Protein AF-0000000086879684 (afdb_homodimer)

Nearest PDB structures (foldseek):
  3ccg-assembly1_A-2  TM=9.270E-01  e=9.904E-10  Clostridium acetobutylicum ATCC 824
  2o08-assembly1_B  TM=8.991E-01  e=8.965E-09  Halalkalibacterium halodurans
  8jk9-assembly1_A  TM=8.075E-01  e=3.690E-07  Streptococcus pneumoniae TIGR4
  2ogi-assembly1_A  TM=8.462E-01  e=1.110E-06  Streptococcus agalactiae serogroup V
  4s1b-assembly3_A  TM=4.596E-01  e=1.626E-02  Listeria monocytogenes EGD-e

Sequence (410 aa):
MNPILKPYVMNVKLSNDLRNDIHSFFEAHHDQETLQHTLTVATEAKRVAGLFGAHPQKAEQAGLLHDISNVVPVNEMLNLANGLSIEILDEENKYDRIIHQKLSRAMAKEIFNINDQEILNAIECHTTLKPQSSLLDKVLFISDKISWDLPGEHNYLEEIRDKVNEYQLNEGILIYLNQVWEQRNKLKLVHPWLIEARDELLKVKMNPILKPYVMNVKLSNDLRNDIHSFFEAHHDQETLQHTLTVATEAKRVAGLFGAHPQKAEQAGLLHDISNVVPVNEMLNLANGLSIEILDEENKYDRIIHQKLSRAMAKEIFNINDQEILNAIECHTTLKPQSSLLDKVLFISDKISWDLPGEHNYLEEIRDKVNEYQLNEGILIYLNQVWEQRNKLKLVHPWLIEARDELLKVK

InterPro domains:
  IPR003607 HD/PDEase domain [cd00077] (34-166)
  IPR005249 Ap4A hydrolase [TIGR00488] (31-195)
  IPR006674 HD domain [PF01966] (34-148)
  IPR006674 HD domain [PS51831] (34-149)
  IPR006675 HDIG domain [TIGR00277] (31-71)
  IPR051094 Diverse Catalytic Activities Enzymes [PTHR35795] (17-203)

Radius of gyration: 21.85 Å; Cα contacts (8 Å, |Δi|>4): 588; chains: 2; bounding box: 45×57×54 Å

Structure (mmCIF, N/CA/C/O backbone):
data_AF-0000000086879684-model_v1
#
loop_
_entity.id
_entity.type
_entity.pdbx_description
1 polymer "bis(5'-nucleosyl)-tetraphosphatase (symmetrical)"
#
loop_
_atom_site.group_PDB
_atom_site.id
_atom_site.type_symbol
_atom_site.label_atom_id
_atom_site.label_alt_id
_atom_site.label_comp_id
_atom_site.label_asym_id
_atom_site.label_entity_id
_atom_site.label_seq_id
_atom_site.pdbx_PDB_ins_code
_atom_site.Cartn_x
_atom_site.Cartn_y
_atom_site.Cartn_z
_atom_site.occupancy
_atom_site.B_iso_or_equiv
_atom_site.auth_seq_id
_atom_site.auth_comp_id
_atom_site.auth_asym_id
_atom_site.auth_atom_id
_atom_site.pdbx_PDB_model_num
ATOM 1 N N . MET A 1 1 ? -14.516 -23.234 6.781 1 89.56 1 MET A N 1
ATOM 2 C CA . MET A 1 1 ? -13.375 -22.344 6.973 1 89.56 1 MET A CA 1
ATOM 3 C C . MET A 1 1 ? -12.641 -22.672 8.273 1 89.56 1 MET A C 1
ATOM 5 O O . MET A 1 1 ? -13.273 -22.875 9.312 1 89.56 1 MET A O 1
ATOM 9 N N . ASN A 1 2 ? -11.328 -22.859 8.203 1 93.44 2 ASN A N 1
ATOM 10 C CA . ASN A 1 2 ? -10.508 -23.062 9.391 1 93.44 2 ASN A CA 1
ATOM 11 C C . ASN A 1 2 ? -10.703 -21.938 10.406 1 93.44 2 ASN A C 1
ATOM 13 O O . ASN A 1 2 ? -10.609 -20.75 10.062 1 93.44 2 ASN A O 1
ATOM 17 N N . PRO A 1 3 ? -10.961 -22.203 11.633 1 95 3 PRO A N 1
ATOM 18 C CA . PRO A 1 3 ? -11.25 -21.203 12.664 1 95 3 PRO A CA 1
ATOM 19 C C . PRO A 1 3 ? -10.117 -20.203 12.859 1 95 3 PRO A C 1
ATOM 21 O O . PRO A 1 3 ? -10.352 -19.078 13.305 1 95 3 PRO A O 1
ATOM 24 N N . ILE A 1 4 ? -8.922 -20.609 12.523 1 96.56 4 ILE A N 1
ATOM 25 C CA . ILE A 1 4 ? -7.762 -19.766 12.742 1 96.56 4 ILE A CA 1
ATOM 26 C C . ILE A 1 4 ? -7.879 -18.5 11.883 1 96.56 4 ILE A C 1
ATOM 28 O O . ILE A 1 4 ? -7.203 -17.5 12.141 1 96.56 4 ILE A O 1
ATOM 32 N N . LEU A 1 5 ? -8.758 -18.531 10.828 1 96.44 5 LEU A N 1
ATOM 33 C CA . LEU A 1 5 ? -8.922 -17.422 9.898 1 96.44 5 LEU A CA 1
ATOM 34 C C . LEU A 1 5 ? -10.055 -16.5 10.352 1 96.44 5 LEU A C 1
ATOM 36 O O . LEU A 1 5 ? -10.242 -15.422 9.789 1 96.44 5 LEU A O 1
ATOM 40 N N . LYS A 1 6 ? -10.828 -16.812 11.383 1 94.56 6 LYS A N 1
ATOM 41 C CA . LYS A 1 6 ? -12.023 -16.094 11.82 1 94.56 6 LYS A CA 1
ATOM 42 C C . LYS A 1 6 ? -11.695 -14.633 12.141 1 94.56 6 LYS A C 1
ATOM 44 O O . LYS A 1 6 ? -12.461 -13.734 11.781 1 94.56 6 LYS A O 1
ATOM 49 N N . PRO A 1 7 ? -10.539 -14.375 12.766 1 92.44 7 PRO A N 1
ATOM 50 C CA . PRO A 1 7 ? -10.234 -12.984 13.117 1 92.44 7 PRO A CA 1
ATOM 51 C C . PRO A 1 7 ? -10.094 -12.094 11.883 1 92.44 7 PRO A C 1
ATOM 53 O O . PRO A 1 7 ? -10.258 -10.875 11.984 1 92.44 7 PRO A O 1
ATOM 56 N N . TYR A 1 8 ? -9.844 -12.617 10.727 1 92.81 8 TYR A N 1
ATOM 57 C CA . TYR A 1 8 ? -9.57 -11.82 9.539 1 92.81 8 TYR A CA 1
ATOM 58 C C . TYR A 1 8 ? -10.844 -11.594 8.727 1 92.81 8 TYR A C 1
ATOM 60 O O . TYR A 1 8 ? -10.852 -10.805 7.785 1 92.81 8 TYR A O 1
ATOM 68 N N . VAL A 1 9 ? -11.953 -12.25 9.148 1 91.44 9 VAL A N 1
ATOM 69 C CA . VAL A 1 9 ? -13.156 -12.125 8.344 1 91.44 9 VAL A CA 1
ATOM 70 C C . VAL A 1 9 ? -14.32 -11.656 9.211 1 91.44 9 VAL A C 1
ATOM 72 O O . VAL A 1 9 ? -15.422 -11.406 8.711 1 91.44 9 VAL A O 1
ATOM 75 N N . MET A 1 10 ? -14.18 -11.492 10.422 1 83.06 10 MET A N 1
ATOM 76 C CA . MET A 1 10 ? -15.25 -11.227 11.375 1 83.06 10 MET A CA 1
ATOM 77 C C . MET A 1 10 ? -16.016 -9.969 10.992 1 83.06 10 MET A C 1
ATOM 79 O O . MET A 1 10 ? -17.25 -9.906 11.133 1 83.06 10 MET A O 1
ATOM 83 N N . ASN A 1 11 ? -15.469 -9.031 10.414 1 82.25 11 ASN A N 1
ATOM 84 C CA . ASN A 1 11 ? -16.125 -7.77 10.102 1 82.25 11 ASN A CA 1
ATOM 85 C C . ASN A 1 11 ? -16.375 -7.629 8.602 1 82.25 11 ASN A C 1
ATOM 87 O O . ASN A 1 11 ? -16.484 -6.512 8.086 1 82.25 11 ASN A O 1
ATOM 91 N N . VAL A 1 12 ? -16.359 -8.766 7.922 1 85.5 12 VAL A N 1
ATOM 92 C CA . VAL A 1 12 ? -16.5 -8.711 6.469 1 85.5 12 VAL A CA 1
ATOM 93 C C . VAL A 1 12 ? -17.781 -9.398 6.039 1 85.5 12 VAL A C 1
ATOM 95 O O . VAL A 1 12 ? -18.062 -10.531 6.445 1 85.5 12 VAL A O 1
ATOM 98 N N . LYS A 1 13 ? -18.672 -8.617 5.453 1 82.5 13 LYS A N 1
ATOM 99 C CA . LYS A 1 13 ? -19.859 -9.211 4.844 1 82.5 13 LYS A CA 1
ATOM 100 C C . LYS A 1 13 ? -19.609 -9.547 3.377 1 82.5 13 LYS A C 1
ATOM 102 O O . LYS A 1 13 ? -19.438 -8.656 2.547 1 82.5 13 LYS A O 1
ATOM 107 N N . LEU A 1 14 ? -19.578 -10.859 3.104 1 85.81 14 LEU A N 1
ATOM 108 C CA . LEU A 1 14 ? -19.312 -11.297 1.74 1 85.81 14 LEU A CA 1
ATOM 109 C C . LEU A 1 14 ? -20.594 -11.406 0.934 1 85.81 14 LEU A C 1
ATOM 111 O O . LEU A 1 14 ? -21.641 -11.758 1.478 1 85.81 14 LEU A O 1
ATOM 115 N N . SER A 1 15 ? -20.484 -10.961 -0.244 1 87 15 SER A N 1
ATOM 116 C CA . SER A 1 15 ? -21.578 -11.062 -1.196 1 87 15 SER A CA 1
ATOM 117 C C . SER A 1 15 ? -21.281 -12.094 -2.281 1 87 15 SER A C 1
ATOM 119 O O . SER A 1 15 ? -20.422 -12.969 -2.098 1 87 15 SER A O 1
ATOM 121 N N . ASN A 1 16 ? -22.016 -12.031 -3.365 1 86.88 16 ASN A N 1
ATOM 122 C CA . ASN A 1 16 ? -21.781 -12.93 -4.488 1 86.88 16 ASN A CA 1
ATOM 123 C C . ASN A 1 16 ? -20.969 -12.258 -5.59 1 86.88 16 ASN A C 1
ATOM 125 O O . ASN A 1 16 ? -20.875 -12.766 -6.707 1 86.88 16 ASN A O 1
ATOM 129 N N . ASP A 1 17 ? -20.375 -11.188 -5.297 1 93 17 ASP A N 1
ATOM 130 C CA . ASP A 1 17 ? -19.516 -10.445 -6.219 1 93 17 ASP A CA 1
ATOM 131 C C . ASP A 1 17 ? -18.094 -10.312 -5.664 1 93 17 ASP A C 1
ATOM 133 O O . ASP A 1 17 ? -17.875 -9.578 -4.699 1 93 17 ASP A O 1
ATOM 137 N N . LEU A 1 18 ? -17.188 -10.992 -6.32 1 95.62 18 LEU A N 1
ATOM 138 C CA . LEU A 1 18 ? -15.82 -11.094 -5.801 1 95.62 18 LEU A CA 1
ATOM 139 C C . LEU A 1 18 ? -15.18 -9.711 -5.688 1 95.62 18 LEU A C 1
ATOM 141 O O . LEU A 1 18 ? -14.508 -9.422 -4.695 1 95.62 18 LEU A O 1
ATOM 145 N N . ARG A 1 19 ? -15.344 -8.875 -6.711 1 92.56 19 ARG A N 1
ATOM 146 C CA . ARG A 1 19 ? -14.766 -7.539 -6.684 1 92.56 19 ARG A CA 1
ATOM 147 C C . ARG A 1 19 ? -15.266 -6.75 -5.48 1 92.56 19 ARG A C 1
ATOM 149 O O . ARG A 1 19 ? -14.484 -6.102 -4.785 1 92.56 19 ARG A O 1
ATOM 156 N N . ASN A 1 20 ? -16.547 -6.809 -5.219 1 91.56 20 ASN A N 1
ATOM 157 C CA . ASN A 1 20 ? -17.125 -6.145 -4.059 1 91.56 20 ASN A CA 1
ATOM 158 C C . ASN A 1 20 ? -16.609 -6.734 -2.752 1 91.56 20 ASN A C 1
ATOM 160 O O . ASN A 1 20 ? -16.359 -6.004 -1.788 1 91.56 20 ASN A O 1
ATOM 164 N N . ASP A 1 21 ? -16.516 -8.023 -2.746 1 94.94 21 ASP A N 1
ATOM 165 C CA . ASP A 1 21 ? -16.031 -8.711 -1.548 1 94.94 21 ASP A CA 1
ATOM 166 C C . ASP A 1 21 ? -14.594 -8.312 -1.221 1 94.94 21 ASP A C 1
ATOM 168 O O . ASP A 1 21 ? -14.25 -8.109 -0.055 1 94.94 21 ASP A O 1
ATOM 172 N N . ILE A 1 22 ? -13.781 -8.195 -2.246 1 95 22 ILE A N 1
ATOM 173 C CA . ILE A 1 22 ? -12.383 -7.812 -2.064 1 95 22 ILE A CA 1
ATOM 174 C C . ILE A 1 22 ? -12.305 -6.379 -1.552 1 95 22 ILE A C 1
ATOM 176 O O . ILE A 1 22 ? -11.516 -6.074 -0.653 1 95 22 ILE A O 1
ATOM 180 N N . HIS A 1 23 ? -13.125 -5.555 -2.105 1 91.31 23 HIS A N 1
ATOM 181 C CA . HIS A 1 23 ? -13.203 -4.172 -1.644 1 91.31 23 HIS A CA 1
ATOM 182 C C . HIS A 1 23 ? -13.562 -4.105 -0.164 1 91.31 23 HIS A C 1
ATOM 184 O O . HIS A 1 23 ? -12.859 -3.469 0.623 1 91.31 23 HIS A O 1
ATOM 190 N N . SER A 1 24 ? -14.609 -4.812 0.185 1 90.75 24 SER A N 1
ATOM 191 C CA . SER A 1 24 ? -15.086 -4.824 1.563 1 90.75 24 SER A CA 1
ATOM 192 C C . SER A 1 24 ? -14.047 -5.414 2.506 1 90.75 24 SER A C 1
ATOM 194 O O 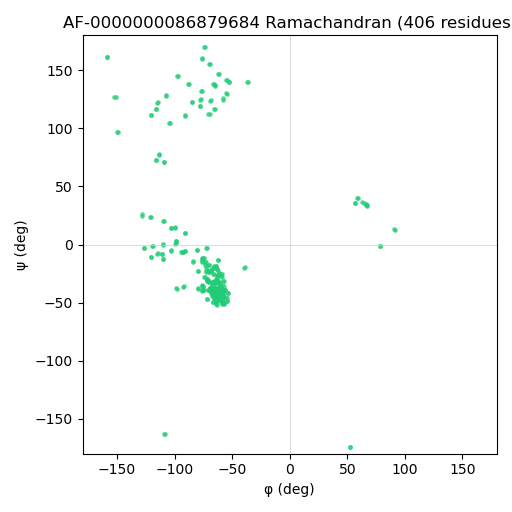. SER A 1 24 ? -13.875 -4.938 3.629 1 90.75 24 SER A O 1
ATOM 196 N N . PHE A 1 25 ? -13.375 -6.406 2.061 1 94.5 25 PHE A N 1
ATOM 197 C CA . PHE A 1 25 ? -12.367 -7.098 2.863 1 94.5 25 PHE A CA 1
ATOM 198 C C . PHE A 1 25 ? -11.219 -6.164 3.219 1 94.5 25 PHE A C 1
ATOM 200 O O . PHE A 1 25 ? -10.898 -5.988 4.395 1 94.5 25 PHE A O 1
ATOM 207 N N . PHE A 1 26 ? -10.625 -5.48 2.209 1 93.5 26 PHE A N 1
ATOM 208 C CA . PHE A 1 26 ? -9.484 -4.605 2.465 1 93.5 26 PHE A CA 1
ATOM 209 C C . PHE A 1 26 ? -9.922 -3.344 3.193 1 93.5 26 PHE A C 1
ATOM 211 O O . PHE A 1 26 ? -9.18 -2.801 4.012 1 93.5 26 PHE A O 1
ATOM 218 N N . GLU A 1 27 ? -11.172 -2.896 2.918 1 87.12 27 GLU A N 1
ATOM 219 C CA . GLU A 1 27 ? -11.695 -1.744 3.645 1 87.12 27 GLU A CA 1
ATOM 220 C C . GLU A 1 27 ? -11.836 -2.047 5.133 1 87.12 27 GLU A C 1
ATOM 222 O O . GLU A 1 27 ? -11.492 -1.217 5.977 1 87.12 27 GLU A O 1
ATOM 227 N N . ALA A 1 28 ? -12.344 -3.258 5.418 1 88.69 28 ALA A N 1
ATOM 228 C CA . ALA A 1 28 ? -12.523 -3.668 6.809 1 88.69 28 ALA A CA 1
ATOM 229 C C . ALA A 1 28 ? -11.188 -3.738 7.539 1 88.69 28 ALA A C 1
ATOM 231 O O . ALA A 1 28 ? -11.117 -3.504 8.75 1 88.69 28 ALA A O 1
ATOM 232 N N . HIS A 1 29 ? -10.141 -3.969 6.797 1 91.25 29 HIS A N 1
ATOM 233 C CA . HIS A 1 29 ? -8.812 -4.07 7.391 1 91.25 29 HIS A CA 1
ATOM 234 C C . HIS A 1 29 ? -8.047 -2.76 7.254 1 91.25 29 HIS A C 1
ATOM 236 O O . HIS A 1 29 ? -6.855 -2.695 7.566 1 91.25 29 HIS A O 1
ATOM 242 N N . HIS A 1 30 ? -8.703 -1.717 6.684 1 84.69 30 HIS A N 1
ATOM 243 C CA . HIS A 1 30 ? -8.102 -0.402 6.48 1 84.69 30 HIS A CA 1
ATOM 244 C C . HIS A 1 30 ? -6.828 -0.498 5.652 1 84.69 30 HIS A C 1
ATOM 246 O O . HIS A 1 30 ? -5.82 0.137 5.98 1 84.69 30 HIS A O 1
ATOM 252 N N . ASP A 1 31 ? -6.836 -1.417 4.688 1 89.94 31 ASP A N 1
ATOM 253 C CA . ASP A 1 31 ? -5.688 -1.615 3.811 1 89.94 31 ASP A CA 1
ATOM 254 C C . ASP A 1 31 ? -5.984 -1.124 2.395 1 89.94 31 ASP A C 1
ATOM 256 O O . ASP A 1 31 ? -6.016 -1.917 1.451 1 89.94 31 ASP A O 1
ATOM 260 N N . GLN A 1 32 ? -6.078 0.177 2.229 1 88.38 32 GLN A N 1
ATOM 261 C CA . GLN A 1 32 ? -6.414 0.803 0.955 1 88.38 32 GLN A CA 1
ATOM 262 C C . GLN A 1 32 ? -5.273 0.651 -0.049 1 88.38 32 GLN A C 1
ATOM 264 O O . GLN A 1 32 ? -5.512 0.526 -1.252 1 88.38 32 GLN A O 1
ATOM 269 N N . GLU A 1 33 ? -4.047 0.632 0.445 1 89.75 33 GLU A N 1
ATOM 270 C CA . GLU A 1 33 ? -2.889 0.512 -0.439 1 89.75 33 GLU A CA 1
ATOM 271 C C . GLU A 1 33 ? -2.893 -0.826 -1.172 1 89.75 33 GLU A C 1
ATOM 273 O O . GLU A 1 33 ? -2.715 -0.873 -2.391 1 89.75 33 GLU A O 1
ATOM 278 N N . THR A 1 34 ? -3.121 -1.912 -0.431 1 93.94 34 THR A N 1
ATOM 279 C CA . THR A 1 34 ? -3.186 -3.223 -1.068 1 93.94 34 THR A CA 1
ATOM 280 C C . THR A 1 34 ? -4.395 -3.314 -1.997 1 93.94 34 THR A C 1
ATOM 282 O O . THR A 1 34 ? -4.324 -3.941 -3.055 1 93.94 34 THR A O 1
ATOM 285 N N . LEU A 1 35 ? -5.52 -2.705 -1.563 1 93.25 35 LEU A N 1
ATOM 286 C CA . LEU A 1 35 ? -6.703 -2.701 -2.414 1 93.25 35 LEU A CA 1
ATOM 287 C C . LEU A 1 35 ? -6.402 -2.055 -3.762 1 93.25 35 LEU A C 1
ATOM 289 O O . LEU A 1 35 ? -6.715 -2.623 -4.812 1 93.25 35 LEU A O 1
ATOM 293 N N . GLN A 1 36 ? -5.82 -0.915 -3.734 1 90.56 36 GLN A N 1
ATOM 294 C CA . GLN A 1 36 ? -5.484 -0.224 -4.977 1 90.56 36 GLN A CA 1
ATOM 295 C C . GLN A 1 36 ? -4.543 -1.063 -5.836 1 90.56 36 GLN A C 1
ATOM 297 O O . GLN A 1 36 ? -4.734 -1.176 -7.047 1 90.56 36 GLN A O 1
ATOM 302 N N . HIS A 1 37 ? -3.543 -1.595 -5.215 1 93.69 37 HIS A N 1
ATOM 303 C CA . HIS A 1 37 ? -2.594 -2.434 -5.938 1 93.69 37 HIS A CA 1
ATOM 304 C C . HIS A 1 37 ? -3.289 -3.637 -6.566 1 93.69 37 HIS A C 1
ATOM 306 O O . HIS A 1 37 ? -3.066 -3.943 -7.738 1 93.69 37 HIS A O 1
ATOM 312 N N . THR A 1 38 ? -4.113 -4.289 -5.77 1 95.94 38 THR A N 1
ATOM 313 C CA . THR A 1 38 ? -4.809 -5.492 -6.211 1 95.94 38 THR A CA 1
ATOM 314 C C . THR A 1 38 ? -5.715 -5.188 -7.398 1 95.94 38 THR A C 1
ATOM 316 O O . THR A 1 38 ? -5.793 -5.973 -8.352 1 95.94 38 THR A O 1
ATOM 319 N N . LEU A 1 39 ? -6.391 -4.082 -7.383 1 94 39 LEU A N 1
ATOM 320 C CA . LEU A 1 39 ? -7.266 -3.697 -8.484 1 94 39 LEU A CA 1
ATOM 321 C C . LEU A 1 39 ? -6.465 -3.412 -9.742 1 94 39 LEU A C 1
ATOM 323 O O . LEU A 1 39 ? -6.879 -3.787 -10.844 1 94 39 LEU A O 1
ATOM 327 N N . THR A 1 40 ? -5.367 -2.758 -9.602 1 93.44 40 THR A N 1
ATOM 328 C CA . THR A 1 40 ? -4.492 -2.492 -10.742 1 93.44 40 THR A CA 1
ATOM 329 C C . THR A 1 40 ? -3.965 -3.795 -11.336 1 93.44 40 THR A C 1
ATOM 331 O O . THR A 1 40 ? -3.973 -3.975 -12.555 1 93.44 40 THR A O 1
ATOM 334 N N . VAL A 1 41 ? -3.555 -4.68 -10.5 1 97.69 41 VAL A N 1
ATOM 335 C CA . VAL A 1 41 ? -3.021 -5.953 -10.969 1 97.69 41 VAL A CA 1
ATOM 336 C C . VAL A 1 41 ? -4.121 -6.754 -11.664 1 97.69 41 VAL A C 1
ATOM 338 O O . VAL A 1 41 ? -3.877 -7.402 -12.68 1 97.69 41 VAL A O 1
ATOM 341 N N . ALA A 1 42 ? -5.324 -6.738 -11.078 1 98 42 ALA A N 1
ATOM 342 C CA . ALA A 1 42 ? -6.445 -7.449 -11.688 1 98 42 ALA A CA 1
ATOM 343 C C . ALA A 1 42 ? -6.703 -6.941 -13.109 1 98 42 ALA A C 1
ATOM 345 O O . ALA A 1 42 ? -6.887 -7.734 -14.031 1 98 42 ALA A O 1
ATOM 346 N N . THR A 1 43 ? -6.672 -5.637 -13.25 1 96.62 43 THR A N 1
ATOM 347 C CA . THR A 1 43 ? -6.875 -5.023 -14.555 1 96.62 43 THR A CA 1
ATOM 348 C C . THR A 1 43 ? -5.762 -5.422 -15.516 1 96.62 43 THR A C 1
ATOM 350 O O . THR A 1 43 ? -6.027 -5.816 -16.656 1 96.62 43 THR A O 1
ATOM 353 N N . GLU A 1 44 ? -4.543 -5.359 -15.062 1 97.69 44 GLU A N 1
ATOM 354 C CA . GLU A 1 44 ? -3.395 -5.711 -15.891 1 97.69 44 GLU A CA 1
ATOM 355 C C . GLU A 1 44 ? -3.402 -7.195 -16.25 1 97.69 44 GLU A C 1
ATOM 357 O O . GLU A 1 44 ? -3.084 -7.57 -17.375 1 97.69 44 GLU A O 1
ATOM 362 N N . ALA A 1 45 ? -3.746 -8.023 -15.281 1 98.81 45 ALA A N 1
ATOM 363 C CA . ALA A 1 45 ? -3.793 -9.461 -15.523 1 98.81 45 ALA A CA 1
ATOM 364 C C . ALA A 1 45 ? -4.832 -9.805 -16.578 1 98.81 45 ALA A C 1
ATOM 366 O O . ALA A 1 45 ? -4.59 -10.648 -17.438 1 98.81 45 ALA A O 1
ATOM 367 N N . LYS A 1 46 ? -5.98 -9.172 -16.484 1 98.69 46 LYS A N 1
ATOM 368 C CA . LYS A 1 46 ? -7.016 -9.367 -17.5 1 98.69 46 LYS A CA 1
ATOM 369 C C . LYS A 1 46 ? -6.523 -8.953 -18.875 1 98.69 46 LYS A C 1
ATOM 371 O O . LYS A 1 46 ? -6.723 -9.68 -19.859 1 98.69 46 LYS A O 1
ATOM 376 N N . ARG A 1 47 ? -5.891 -7.801 -18.938 1 98.44 47 ARG A N 1
ATOM 377 C CA . ARG A 1 47 ? -5.355 -7.305 -20.203 1 98.44 47 ARG A CA 1
ATOM 378 C C . ARG A 1 47 ? -4.32 -8.266 -20.766 1 98.44 47 ARG A C 1
ATOM 380 O O . ARG A 1 47 ? -4.398 -8.656 -21.938 1 98.44 47 ARG A O 1
ATOM 387 N N . VAL A 1 48 ? -3.369 -8.703 -19.984 1 98.75 48 VAL A N 1
ATOM 388 C CA . VAL A 1 48 ? -2.287 -9.578 -20.422 1 98.75 48 VAL A CA 1
ATOM 389 C C . VAL A 1 48 ? -2.852 -10.938 -20.812 1 98.75 48 VAL A C 1
ATOM 391 O O . VAL A 1 48 ? -2.406 -11.539 -21.797 1 98.75 48 VAL A O 1
ATOM 394 N N . ALA A 1 49 ? -3.812 -11.438 -20 1 98.75 49 ALA A N 1
ATOM 395 C CA . ALA A 1 49 ? -4.469 -12.688 -20.375 1 98.75 49 ALA A CA 1
ATOM 396 C C . ALA A 1 49 ? -5.043 -12.617 -21.781 1 98.75 49 ALA A C 1
ATOM 398 O O . ALA A 1 49 ? -4.926 -13.57 -22.562 1 98.75 49 ALA A O 1
ATOM 399 N N . GLY A 1 50 ? -5.633 -11.523 -22.125 1 98.06 50 GLY A N 1
ATOM 400 C CA . GLY A 1 50 ? -6.188 -11.328 -23.453 1 98.06 50 GLY A CA 1
ATOM 401 C C . GLY A 1 50 ? -5.141 -11.375 -24.562 1 98.06 50 GLY A C 1
ATOM 402 O O . GLY A 1 50 ? -5.414 -11.852 -25.656 1 98.06 50 GLY A O 1
ATOM 403 N N . LEU A 1 51 ? -4.004 -10.977 -24.312 1 98.06 51 LEU A N 1
ATOM 404 C CA . LEU A 1 51 ? -2.928 -10.945 -25.297 1 98.06 51 LEU A CA 1
ATOM 405 C C . LEU A 1 51 ? -2.408 -12.352 -25.562 1 98.06 51 LEU A C 1
ATOM 407 O O . LEU A 1 51 ? -1.944 -12.641 -26.672 1 98.06 51 LEU A O 1
ATOM 411 N N . PHE A 1 52 ? -2.518 -13.273 -24.562 1 98.31 52 PHE A N 1
ATOM 412 C CA . PHE A 1 52 ? -1.788 -14.531 -24.688 1 98.31 52 PHE A CA 1
ATOM 413 C C . PHE A 1 52 ? -2.746 -15.719 -24.703 1 98.31 52 PHE A C 1
ATOM 415 O O . PHE A 1 52 ? -2.316 -16.875 -24.766 1 98.31 52 PHE A O 1
ATOM 422 N N . GLY A 1 53 ? -3.998 -15.453 -24.578 1 97.62 53 GLY A N 1
ATOM 423 C CA . GLY A 1 53 ? -4.984 -16.516 -24.734 1 97.62 53 GLY A CA 1
ATOM 424 C C . GLY A 1 53 ? -5.324 -17.188 -23.422 1 97.62 53 GLY A C 1
ATOM 425 O O . GLY A 1 53 ? -5.867 -18.297 -23.406 1 97.62 53 GLY A O 1
ATOM 426 N N . ALA A 1 54 ? -4.926 -16.625 -22.297 1 98 54 ALA A N 1
ATOM 427 C CA . ALA A 1 54 ? -5.398 -17.109 -21 1 98 54 ALA A CA 1
ATOM 428 C C . ALA A 1 54 ? -6.832 -16.641 -20.734 1 98 54 ALA A C 1
ATOM 430 O O . ALA A 1 54 ? -7.34 -15.75 -21.422 1 98 54 ALA A O 1
ATOM 431 N N . HIS A 1 55 ? -7.473 -17.312 -19.828 1 98.25 55 HIS A N 1
ATOM 432 C CA . HIS A 1 55 ? -8.836 -16.938 -19.484 1 98.25 55 HIS A CA 1
ATOM 433 C C . HIS A 1 55 ? -8.867 -15.617 -18.719 1 98.25 55 HIS A C 1
ATOM 435 O O . HIS A 1 55 ? -8.445 -15.547 -17.562 1 98.25 55 HIS A O 1
ATOM 441 N N . PRO A 1 56 ? -9.414 -14.578 -19.344 1 98.5 56 PRO A N 1
ATOM 442 C CA . PRO A 1 56 ? -9.328 -13.242 -18.75 1 98.5 56 PRO A CA 1
ATOM 443 C C . PRO A 1 56 ? -10.016 -13.156 -17.391 1 98.5 56 PRO A C 1
ATOM 445 O O . PRO A 1 56 ? -9.508 -12.492 -16.484 1 98.5 56 PRO A O 1
ATOM 448 N N . GLN A 1 57 ? -11.125 -13.82 -17.219 1 98.31 57 GLN A N 1
ATOM 449 C CA . GLN A 1 57 ? -11.852 -13.75 -15.961 1 98.31 57 GLN A CA 1
ATOM 450 C C . GLN A 1 57 ? -11.078 -14.453 -14.844 1 98.31 57 GLN A C 1
ATOM 452 O O . GLN A 1 57 ? -11.078 -13.992 -13.703 1 98.31 57 GLN A O 1
ATOM 457 N N . LYS A 1 58 ? -10.461 -15.594 -15.18 1 98.75 58 LYS A N 1
ATOM 458 C CA . LYS A 1 58 ? -9.633 -16.281 -14.195 1 98.75 58 LYS A CA 1
ATOM 459 C C . LYS A 1 58 ? -8.438 -15.414 -13.797 1 98.75 58 LYS A C 1
ATOM 461 O O . LYS A 1 58 ? -8.078 -15.352 -12.617 1 98.75 58 LYS A O 1
ATOM 466 N N . ALA A 1 59 ? -7.867 -14.719 -14.836 1 98.88 59 ALA A N 1
ATOM 467 C CA . ALA A 1 59 ? -6.738 -13.836 -14.562 1 98.88 59 ALA A CA 1
ATOM 468 C C . ALA A 1 59 ? -7.145 -12.688 -13.648 1 98.88 59 ALA A C 1
ATOM 470 O O . ALA A 1 59 ? -6.418 -12.336 -12.719 1 98.88 59 ALA A O 1
ATOM 471 N N . GLU A 1 60 ? -8.305 -12.172 -13.898 1 98.69 60 GLU A N 1
ATOM 472 C CA . GLU A 1 60 ? -8.82 -11.086 -13.07 1 98.69 60 GLU A CA 1
ATOM 473 C C . GLU A 1 60 ? -9.047 -11.547 -11.633 1 98.69 60 GLU A C 1
ATOM 475 O O . GLU A 1 60 ? -8.68 -10.844 -10.688 1 98.69 60 GLU A O 1
ATOM 480 N N . GLN A 1 61 ? -9.633 -12.688 -11.469 1 98.69 61 GLN A N 1
ATOM 481 C CA . GLN A 1 61 ? -9.891 -13.227 -10.133 1 98.69 61 GLN A CA 1
ATOM 482 C C . GLN A 1 61 ? -8.586 -13.484 -9.383 1 98.69 61 GLN A C 1
ATOM 484 O O . GLN A 1 61 ? -8.477 -13.148 -8.203 1 98.69 61 GLN A O 1
ATOM 489 N N . ALA A 1 62 ? -7.602 -14.047 -10.078 1 98.94 62 ALA A N 1
ATOM 490 C CA . ALA A 1 62 ? -6.297 -14.281 -9.469 1 98.94 62 ALA A CA 1
ATOM 491 C C . ALA A 1 62 ? -5.652 -12.969 -9.031 1 98.94 62 ALA A C 1
ATOM 493 O O . ALA A 1 62 ? -5.078 -12.883 -7.941 1 98.94 62 ALA A O 1
ATOM 494 N N . GLY A 1 63 ? -5.793 -11.961 -9.891 1 98.81 63 GLY A N 1
ATOM 495 C CA . GLY A 1 63 ? -5.277 -10.641 -9.57 1 98.81 63 GLY A CA 1
ATOM 496 C C . GLY A 1 63 ? -5.945 -10.023 -8.352 1 98.81 63 GLY A C 1
ATOM 497 O O . GLY A 1 63 ? -5.277 -9.414 -7.512 1 98.81 63 GLY A O 1
ATOM 498 N N . LEU A 1 64 ? -7.262 -10.234 -8.211 1 98.25 64 LEU A N 1
ATOM 499 C CA . LEU A 1 64 ? -8.031 -9.68 -7.102 1 98.25 64 LEU A CA 1
ATOM 500 C C . LEU A 1 64 ? -7.637 -10.344 -5.785 1 98.25 64 LEU A C 1
ATOM 502 O O . LEU A 1 64 ? -7.707 -9.719 -4.723 1 98.25 64 LEU A O 1
ATOM 506 N N . LEU A 1 65 ? -7.07 -11.586 -5.844 1 98.75 65 LEU A N 1
ATOM 507 C CA . LEU A 1 65 ? -6.938 -12.391 -4.633 1 98.75 65 LEU A CA 1
ATOM 508 C C . LEU A 1 65 ? -5.469 -12.609 -4.285 1 98.75 65 LEU A C 1
ATOM 510 O O . LEU A 1 65 ? -5.148 -13.062 -3.182 1 98.75 65 LEU A O 1
ATOM 514 N N . HIS A 1 66 ? -4.508 -12.234 -5.113 1 98.88 66 HIS A N 1
ATOM 515 C CA . HIS A 1 66 ? -3.133 -12.711 -5.016 1 98.88 66 HIS A CA 1
ATOM 516 C C . HIS A 1 66 ? -2.465 -12.219 -3.738 1 98.88 66 HIS A C 1
ATOM 518 O O . HIS A 1 66 ? -1.591 -12.891 -3.188 1 98.88 66 HIS A O 1
ATOM 524 N N . ASP A 1 67 ? -2.934 -11.148 -3.248 1 98.31 67 ASP A N 1
ATOM 525 C CA . ASP A 1 67 ? -2.279 -10.523 -2.104 1 98.31 67 ASP A CA 1
ATOM 526 C C . ASP A 1 67 ? -3.234 -10.414 -0.917 1 98.31 67 ASP A C 1
ATOM 528 O O . ASP A 1 67 ? -3.016 -9.602 -0.011 1 98.31 67 ASP A O 1
ATOM 532 N N . ILE A 1 68 ? -4.262 -11.195 -0.783 1 98.12 68 ILE A N 1
ATOM 533 C CA . ILE A 1 68 ? -5.285 -11.031 0.245 1 98.12 68 ILE A CA 1
ATOM 534 C C . ILE A 1 68 ? -4.676 -11.289 1.622 1 98.12 68 ILE A C 1
ATOM 536 O O . ILE A 1 68 ? -5.148 -10.758 2.627 1 98.12 68 ILE A O 1
ATOM 540 N N . SER A 1 69 ? -3.56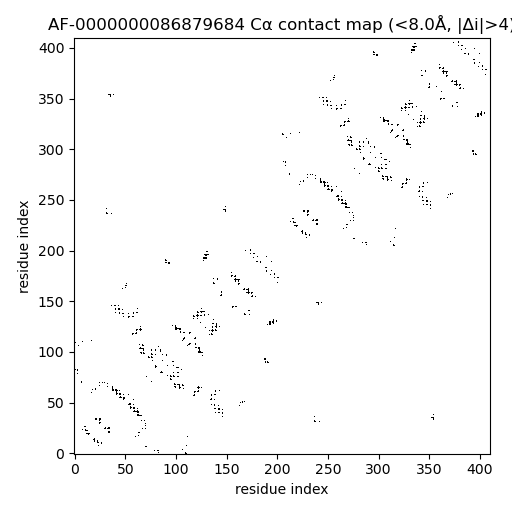4 -11.969 1.716 1 98.19 69 SER A N 1
ATOM 541 C CA . SER A 1 69 ? -2.943 -12.297 2.996 1 98.19 69 SER A CA 1
ATOM 542 C C . SER A 1 69 ? -2.141 -11.117 3.537 1 98.19 69 SER A C 1
ATOM 544 O O . SER A 1 69 ? -1.646 -11.164 4.664 1 98.19 69 SER A O 1
ATOM 546 N N . ASN A 1 70 ? -2.037 -10.023 2.727 1 95.75 70 ASN A N 1
ATOM 547 C CA . ASN A 1 70 ? -1.291 -8.859 3.191 1 95.75 70 ASN A CA 1
ATOM 548 C C . ASN A 1 70 ? -1.919 -8.25 4.445 1 95.75 70 ASN A C 1
ATOM 550 O O . ASN A 1 70 ? -1.289 -7.449 5.133 1 95.75 70 ASN A O 1
ATOM 554 N N . VAL A 1 71 ? -3.137 -8.617 4.812 1 94.5 71 VAL A N 1
ATOM 555 C CA . VAL A 1 71 ? -3.787 -8.117 6.016 1 94.5 71 VAL A CA 1
ATOM 556 C C . VAL A 1 71 ? -3.201 -8.812 7.246 1 94.5 71 VAL A C 1
ATOM 558 O O . VAL A 1 71 ? -3.42 -8.375 8.375 1 94.5 71 VAL A O 1
ATOM 561 N N . VAL A 1 72 ? -2.465 -9.938 7.031 1 94.69 72 VAL A N 1
ATOM 562 C CA . VAL A 1 72 ? -1.808 -10.664 8.109 1 94.69 72 VAL A CA 1
ATOM 563 C C . VAL A 1 72 ? -0.446 -10.039 8.406 1 94.69 72 VAL A C 1
ATOM 565 O O . VAL A 1 72 ? 0.4 -9.93 7.516 1 94.69 72 VAL A O 1
ATOM 568 N N . PRO A 1 73 ? -0.272 -9.625 9.648 1 90.31 73 PRO A N 1
ATOM 569 C CA . PRO A 1 73 ? 1.065 -9.133 9.984 1 90.31 73 PRO A CA 1
ATOM 570 C C . PRO A 1 73 ? 2.164 -10.148 9.672 1 90.31 73 PRO A C 1
ATOM 572 O O . PRO A 1 73 ? 1.983 -11.344 9.891 1 90.31 73 PRO A O 1
ATOM 575 N N . VAL A 1 74 ? 3.316 -9.617 9.164 1 91.06 74 VAL A N 1
ATOM 576 C CA . VAL A 1 74 ? 4.398 -10.477 8.688 1 91.06 74 VAL A CA 1
ATOM 577 C C . VAL A 1 74 ? 4.855 -11.398 9.812 1 91.06 74 VAL A C 1
ATOM 579 O O . VAL A 1 74 ? 5.09 -12.594 9.594 1 91.06 74 VAL A O 1
ATOM 582 N N . ASN A 1 75 ? 4.914 -10.867 11.016 1 89.81 75 ASN A N 1
ATOM 583 C CA . ASN A 1 75 ? 5.406 -11.664 12.133 1 89.81 75 ASN A CA 1
ATOM 584 C C . ASN A 1 75 ? 4.398 -12.734 12.555 1 89.81 75 ASN A C 1
ATOM 586 O O . ASN A 1 75 ? 4.695 -13.57 13.398 1 89.81 75 ASN A O 1
ATOM 590 N N . GLU A 1 76 ? 3.215 -12.766 11.93 1 94.38 76 GLU A N 1
ATOM 591 C CA . GLU A 1 76 ? 2.188 -13.758 12.242 1 94.38 76 GLU A CA 1
ATOM 592 C C . GLU A 1 76 ? 2.006 -14.742 11.086 1 94.38 76 GLU A C 1
ATOM 594 O O . GLU A 1 76 ? 1.318 -15.758 11.234 1 94.38 76 GLU A O 1
ATOM 599 N N . MET A 1 77 ? 2.621 -14.508 9.961 1 96.5 77 MET A N 1
ATOM 600 C CA . MET A 1 77 ? 2.377 -15.273 8.742 1 96.5 77 MET A CA 1
ATOM 601 C C . MET A 1 77 ? 2.797 -16.734 8.922 1 96.5 77 MET A C 1
ATOM 603 O O . MET A 1 77 ? 2.061 -17.641 8.547 1 96.5 77 MET A O 1
ATOM 607 N N . LEU A 1 78 ? 3.965 -16.938 9.539 1 96.56 78 LEU A N 1
ATOM 608 C CA . LEU A 1 78 ? 4.453 -18.297 9.719 1 96.56 78 LEU A CA 1
ATOM 609 C C . LEU A 1 78 ? 3.52 -19.094 10.625 1 96.56 78 LEU A C 1
ATOM 611 O O . LEU A 1 78 ? 3.182 -20.234 10.32 1 96.56 78 LEU A O 1
ATOM 615 N N . ASN A 1 79 ? 3.15 -18.469 11.719 1 96.12 79 ASN A N 1
ATOM 616 C CA . ASN A 1 79 ? 2.236 -19.141 12.648 1 96.12 79 ASN A CA 1
ATOM 617 C C . ASN A 1 79 ? 0.907 -19.469 11.977 1 96.12 79 ASN A C 1
ATOM 619 O O . ASN A 1 79 ? 0.373 -20.562 12.164 1 96.12 79 ASN A O 1
ATOM 623 N N . LEU A 1 80 ? 0.398 -18.594 11.234 1 97.5 80 LEU A N 1
ATOM 624 C CA . LEU A 1 80 ? -0.868 -18.812 10.547 1 97.5 80 LEU A CA 1
ATOM 625 C C . LEU A 1 80 ? -0.731 -19.906 9.492 1 97.5 80 LEU A C 1
ATOM 627 O O . LEU A 1 80 ? -1.619 -20.75 9.344 1 97.5 80 LEU A O 1
ATOM 631 N N . ALA A 1 81 ? 0.352 -19.891 8.789 1 98 81 ALA A N 1
ATOM 632 C CA . ALA A 1 81 ? 0.606 -20.922 7.777 1 98 81 ALA A CA 1
ATOM 633 C C . ALA A 1 81 ? 0.664 -22.312 8.398 1 98 81 ALA A C 1
ATOM 635 O O . ALA A 1 81 ? 0.093 -23.266 7.867 1 98 81 ALA A O 1
ATOM 636 N N . ASN A 1 82 ? 1.338 -22.375 9.516 1 97.12 82 ASN A N 1
ATOM 637 C CA . ASN A 1 82 ? 1.412 -23.641 10.234 1 97.12 82 ASN A CA 1
ATOM 638 C C . ASN A 1 82 ? 0.035 -24.094 10.703 1 97.12 82 ASN A C 1
ATOM 640 O O . ASN A 1 82 ? -0.304 -25.281 10.586 1 97.12 82 ASN A O 1
ATOM 644 N N . GLY A 1 83 ? -0.714 -23.172 11.188 1 97.38 83 GLY A N 1
ATOM 645 C CA . GLY A 1 83 ? -2.064 -23.469 11.625 1 97.38 83 GLY A CA 1
ATOM 646 C C . GLY A 1 83 ? -2.961 -23.969 10.508 1 97.38 83 GLY A C 1
ATOM 647 O O . GLY A 1 83 ? -3.904 -24.719 10.742 1 97.38 83 GLY A O 1
ATOM 648 N N . LEU A 1 84 ? -2.645 -23.625 9.297 1 98.12 84 LEU A N 1
ATOM 649 C CA . LEU A 1 84 ? -3.416 -24.031 8.125 1 98.12 84 LEU A CA 1
ATOM 650 C C . LEU A 1 84 ? -2.779 -25.234 7.441 1 98.12 84 LEU A C 1
ATOM 652 O O . LEU A 1 84 ? -3.217 -25.656 6.367 1 98.12 84 LEU A O 1
ATOM 656 N N . SER A 1 85 ? -1.707 -25.734 7.973 1 97.56 85 SER A N 1
ATOM 657 C CA . SER A 1 85 ? -0.979 -26.891 7.48 1 97.56 85 SER A CA 1
ATOM 658 C C . SER A 1 85 ? -0.414 -26.641 6.086 1 97.56 85 SER A C 1
ATOM 660 O O . SER A 1 85 ? -0.449 -27.531 5.23 1 97.56 85 SER A O 1
ATOM 662 N N . ILE A 1 86 ? 0.001 -25.422 5.891 1 97.94 86 ILE A N 1
ATOM 663 C CA . ILE A 1 86 ? 0.671 -25.078 4.641 1 97.94 86 ILE A CA 1
ATOM 664 C C . ILE A 1 86 ? 2.113 -25.594 4.676 1 97.94 86 ILE A C 1
ATOM 666 O O . ILE A 1 86 ? 2.82 -25.391 5.668 1 97.94 86 ILE A O 1
ATOM 670 N N . GLU A 1 87 ? 2.512 -26.25 3.625 1 96.88 87 GLU A N 1
ATOM 671 C CA . GLU A 1 87 ? 3.898 -26.688 3.533 1 96.88 87 GLU A CA 1
ATOM 672 C C . GLU A 1 87 ? 4.848 -25.5 3.379 1 96.88 87 GLU A C 1
ATOM 674 O O . GLU A 1 87 ? 4.676 -24.672 2.484 1 96.88 87 GLU A O 1
ATOM 679 N N . ILE A 1 88 ? 5.809 -25.438 4.289 1 96.88 88 ILE A N 1
ATOM 680 C CA . ILE A 1 88 ? 6.789 -24.359 4.273 1 96.88 88 ILE A CA 1
ATOM 681 C C . ILE A 1 88 ? 8.18 -24.922 4.004 1 96.88 88 ILE A C 1
ATOM 683 O O . ILE A 1 88 ? 8.641 -25.812 4.719 1 96.88 88 ILE A O 1
ATOM 687 N N . LEU A 1 89 ? 8.789 -24.453 2.973 1 95.31 89 LEU A N 1
ATOM 688 C CA . LEU A 1 89 ? 10.156 -24.859 2.67 1 95.31 89 LEU A CA 1
ATOM 689 C C . LEU A 1 89 ? 11.133 -24.297 3.688 1 95.31 89 LEU A C 1
ATOM 691 O O . LEU A 1 89 ? 10.867 -23.25 4.289 1 95.31 89 LEU A O 1
ATOM 695 N N . ASP A 1 90 ? 12.258 -24.953 3.85 1 94.25 90 ASP A N 1
ATOM 696 C CA . ASP A 1 90 ? 13.289 -24.469 4.766 1 94.25 90 ASP A CA 1
ATOM 697 C C . ASP A 1 90 ? 13.719 -23.047 4.418 1 94.25 90 ASP A C 1
ATOM 699 O O . ASP A 1 90 ? 13.914 -22.219 5.309 1 94.25 90 ASP A O 1
ATOM 703 N N . GLU A 1 91 ? 13.82 -22.781 3.109 1 93.12 91 GLU A N 1
ATOM 704 C CA . GLU A 1 91 ? 14.258 -21.469 2.641 1 93.12 91 GLU A CA 1
ATOM 705 C C . GLU A 1 91 ? 13.242 -20.391 3.012 1 93.12 91 GLU A C 1
ATOM 707 O O . GLU A 1 91 ? 13.617 -19.25 3.311 1 93.12 91 GLU A O 1
ATOM 712 N N . GLU A 1 92 ? 11.969 -20.734 3.07 1 94.62 92 GLU A N 1
ATOM 713 C CA . GLU A 1 92 ? 10.898 -19.781 3.34 1 94.62 92 GLU A CA 1
ATOM 714 C C . GLU A 1 92 ? 10.898 -19.344 4.805 1 94.62 92 GLU A C 1
ATOM 716 O O . GLU A 1 92 ? 10.422 -18.25 5.137 1 94.62 92 GLU A O 1
ATOM 721 N N . ASN A 1 93 ? 11.477 -20.156 5.668 1 92.06 93 ASN A N 1
ATOM 722 C CA . ASN A 1 93 ? 11.586 -19.828 7.082 1 92.06 93 ASN A CA 1
ATOM 723 C C . ASN A 1 93 ? 12.5 -18.625 7.312 1 92.06 93 ASN A C 1
ATOM 725 O O . ASN A 1 93 ? 12.43 -17.984 8.359 1 92.06 93 ASN A O 1
ATOM 729 N N . LYS A 1 94 ? 13.297 -18.375 6.285 1 88.69 94 LYS A N 1
ATOM 730 C CA . LYS A 1 94 ? 14.297 -17.328 6.418 1 88.69 94 LYS A CA 1
ATOM 731 C C . LYS A 1 94 ? 13.695 -15.953 6.121 1 88.69 94 LYS A C 1
ATOM 733 O O . LYS A 1 94 ? 14.281 -14.922 6.453 1 88.69 94 LYS A O 1
ATOM 738 N N . TYR A 1 95 ? 12.57 -15.93 5.535 1 92.06 95 TYR A N 1
ATOM 739 C CA . TYR A 1 95 ? 11.922 -14.688 5.125 1 92.06 95 TYR A CA 1
ATOM 740 C C . TYR A 1 95 ? 10.406 -14.82 5.172 1 92.06 95 TYR A C 1
ATOM 742 O O . TYR A 1 95 ? 9.773 -15.102 4.156 1 92.06 95 TYR A O 1
ATOM 750 N N . ASP A 1 96 ? 9.797 -14.398 6.215 1 93 96 ASP A N 1
ATOM 751 C CA . ASP A 1 96 ? 8.391 -14.656 6.512 1 93 96 ASP A CA 1
ATOM 752 C C . ASP A 1 96 ? 7.484 -14.031 5.453 1 93 96 ASP A C 1
ATOM 754 O O . ASP A 1 96 ? 6.43 -14.586 5.129 1 93 96 ASP A O 1
ATOM 758 N N . ARG A 1 97 ? 7.926 -12.93 4.883 1 93.5 97 ARG A N 1
ATOM 759 C CA . ARG A 1 97 ? 7.098 -12.203 3.928 1 93.5 97 ARG A CA 1
ATOM 760 C C . ARG A 1 97 ? 6.801 -13.055 2.697 1 93.5 97 ARG A C 1
ATOM 762 O O . ARG A 1 97 ? 5.738 -12.922 2.086 1 93.5 97 ARG A O 1
ATOM 769 N N . ILE A 1 98 ? 7.703 -14.031 2.363 1 96.56 98 ILE A N 1
ATOM 770 C CA . ILE A 1 98 ? 7.562 -14.828 1.15 1 96.56 98 ILE A CA 1
ATOM 771 C C . ILE A 1 98 ? 6.379 -15.781 1.293 1 96.56 98 ILE A C 1
ATOM 773 O O . ILE A 1 98 ? 5.84 -16.266 0.294 1 96.56 98 ILE A O 1
ATOM 777 N N . ILE A 1 99 ? 5.91 -16.016 2.508 1 97.19 99 ILE A N 1
ATOM 778 C CA . ILE A 1 99 ? 4.84 -16.953 2.818 1 97.19 99 ILE A CA 1
ATOM 779 C C . ILE A 1 99 ? 3.502 -16.391 2.355 1 97.19 99 ILE A C 1
ATOM 781 O O . ILE A 1 99 ? 2.529 -17.125 2.191 1 97.19 99 ILE A O 1
ATOM 785 N N . HIS A 1 100 ? 3.465 -15.047 2.057 1 98 100 HIS A N 1
ATOM 786 C CA . HIS A 1 100 ? 2.189 -14.406 1.751 1 98 100 HIS A CA 1
ATOM 787 C C . HIS A 1 100 ? 1.542 -15.031 0.521 1 98 100 HIS A C 1
ATOM 789 O O . HIS A 1 100 ? 0.314 -15.078 0.417 1 98 100 HIS A O 1
ATOM 795 N N . GLN A 1 101 ? 2.35 -15.5 -0.457 1 98.56 101 GLN A N 1
ATOM 796 C CA . GLN A 1 101 ? 1.746 -16.031 -1.674 1 98.56 101 GLN A CA 1
ATOM 797 C C . GLN A 1 101 ? 1.027 -17.344 -1.4 1 98.56 101 GLN A C 1
ATOM 799 O O . GLN A 1 101 ? -0.067 -17.578 -1.919 1 98.56 101 GLN A O 1
ATOM 804 N N . LYS A 1 102 ? 1.561 -18.219 -0.528 1 98.75 102 LYS A N 1
ATOM 805 C CA . LYS A 1 102 ? 0.893 -19.469 -0.165 1 98.75 102 LYS A CA 1
ATOM 806 C C . LYS A 1 102 ? -0.285 -19.203 0.771 1 98.75 102 LYS A C 1
ATOM 808 O O . LYS A 1 102 ? -1.317 -19.875 0.678 1 98.75 102 LYS A O 1
ATOM 813 N N . LEU A 1 103 ? -0.087 -18.297 1.648 1 98.62 103 LEU A N 1
ATOM 814 C CA . LEU A 1 103 ? -1.172 -17.922 2.549 1 98.62 103 LEU A CA 1
ATOM 815 C C . LEU A 1 103 ? -2.355 -17.375 1.77 1 98.62 103 LEU A C 1
ATOM 817 O O . LEU A 1 103 ? -3.51 -17.656 2.096 1 98.62 103 LEU A O 1
ATOM 821 N N . SER A 1 104 ? -2.074 -16.547 0.758 1 98.88 104 SER A N 1
ATOM 822 C CA . SER A 1 104 ? -3.135 -16 -0.078 1 98.88 104 SER A CA 1
ATOM 823 C C . SER A 1 104 ? -3.904 -17.094 -0.795 1 98.88 104 SER A C 1
ATOM 825 O O . SER A 1 104 ? -5.129 -17.016 -0.935 1 98.88 104 SER A O 1
ATOM 827 N N . ARG A 1 105 ? -3.182 -18.125 -1.248 1 98.81 105 ARG A N 1
ATOM 828 C CA . ARG A 1 105 ? -3.861 -19.281 -1.837 1 98.81 105 ARG A CA 1
ATOM 829 C C . ARG A 1 105 ? -4.848 -19.891 -0.852 1 98.81 105 ARG A C 1
ATOM 831 O O . ARG A 1 105 ? -6.008 -20.125 -1.192 1 98.81 105 ARG A O 1
ATOM 838 N N . ALA A 1 106 ? -4.402 -20.156 0.333 1 98.75 106 ALA A N 1
ATOM 839 C CA . ALA A 1 106 ? -5.238 -20.797 1.349 1 98.75 106 ALA A CA 1
ATOM 840 C C . ALA A 1 106 ? -6.438 -19.922 1.693 1 98.75 106 ALA A C 1
ATOM 842 O O . ALA A 1 106 ? -7.562 -20.422 1.803 1 98.75 106 ALA A O 1
ATOM 843 N N . MET A 1 107 ? -6.23 -18.656 1.825 1 98.19 107 MET A N 1
ATOM 844 C CA . MET A 1 107 ? -7.301 -17.734 2.188 1 98.19 107 MET A CA 1
ATOM 845 C C . MET A 1 107 ? -8.312 -17.594 1.052 1 98.19 107 MET A C 1
ATOM 847 O O . MET A 1 107 ? -9.516 -17.484 1.296 1 98.19 107 MET A O 1
ATOM 851 N N . ALA A 1 108 ? -7.797 -17.594 -0.209 1 98.44 108 ALA A N 1
ATOM 852 C CA . ALA A 1 108 ? -8.695 -17.547 -1.358 1 98.44 108 ALA A CA 1
ATOM 853 C C . ALA A 1 108 ? -9.664 -18.734 -1.348 1 98.44 108 ALA A C 1
ATOM 855 O O . ALA A 1 108 ? -10.859 -18.562 -1.595 1 98.44 108 ALA A O 1
ATOM 856 N N . LYS A 1 109 ? -9.133 -19.875 -1.019 1 98.19 109 LYS A N 1
ATOM 857 C CA . LYS A 1 109 ? -9.945 -21.094 -0.972 1 98.19 109 LYS A CA 1
ATOM 858 C C . LYS A 1 109 ? -10.891 -21.078 0.226 1 98.19 109 LYS A C 1
ATOM 860 O O . LYS A 1 109 ? -12.094 -21.281 0.074 1 98.19 109 LYS A O 1
ATOM 865 N N . GLU A 1 110 ? -10.43 -20.75 1.384 1 97.19 110 GLU A N 1
ATOM 866 C CA . GLU A 1 110 ? -11.156 -20.922 2.639 1 97.19 110 GLU A CA 1
ATOM 867 C C . GLU A 1 110 ? -12.172 -19.797 2.842 1 97.19 110 GLU A C 1
ATOM 869 O O . GLU A 1 110 ? -13.273 -20.031 3.346 1 97.19 110 GLU A O 1
ATOM 874 N N . ILE A 1 111 ? -11.812 -18.609 2.455 1 96.38 111 ILE A N 1
ATOM 875 C CA . ILE A 1 111 ? -12.633 -17.453 2.793 1 96.38 111 ILE A CA 1
ATOM 876 C C . ILE A 1 111 ? -13.516 -17.078 1.604 1 96.38 111 ILE A C 1
ATOM 878 O O . ILE A 1 111 ? -14.703 -16.766 1.774 1 96.38 111 ILE A O 1
ATOM 882 N N . PHE A 1 112 ? -12.969 -17.203 0.412 1 96.69 112 PHE A N 1
ATOM 883 C CA . PHE A 1 112 ? -13.688 -16.688 -0.746 1 96.69 112 PHE A CA 1
ATOM 884 C C . PHE A 1 112 ? -14.203 -17.828 -1.617 1 96.69 112 PHE A C 1
ATOM 886 O O . PHE A 1 112 ? -14.727 -17.594 -2.709 1 96.69 112 PHE A O 1
ATOM 893 N N . ASN A 1 113 ? -13.93 -19.031 -1.232 1 95.75 113 ASN A N 1
ATOM 894 C CA . ASN A 1 113 ? -14.492 -20.234 -1.832 1 95.75 113 ASN A CA 1
ATOM 895 C C . ASN A 1 113 ? -14.016 -20.422 -3.27 1 95.75 113 ASN A C 1
ATOM 897 O O . ASN A 1 113 ? -14.789 -20.812 -4.141 1 95.75 113 ASN A O 1
ATOM 901 N N . ILE A 1 114 ? -12.812 -20.031 -3.504 1 98 114 ILE A N 1
ATOM 902 C CA . ILE A 1 114 ? -12.219 -20.312 -4.809 1 98 114 ILE A CA 1
ATOM 903 C C . ILE A 1 114 ? -11.789 -21.766 -4.875 1 98 114 ILE A C 1
ATOM 905 O O . ILE A 1 114 ? -10.992 -22.234 -4.051 1 98 114 ILE A O 1
ATOM 909 N N . ASN A 1 115 ? -12.258 -22.484 -5.859 1 98 115 ASN A N 1
ATOM 910 C CA . ASN A 1 115 ? -11.938 -23.906 -5.988 1 98 115 ASN A CA 1
ATOM 911 C C . ASN A 1 115 ? -11.227 -24.203 -7.305 1 98 115 ASN A C 1
ATOM 913 O O . ASN A 1 115 ? -10.727 -25.312 -7.512 1 98 115 ASN A O 1
ATOM 917 N N . ASP A 1 116 ? -11.203 -23.234 -8.203 1 98.62 116 ASP A N 1
ATOM 918 C CA . ASP A 1 116 ? -10.492 -23.391 -9.469 1 98.62 116 ASP A CA 1
ATOM 919 C C . ASP A 1 116 ? -8.984 -23.516 -9.227 1 98.62 116 ASP A C 1
ATOM 921 O O . ASP A 1 116 ? -8.336 -22.562 -8.805 1 98.62 116 ASP A O 1
ATOM 925 N N . GLN A 1 117 ? -8.414 -24.672 -9.578 1 98.62 117 GLN A N 1
ATOM 926 C CA . GLN A 1 117 ? -7.02 -24.969 -9.273 1 98.62 117 GLN A CA 1
ATOM 927 C C . GLN A 1 117 ? -6.074 -24.062 -10.062 1 98.62 117 GLN A C 1
ATOM 929 O O . GLN A 1 117 ? -5 -23.719 -9.578 1 98.62 117 GLN A O 1
ATOM 934 N N . GLU A 1 118 ? -6.477 -23.672 -11.258 1 98.69 118 GLU A N 1
ATOM 935 C CA . GLU A 1 118 ? -5.637 -22.781 -12.039 1 98.69 118 GLU A CA 1
ATOM 936 C C . GLU A 1 118 ? -5.457 -21.438 -11.336 1 98.69 118 GLU A C 1
ATOM 938 O O . GLU A 1 118 ? -4.348 -20.891 -11.289 1 98.69 118 GLU A O 1
ATOM 943 N N . ILE A 1 119 ? -6.551 -20.922 -10.781 1 98.94 119 ILE A N 1
ATOM 944 C CA . ILE A 1 119 ? -6.52 -19.656 -10.062 1 98.94 119 ILE A CA 1
ATOM 945 C C . ILE A 1 119 ? -5.676 -19.797 -8.797 1 98.94 119 ILE A C 1
ATOM 947 O O . ILE A 1 119 ? -4.789 -18.984 -8.539 1 98.94 119 ILE A O 1
ATOM 951 N N . LEU A 1 120 ? -5.906 -20.875 -8.078 1 98.88 120 LEU A N 1
ATOM 952 C CA . LEU A 1 120 ? -5.211 -21.109 -6.812 1 98.88 120 LEU A CA 1
ATOM 953 C C . LEU A 1 120 ? -3.713 -21.297 -7.043 1 98.88 120 LEU A C 1
ATOM 955 O O . LEU A 1 120 ? -2.896 -20.781 -6.273 1 98.88 120 LEU A O 1
ATOM 959 N N . ASN A 1 121 ? -3.387 -21.984 -8.086 1 98.81 121 ASN A N 1
ATOM 960 C CA . ASN A 1 121 ? -1.98 -22.203 -8.422 1 98.81 121 ASN A CA 1
ATOM 961 C C . ASN A 1 121 ? -1.289 -20.875 -8.766 1 98.81 121 ASN A C 1
ATOM 963 O O . ASN A 1 121 ? -0.159 -20.641 -8.344 1 98.81 121 ASN A O 1
ATOM 967 N N . ALA A 1 122 ? -1.944 -20.031 -9.57 1 98.94 122 ALA A N 1
ATOM 968 C CA . ALA A 1 122 ? -1.372 -18.75 -9.953 1 98.94 122 ALA A CA 1
ATOM 969 C C . ALA A 1 122 ? -1.108 -17.875 -8.734 1 98.94 122 ALA A C 1
ATOM 971 O O . ALA A 1 122 ? -0.052 -17.25 -8.625 1 98.94 122 ALA A O 1
ATOM 972 N N . ILE A 1 123 ? -2.039 -17.891 -7.781 1 98.94 123 ILE A N 1
ATOM 973 C CA . ILE A 1 123 ? -1.896 -17.109 -6.559 1 98.94 123 ILE A CA 1
ATOM 974 C C . ILE A 1 123 ? -0.713 -17.625 -5.746 1 98.94 123 ILE A C 1
ATOM 976 O O . ILE A 1 123 ? 0.093 -16.844 -5.238 1 98.94 123 ILE A O 1
ATOM 980 N N . GLU A 1 124 ? -0.496 -18.875 -5.711 1 98.81 124 GLU A N 1
ATOM 981 C CA . GLU A 1 124 ? 0.484 -19.547 -4.863 1 98.81 124 GLU A CA 1
ATOM 982 C C . GLU A 1 124 ? 1.909 -19.219 -5.293 1 98.81 124 GLU A C 1
ATOM 984 O O . GLU A 1 124 ? 2.84 -19.281 -4.488 1 98.81 124 GLU A O 1
ATOM 989 N N . CYS A 1 125 ? 2.059 -18.812 -6.516 1 98.75 125 CYS A N 1
ATOM 990 C CA . CYS A 1 125 ? 3.416 -18.594 -7 1 98.75 125 CYS A CA 1
ATOM 991 C C . CYS A 1 125 ? 3.561 -17.203 -7.621 1 98.75 125 CYS A C 1
ATOM 993 O O . CYS A 1 125 ? 4.449 -16.984 -8.445 1 98.75 125 CYS A O 1
ATOM 995 N N . HIS A 1 126 ? 2.746 -16.234 -7.246 1 98.81 126 HIS A N 1
ATOM 996 C CA . HIS A 1 126 ? 2.707 -14.953 -7.949 1 98.81 126 HIS A CA 1
ATOM 997 C C . HIS A 1 126 ? 3.961 -14.133 -7.672 1 98.81 126 HIS A C 1
ATOM 999 O O . HIS A 1 126 ? 4.285 -13.211 -8.422 1 98.81 126 HIS A O 1
ATOM 1005 N N . THR A 1 127 ? 4.641 -14.438 -6.57 1 97.56 127 THR A N 1
ATOM 1006 C CA . THR A 1 127 ? 5.844 -13.688 -6.211 1 97.56 127 THR A CA 1
ATOM 1007 C C . THR A 1 127 ? 7.09 -14.359 -6.781 1 97.56 127 THR A C 1
ATOM 1009 O O . THR A 1 127 ? 7.996 -13.688 -7.27 1 97.56 127 THR A O 1
ATOM 1012 N N . THR A 1 128 ? 7.117 -15.68 -6.82 1 97.81 128 THR A N 1
ATOM 1013 C CA . THR A 1 128 ? 8.336 -16.422 -7.121 1 97.81 128 THR A CA 1
ATOM 1014 C C . THR A 1 128 ? 8.242 -17.078 -8.492 1 97.81 128 THR A C 1
ATOM 1016 O O . THR A 1 128 ? 9.266 -17.469 -9.07 1 97.81 128 THR A O 1
ATOM 1019 N N . LEU A 1 129 ? 7.051 -17.094 -9.023 1 98.56 129 LEU A N 1
ATOM 1020 C CA . LEU A 1 129 ? 6.797 -18.078 -10.078 1 98.56 129 LEU A CA 1
ATOM 1021 C C . LEU A 1 129 ? 7.184 -19.469 -9.625 1 98.56 129 LEU A C 1
ATOM 1023 O O . LEU A 1 129 ? 7.18 -19.766 -8.422 1 98.56 129 LEU A O 1
ATOM 1027 N N . LYS A 1 130 ? 7.137 -20.469 -10.477 1 98.44 130 LYS A N 1
ATOM 1028 C CA . LYS A 1 130 ? 7.492 -21.844 -10.141 1 98.44 130 LYS A CA 1
ATOM 1029 C C . LYS A 1 130 ? 7.848 -22.641 -11.391 1 98.44 130 LYS A C 1
ATOM 1031 O O . LYS A 1 130 ? 7.566 -22.203 -12.508 1 98.44 130 LYS A O 1
ATOM 1036 N N . PRO A 1 131 ? 8.555 -23.781 -11.172 1 97.94 131 PRO A N 1
ATOM 1037 C CA . PRO A 1 131 ? 8.797 -24.641 -12.336 1 97.94 131 PRO A CA 1
ATOM 1038 C C . PRO A 1 131 ? 7.5 -25.172 -12.945 1 97.94 131 PRO A C 1
ATOM 1040 O O . PRO A 1 131 ? 6.516 -25.375 -12.227 1 97.94 131 PRO A O 1
ATOM 1043 N N . GLN A 1 132 ? 7.504 -25.344 -14.242 1 97.94 132 GLN A N 1
ATOM 1044 C CA . GLN A 1 132 ? 6.352 -25.859 -14.977 1 97.94 132 GLN A CA 1
ATOM 1045 C C . GLN A 1 132 ? 5.137 -24.953 -14.789 1 97.94 132 GLN A C 1
ATOM 1047 O O . GLN A 1 132 ? 4.02 -25.438 -14.609 1 97.94 132 GLN A O 1
ATOM 1052 N N . SER A 1 133 ? 5.422 -23.688 -14.805 1 98.56 133 SER A N 1
ATOM 1053 C CA . SER A 1 133 ? 4.352 -22.719 -14.617 1 98.56 133 SER A CA 1
ATOM 1054 C C . SER A 1 133 ? 3.348 -22.766 -15.758 1 98.56 133 SER A C 1
ATOM 1056 O O . SER A 1 133 ? 3.73 -22.906 -16.922 1 98.56 133 SER A O 1
ATOM 1058 N N . SER A 1 134 ? 2.045 -22.703 -15.414 1 98.69 134 SER A N 1
ATOM 1059 C CA . SER A 1 134 ? 0.992 -22.594 -16.422 1 98.69 134 SER A CA 1
ATOM 1060 C C . SER A 1 134 ? 0.947 -21.188 -17.016 1 98.69 134 SER A C 1
ATOM 1062 O O . SER A 1 134 ? 1.645 -20.297 -16.547 1 98.69 134 SER A O 1
ATOM 1064 N N . LEU A 1 135 ? 0.178 -21.109 -18.047 1 98.81 135 LEU A N 1
ATOM 1065 C CA . LEU A 1 135 ? 0.023 -19.797 -18.672 1 98.81 135 LEU A CA 1
ATOM 1066 C C . LEU A 1 135 ? -0.543 -18.797 -17.672 1 98.81 135 LEU A C 1
ATOM 1068 O O . LEU A 1 135 ? -0.083 -17.656 -17.609 1 98.81 135 LEU A O 1
ATOM 1072 N N . LEU A 1 136 ? -1.512 -19.188 -16.875 1 98.94 136 LEU A N 1
ATOM 1073 C CA . LEU A 1 136 ? -2.113 -18.281 -15.906 1 98.94 136 LEU A CA 1
ATOM 1074 C C . LEU A 1 136 ? -1.114 -17.906 -14.812 1 98.94 136 LEU A C 1
ATOM 1076 O O . LEU A 1 136 ? -1.114 -16.766 -14.328 1 98.94 136 LEU A O 1
ATOM 1080 N N . ASP A 1 137 ? -0.211 -18.875 -14.414 1 98.94 137 ASP A N 1
ATOM 1081 C CA . ASP A 1 137 ? 0.872 -18.547 -13.492 1 98.94 137 ASP A CA 1
ATOM 1082 C C . ASP A 1 137 ? 1.701 -17.375 -14.016 1 98.94 137 ASP A C 1
ATOM 1084 O O . ASP A 1 137 ? 1.941 -16.406 -13.289 1 98.94 137 ASP A O 1
ATOM 1088 N N . LYS A 1 138 ? 2.061 -17.5 -15.266 1 98.94 138 LYS A N 1
ATOM 1089 C CA . LYS A 1 138 ? 2.932 -16.531 -15.906 1 98.94 138 LYS A CA 1
ATOM 1090 C C . LYS A 1 138 ? 2.232 -15.172 -16.047 1 98.94 138 LYS A C 1
ATOM 1092 O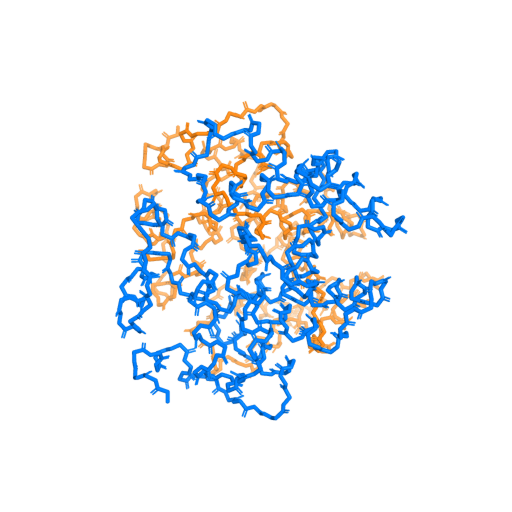 O . LYS A 1 138 ? 2.834 -14.125 -15.805 1 98.94 138 LYS A O 1
ATOM 1097 N N . VAL A 1 139 ? 0.991 -15.203 -16.438 1 98.94 139 VAL A N 1
ATOM 1098 C CA . VAL A 1 139 ? 0.209 -13.992 -16.641 1 98.94 139 VAL A CA 1
ATOM 1099 C C . VAL A 1 139 ? 0.1 -13.219 -15.328 1 98.94 139 VAL A C 1
ATOM 1101 O O . VAL A 1 139 ? 0.35 -12.008 -15.297 1 98.94 139 VAL A O 1
ATOM 1104 N N . LEU A 1 140 ? -0.245 -13.891 -14.219 1 98.94 140 LEU A N 1
ATOM 1105 C CA . LEU A 1 140 ? -0.386 -13.195 -12.945 1 98.94 140 LEU A CA 1
ATOM 1106 C C . LEU A 1 140 ? 0.963 -12.688 -12.445 1 98.94 140 LEU A C 1
ATOM 1108 O O . LEU A 1 140 ? 1.071 -11.555 -11.984 1 98.94 140 LEU A O 1
ATOM 1112 N N . PHE A 1 141 ? 1.959 -13.531 -12.609 1 98.88 141 PHE A N 1
ATOM 1113 C CA . PHE A 1 141 ? 3.301 -13.18 -12.164 1 98.88 141 PHE A CA 1
ATOM 1114 C C . PHE A 1 141 ? 3.771 -11.883 -12.82 1 98.88 141 PHE A C 1
ATOM 1116 O O . PHE A 1 141 ? 4.176 -10.945 -12.133 1 98.88 141 PHE A O 1
ATOM 1123 N N . ILE A 1 142 ? 3.664 -11.805 -14.133 1 98.69 142 ILE A N 1
ATOM 1124 C CA . ILE A 1 142 ? 4.23 -10.672 -14.852 1 98.69 142 ILE A CA 1
ATOM 1125 C C . ILE A 1 142 ? 3.346 -9.445 -14.672 1 98.69 142 ILE A C 1
ATOM 1127 O O . ILE A 1 142 ? 3.842 -8.32 -14.594 1 98.69 142 ILE A O 1
ATOM 1131 N N . SER A 1 143 ? 2.01 -9.633 -14.594 1 98.56 143 SER A N 1
ATOM 1132 C CA . SER A 1 143 ? 1.087 -8.523 -14.383 1 98.56 143 SER A CA 1
ATOM 1133 C C . SER A 1 143 ? 1.357 -7.824 -13.055 1 98.56 143 SER A C 1
ATOM 1135 O O . SER A 1 143 ? 1.281 -6.594 -12.969 1 98.56 143 SER A O 1
ATOM 1137 N N . ASP A 1 144 ? 1.657 -8.641 -12.086 1 97.88 144 ASP A N 1
ATOM 1138 C CA . ASP A 1 144 ? 1.99 -8.102 -10.766 1 97.88 144 ASP A CA 1
ATOM 1139 C C . ASP A 1 144 ? 3.227 -7.207 -10.836 1 97.88 144 ASP A C 1
ATOM 1141 O O . ASP A 1 144 ? 3.268 -6.145 -10.211 1 97.88 144 ASP A O 1
ATOM 1145 N N . LYS A 1 145 ? 4.184 -7.57 -11.672 1 95.88 145 LYS A N 1
ATOM 1146 C CA . LYS A 1 145 ? 5.438 -6.832 -11.773 1 95.88 145 LYS A CA 1
ATOM 1147 C C . LYS A 1 145 ? 5.25 -5.539 -12.562 1 95.88 145 LYS A C 1
ATOM 1149 O O . LYS A 1 145 ? 5.746 -4.484 -12.164 1 95.88 145 LYS A O 1
ATOM 1154 N N . ILE A 1 146 ? 4.516 -5.527 -13.578 1 94.81 146 ILE A N 1
ATOM 1155 C CA . ILE A 1 146 ? 4.48 -4.383 -14.484 1 94.81 146 ILE A CA 1
ATOM 1156 C C . ILE A 1 146 ? 3.396 -3.406 -14.039 1 94.81 146 ILE A C 1
ATOM 1158 O O . ILE A 1 146 ? 3.24 -2.334 -14.625 1 94.81 146 ILE A O 1
ATOM 1162 N N . SER A 1 147 ? 2.613 -3.797 -13.008 1 92 147 SER A N 1
ATOM 1163 C CA . SER A 1 147 ? 1.579 -2.914 -12.477 1 92 147 SER A CA 1
ATOM 1164 C C . SER A 1 147 ? 2.188 -1.771 -11.672 1 92 147 SER A C 1
ATOM 1166 O O . SER A 1 147 ? 1.507 -0.789 -11.367 1 92 147 SER A O 1
ATOM 1168 N N . TRP A 1 148 ? 3.385 -1.944 -11.297 1 84.69 148 TRP A N 1
ATOM 1169 C CA . TRP A 1 148 ? 4.066 -0.883 -10.555 1 84.69 148 TRP A CA 1
ATOM 1170 C C . TRP A 1 148 ? 4.531 0.221 -11.5 1 84.69 148 TRP A C 1
ATOM 1172 O O . TRP A 1 148 ? 5.148 -0.055 -12.531 1 84.69 148 TRP A O 1
ATOM 1182 N N . ASP A 1 149 ? 4.059 1.391 -11.32 1 77.44 149 ASP A N 1
ATOM 1183 C CA . ASP A 1 149 ? 4.492 2.551 -12.094 1 77.44 149 ASP A CA 1
ATOM 1184 C C . ASP A 1 149 ? 5.223 3.557 -11.211 1 77.44 149 ASP A C 1
ATOM 1186 O O . ASP A 1 149 ? 4.633 4.539 -10.758 1 77.44 149 ASP A O 1
ATOM 1190 N N . LEU A 1 150 ? 6.492 3.262 -10.898 1 71.31 150 LEU A N 1
ATOM 1191 C CA . LEU A 1 150 ? 7.281 4.09 -9.992 1 71.31 150 LEU A CA 1
ATOM 1192 C C . LEU A 1 150 ? 8.344 4.871 -10.758 1 71.31 150 LEU A C 1
ATOM 1194 O O . LEU A 1 150 ? 8.93 4.359 -11.711 1 71.31 150 LEU A O 1
ATOM 1198 N N . PRO A 1 151 ? 8.297 6.18 -10.477 1 60.75 151 PRO A N 1
ATOM 1199 C CA . PRO A 1 151 ? 9.398 6.938 -11.078 1 60.75 151 PRO A CA 1
ATOM 1200 C C . PRO A 1 151 ? 10.766 6.352 -10.75 1 60.75 151 PRO A C 1
ATOM 1202 O O . PRO A 1 151 ? 10.984 5.879 -9.625 1 60.75 151 PRO A O 1
ATOM 1205 N N . GLY A 1 152 ? 11.625 6.352 -11.727 1 58.94 152 GLY A N 1
ATOM 1206 C CA . GLY A 1 152 ? 12.938 5.766 -11.539 1 58.94 152 GLY A CA 1
ATOM 1207 C C . GLY A 1 152 ? 12.938 4.25 -11.625 1 58.94 152 GLY A C 1
ATOM 1208 O O . GLY A 1 152 ? 13.906 3.6 -11.242 1 58.94 152 GLY A O 1
ATOM 1209 N N . GLU A 1 153 ? 11.656 3.914 -11.836 1 62.28 153 GLU A N 1
ATOM 1210 C CA . GLU A 1 153 ? 11.539 2.482 -12.094 1 62.28 153 GLU A CA 1
ATOM 1211 C C . GLU A 1 153 ? 12.719 1.972 -12.922 1 62.28 153 GLU A C 1
ATOM 1213 O O . GLU A 1 153 ? 13.281 2.711 -13.734 1 62.28 153 GLU A O 1
ATOM 1218 N N . HIS A 1 154 ? 13.031 0.897 -12.477 1 64 154 HIS A N 1
ATOM 1219 C CA . HIS A 1 154 ? 14.156 0.264 -13.172 1 64 154 HIS A CA 1
ATOM 1220 C C . HIS A 1 154 ? 13.852 0.087 -14.656 1 64 154 HIS A C 1
ATOM 1222 O O . HIS A 1 154 ? 12.75 -0.32 -15.023 1 64 154 HIS A O 1
ATOM 1228 N N . ASN A 1 155 ? 14.625 0.525 -15.383 1 78.94 155 ASN A N 1
ATOM 1229 C CA . ASN A 1 155 ? 14.57 0.421 -16.844 1 78.94 155 ASN A CA 1
ATOM 1230 C C . ASN A 1 155 ? 14.094 -0.96 -17.281 1 78.94 155 ASN A C 1
ATOM 1232 O O . ASN A 1 155 ? 13.438 -1.093 -18.312 1 78.94 155 ASN A O 1
ATOM 1236 N N . TYR A 1 156 ? 14.242 -1.854 -16.328 1 88.5 156 TYR A N 1
ATOM 1237 C CA . TYR A 1 156 ? 13.914 -3.207 -16.766 1 88.5 156 TYR A CA 1
ATOM 1238 C C . TYR A 1 156 ? 12.406 -3.43 -16.766 1 88.5 156 TYR A C 1
ATOM 1240 O O . TYR A 1 156 ? 11.898 -4.246 -17.547 1 88.5 156 TYR A O 1
ATOM 1248 N N . LEU A 1 157 ? 11.602 -2.691 -16.016 1 91 157 LEU A N 1
ATOM 1249 C CA . LEU A 1 157 ? 10.148 -2.854 -16.031 1 91 157 LEU A CA 1
ATOM 1250 C C . LEU A 1 157 ? 9.555 -2.357 -17.344 1 91 157 LEU A C 1
ATOM 1252 O O . LEU A 1 157 ? 8.586 -2.938 -17.844 1 91 157 LEU A O 1
ATOM 1256 N N . GLU A 1 158 ? 10.078 -1.3 -17.812 1 91.88 158 GLU A N 1
ATOM 1257 C CA . GLU A 1 158 ? 9.656 -0.84 -19.141 1 91.88 158 GLU A CA 1
ATOM 1258 C C . GLU A 1 158 ? 9.977 -1.874 -20.203 1 91.88 158 GLU A C 1
ATOM 1260 O O . GLU A 1 158 ? 9.172 -2.104 -21.125 1 91.88 158 GLU A O 1
ATOM 1265 N N . GLU A 1 159 ? 11.164 -2.385 -20.047 1 94.56 159 GLU A N 1
ATOM 1266 C CA . GLU A 1 159 ? 11.547 -3.441 -20.969 1 94.56 159 GLU A CA 1
ATOM 1267 C C . GLU A 1 159 ? 10.586 -4.621 -20.891 1 94.56 159 GLU A C 1
ATOM 1269 O O . GLU A 1 159 ? 10.234 -5.207 -21.922 1 94.56 159 GLU A O 1
ATOM 1274 N N . ILE A 1 160 ? 10.148 -4.969 -19.75 1 97.06 160 ILE A N 1
ATOM 1275 C CA . ILE A 1 160 ? 9.211 -6.066 -19.562 1 97.06 160 ILE A CA 1
ATOM 1276 C C . ILE A 1 160 ? 7.875 -5.719 -20.219 1 97.06 160 ILE A C 1
ATOM 1278 O O . ILE A 1 160 ? 7.297 -6.539 -20.938 1 97.06 160 ILE A O 1
ATOM 1282 N N . ARG A 1 161 ? 7.406 -4.496 -20 1 96.25 161 ARG A N 1
ATOM 1283 C CA . ARG A 1 161 ? 6.156 -4.062 -20.609 1 96.25 161 ARG A CA 1
ATOM 1284 C C . ARG A 1 161 ? 6.234 -4.148 -22.125 1 96.25 161 ARG A C 1
ATOM 1286 O O . ARG A 1 161 ? 5.285 -4.59 -22.781 1 96.25 161 ARG A O 1
ATOM 1293 N N . ASP A 1 162 ? 7.379 -3.752 -22.625 1 96.56 162 ASP A N 1
ATOM 1294 C CA . ASP A 1 162 ? 7.582 -3.816 -24.078 1 96.56 162 ASP A CA 1
ATOM 1295 C C . ASP A 1 162 ? 7.496 -5.254 -24.578 1 96.56 162 ASP A C 1
ATOM 1297 O O . ASP A 1 162 ? 6.824 -5.531 -25.578 1 96.56 162 ASP A O 1
ATOM 1301 N N . LYS A 1 163 ? 8.156 -6.148 -23.891 1 98.25 163 LYS A N 1
ATOM 1302 C CA . LYS A 1 163 ? 8.148 -7.551 -24.297 1 98.25 163 LYS A CA 1
ATOM 1303 C C . LYS A 1 163 ? 6.73 -8.125 -24.234 1 98.25 163 LYS A C 1
ATOM 1305 O O . LYS A 1 163 ? 6.32 -8.859 -25.141 1 98.25 163 LYS A O 1
ATOM 1310 N N . VAL A 1 164 ? 5.984 -7.801 -23.25 1 98.12 164 VAL A N 1
ATOM 1311 C CA . VAL A 1 164 ? 4.613 -8.273 -23.109 1 98.12 164 VAL A CA 1
ATOM 1312 C C . VAL A 1 164 ? 3.756 -7.738 -24.25 1 98.12 164 VAL A C 1
ATOM 1314 O O . VAL A 1 164 ? 3.002 -8.492 -24.875 1 98.12 164 VAL A O 1
ATOM 1317 N N . ASN A 1 165 ? 3.959 -6.512 -24.578 1 97.38 165 ASN A N 1
ATOM 1318 C CA . ASN A 1 165 ? 3.186 -5.887 -25.641 1 97.38 165 ASN A CA 1
ATOM 1319 C C . ASN A 1 165 ? 3.566 -6.445 -27.016 1 97.38 165 ASN A C 1
ATOM 1321 O O . ASN A 1 165 ? 2.771 -6.395 -27.953 1 97.38 165 ASN A O 1
ATOM 1325 N N . GLU A 1 166 ? 4.727 -6.965 -27.109 1 98 166 GLU A N 1
ATOM 1326 C CA . GLU A 1 166 ? 5.219 -7.57 -28.344 1 98 166 GLU A CA 1
ATOM 1327 C C . GLU A 1 166 ? 4.902 -9.062 -28.391 1 98 166 GLU A C 1
ATOM 1329 O O . GLU A 1 166 ? 5.461 -9.797 -29.203 1 98 166 GLU A O 1
ATOM 1334 N N . TYR A 1 167 ? 4.09 -9.531 -27.453 1 98 167 TYR A N 1
ATOM 1335 C CA . TYR A 1 167 ? 3.629 -10.914 -27.391 1 98 167 TYR A CA 1
ATOM 1336 C C . TYR A 1 167 ? 4.781 -11.859 -27.078 1 98 167 TYR A C 1
ATOM 1338 O O . TYR A 1 167 ? 4.859 -12.961 -27.625 1 98 167 TYR A O 1
ATOM 1346 N N . GLN A 1 168 ? 5.715 -11.367 -26.281 1 98.19 168 GLN A N 1
ATOM 1347 C CA . GLN A 1 168 ? 6.844 -12.172 -25.828 1 98.19 168 GLN A CA 1
ATOM 1348 C C . GLN A 1 168 ? 6.812 -12.352 -24.312 1 98.19 168 GLN A C 1
ATOM 1350 O O . GLN A 1 168 ? 7.711 -11.883 -23.609 1 98.19 168 GLN A O 1
ATOM 1355 N N . LEU A 1 169 ? 5.902 -13.148 -23.844 1 98.38 169 LEU A N 1
ATOM 1356 C CA . LEU A 1 169 ? 5.633 -13.305 -22.406 1 98.38 169 LEU A CA 1
ATOM 1357 C C . LEU A 1 169 ? 6.844 -13.891 -21.688 1 98.38 169 LEU A C 1
ATOM 1359 O O . LEU A 1 169 ? 7.312 -13.32 -20.703 1 98.38 169 LEU A O 1
ATOM 1363 N N . ASN A 1 170 ? 7.387 -14.992 -22.234 1 98.31 170 ASN A N 1
ATOM 1364 C CA . ASN A 1 170 ? 8.5 -15.664 -21.578 1 98.31 170 ASN A CA 1
ATOM 1365 C C . ASN A 1 170 ? 9.742 -14.781 -21.531 1 98.31 170 ASN A C 1
ATOM 1367 O O . ASN A 1 170 ? 10.5 -14.82 -20.562 1 98.31 170 ASN A O 1
ATOM 1371 N N . GLU A 1 171 ? 9.93 -13.977 -22.547 1 98.12 171 GLU A N 1
ATOM 1372 C CA . GLU A 1 171 ? 11.062 -13.055 -22.547 1 98.12 171 GLU A CA 1
ATOM 1373 C C . GLU A 1 171 ? 10.906 -12 -21.453 1 98.12 171 GLU A C 1
ATOM 1375 O O . GLU A 1 171 ? 11.883 -11.633 -20.797 1 98.12 171 GLU A O 1
ATOM 1380 N N . GLY A 1 172 ? 9.672 -11.445 -21.344 1 98.19 172 GLY A N 1
ATOM 1381 C CA . GLY A 1 172 ? 9.422 -10.492 -20.281 1 98.19 172 GLY A CA 1
ATOM 1382 C C . GLY A 1 172 ? 9.68 -11.07 -18.891 1 98.19 172 GLY A C 1
ATOM 1383 O O . GLY A 1 172 ? 10.32 -10.438 -18.062 1 98.19 172 GLY A O 1
ATOM 1384 N N 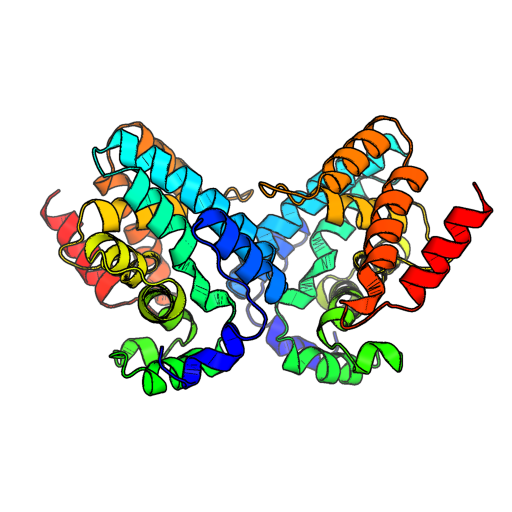. ILE A 1 173 ? 9.258 -12.273 -18.688 1 98.56 173 ILE A N 1
ATOM 1385 C CA . ILE A 1 173 ? 9.453 -12.953 -17.406 1 98.56 173 ILE A CA 1
ATOM 1386 C C . ILE A 1 173 ? 10.938 -13.172 -17.156 1 98.56 173 ILE A C 1
ATOM 1388 O O . ILE A 1 173 ? 11.422 -12.945 -16.047 1 98.56 173 ILE A O 1
ATOM 1392 N N . LEU A 1 174 ? 11.625 -13.539 -18.188 1 98.19 174 LEU A N 1
ATOM 1393 C CA . LEU A 1 174 ? 13.055 -13.805 -18.047 1 98.19 174 LEU A CA 1
ATOM 1394 C C . LEU A 1 174 ? 13.812 -12.531 -17.688 1 98.19 174 LEU A C 1
ATOM 1396 O O . LEU A 1 174 ? 14.797 -12.586 -16.938 1 98.19 174 LEU A O 1
ATOM 1400 N N . ILE A 1 175 ? 13.43 -11.391 -18.25 1 97.31 175 ILE A N 1
ATOM 1401 C CA . ILE A 1 175 ? 14.055 -10.125 -17.891 1 97.31 175 ILE A CA 1
ATOM 1402 C C . ILE A 1 175 ? 13.953 -9.922 -16.375 1 97.31 175 ILE A C 1
ATOM 1404 O O . ILE A 1 175 ? 14.938 -9.586 -15.719 1 97.31 175 ILE A O 1
ATOM 1408 N N . TYR A 1 176 ? 12.805 -10.164 -15.812 1 97 176 TYR A N 1
ATOM 1409 C CA . TYR A 1 176 ? 12.609 -9.977 -14.375 1 97 176 TYR A CA 1
ATOM 1410 C C . TYR A 1 176 ? 13.43 -10.984 -13.586 1 97 176 TYR A C 1
ATOM 1412 O O . TYR A 1 176 ? 14.125 -10.617 -12.625 1 97 176 TYR A O 1
ATOM 1420 N N . LEU A 1 177 ? 13.328 -12.258 -13.961 1 97.56 177 LEU A N 1
ATOM 1421 C CA . LEU A 1 177 ? 14.039 -13.305 -13.234 1 97.56 177 LEU A CA 1
ATOM 1422 C C . LEU A 1 177 ? 15.547 -13.07 -13.289 1 97.56 177 LEU A C 1
ATOM 1424 O O . LEU A 1 177 ? 16.25 -13.336 -12.312 1 97.56 177 LEU A O 1
ATOM 1428 N N . ASN A 1 178 ? 16.047 -12.547 -14.406 1 96.44 178 ASN A N 1
ATOM 1429 C CA . ASN A 1 178 ? 17.469 -12.219 -14.531 1 96.44 178 ASN A CA 1
ATOM 1430 C C . ASN A 1 178 ? 17.859 -11.062 -13.625 1 96.44 178 ASN A C 1
ATOM 1432 O O . ASN A 1 178 ? 18.969 -11.047 -13.07 1 96.44 178 ASN A O 1
ATOM 1436 N N . GLN A 1 179 ? 17 -10.094 -13.555 1 93.44 179 GLN A N 1
ATOM 1437 C CA . GLN A 1 179 ? 17.266 -8.977 -12.648 1 93.44 179 GLN A CA 1
ATOM 1438 C C . GLN A 1 179 ? 17.391 -9.461 -11.211 1 93.44 179 GLN A C 1
ATOM 1440 O O . GLN A 1 179 ? 18.281 -9.023 -10.477 1 93.44 179 GLN A O 1
ATOM 1445 N N . VAL A 1 180 ? 16.516 -10.367 -10.766 1 93.75 180 VAL A N 1
ATOM 1446 C CA . VAL A 1 180 ? 16.562 -10.93 -9.422 1 93.75 180 VAL A CA 1
ATOM 1447 C C . VAL A 1 180 ? 17.844 -11.734 -9.242 1 93.75 180 VAL A C 1
ATOM 1449 O O . VAL A 1 180 ? 18.531 -11.602 -8.227 1 93.75 180 VAL A O 1
ATOM 1452 N N . TRP A 1 181 ? 18.094 -12.484 -10.227 1 93.94 181 TRP A N 1
ATOM 1453 C CA . TRP A 1 181 ? 19.281 -13.328 -10.172 1 93.94 181 TRP A CA 1
ATOM 1454 C C . TRP A 1 181 ? 20.547 -12.477 -10.055 1 93.94 181 TRP A C 1
ATOM 1456 O O . TRP A 1 181 ? 21.453 -12.82 -9.305 1 93.94 181 TRP A O 1
ATOM 1466 N N . GLU A 1 182 ? 20.641 -11.422 -10.797 1 93.12 182 GLU A N 1
ATOM 1467 C CA . GLU A 1 182 ? 21.812 -10.547 -10.797 1 93.12 182 GLU A CA 1
ATOM 1468 C C . GLU A 1 182 ? 22 -9.883 -9.438 1 93.12 182 GLU A C 1
ATOM 1470 O O . GLU A 1 182 ? 23.141 -9.594 -9.031 1 93.12 182 GLU A O 1
ATOM 1475 N N . GLN A 1 183 ? 20.938 -9.68 -8.789 1 91.06 183 GLN A N 1
ATOM 1476 C CA . GLN A 1 183 ? 21.016 -8.992 -7.504 1 91.06 183 GLN A CA 1
ATOM 1477 C C . GLN A 1 183 ? 20.891 -9.977 -6.344 1 91.06 183 GLN A C 1
ATOM 1479 O O . GLN A 1 183 ? 20.625 -9.578 -5.207 1 91.06 183 GLN A O 1
ATOM 1484 N N . ARG A 1 184 ? 21.016 -11.234 -6.551 1 91.88 184 ARG A N 1
ATOM 1485 C CA . ARG A 1 184 ? 20.688 -12.289 -5.598 1 91.88 184 ARG A CA 1
ATOM 1486 C C . ARG A 1 184 ? 21.5 -12.141 -4.32 1 91.88 184 ARG A C 1
ATOM 1488 O O . ARG A 1 184 ? 21.047 -12.492 -3.232 1 91.88 184 ARG A O 1
ATOM 1495 N N . ASN A 1 185 ? 22.688 -11.562 -4.359 1 90.12 185 ASN A N 1
ATOM 1496 C CA . ASN A 1 185 ? 23.562 -11.43 -3.199 1 90.12 185 ASN A CA 1
ATOM 1497 C C . ASN A 1 185 ? 23.062 -10.352 -2.242 1 90.12 185 ASN A C 1
ATOM 1499 O O . ASN A 1 185 ? 23.484 -10.305 -1.081 1 90.12 185 ASN A O 1
ATOM 1503 N N . LYS A 1 186 ? 22.156 -9.609 -2.693 1 84.06 186 LYS A N 1
ATOM 1504 C CA . LYS A 1 186 ? 21.609 -8.523 -1.882 1 84.06 186 LYS A CA 1
ATOM 1505 C C . LYS A 1 186 ? 20.25 -8.898 -1.316 1 84.06 186 LYS A C 1
ATOM 1507 O O . LYS A 1 186 ? 19.672 -8.148 -0.53 1 84.06 186 LYS A O 1
ATOM 1512 N N . LEU A 1 187 ? 19.781 -10.047 -1.725 1 86.44 187 LEU A N 1
ATOM 1513 C CA . LEU A 1 187 ? 18.422 -10.43 -1.347 1 86.44 187 LEU A CA 1
ATOM 1514 C C . LEU A 1 187 ? 18.438 -11.352 -0.135 1 86.44 187 LEU A C 1
ATOM 1516 O O . LEU A 1 187 ? 19.359 -12.156 0.026 1 86.44 187 LEU A O 1
ATOM 1520 N N . LYS A 1 188 ? 17.391 -11.172 0.704 1 81.69 188 LYS A N 1
ATOM 1521 C CA . LYS A 1 188 ? 17.234 -12.031 1.873 1 81.69 188 LYS A CA 1
ATOM 1522 C C . LYS A 1 188 ? 17 -13.484 1.461 1 81.69 188 LYS A C 1
ATOM 1524 O O . LYS A 1 188 ? 17.391 -14.414 2.178 1 81.69 188 LYS A O 1
ATOM 1529 N N . LEU A 1 189 ? 16.359 -13.625 0.298 1 87.75 189 LEU A N 1
ATOM 1530 C CA . LEU A 1 189 ? 15.977 -14.945 -0.181 1 87.75 189 LEU A CA 1
ATOM 1531 C C . LEU A 1 189 ? 15.891 -14.969 -1.704 1 87.75 189 LEU A C 1
ATOM 1533 O O . LEU A 1 189 ? 15.297 -14.078 -2.309 1 87.75 189 LEU A O 1
ATOM 1537 N N . VAL A 1 190 ? 16.594 -15.922 -2.24 1 93.38 190 VAL A N 1
ATOM 1538 C CA . VAL A 1 190 ? 16.281 -16.312 -3.611 1 93.38 190 VAL A CA 1
ATOM 1539 C C . VAL A 1 190 ? 15.531 -17.641 -3.613 1 93.38 190 VAL A C 1
ATOM 1541 O O . VAL A 1 190 ? 16.125 -18.703 -3.395 1 93.38 190 VAL A O 1
ATOM 1544 N N . HIS A 1 191 ? 14.328 -17.609 -3.826 1 96.56 191 HIS A N 1
ATOM 1545 C CA . HIS A 1 191 ? 13.43 -18.766 -3.67 1 96.56 191 HIS A CA 1
ATOM 1546 C C . HIS A 1 191 ? 13.75 -19.859 -4.684 1 96.56 191 HIS A C 1
ATOM 1548 O O . HIS A 1 191 ? 13.977 -19.562 -5.859 1 96.56 191 HIS A O 1
ATOM 1554 N N . PRO A 1 192 ? 13.742 -21.109 -4.238 1 97.19 192 PRO A N 1
ATOM 1555 C CA . PRO A 1 192 ? 14.055 -22.203 -5.156 1 97.19 192 PRO A CA 1
ATOM 1556 C C . PRO A 1 192 ? 13.133 -22.25 -6.367 1 97.19 192 PRO A C 1
ATOM 1558 O O . PRO A 1 192 ? 13.562 -22.594 -7.469 1 97.19 192 PRO A O 1
ATOM 1561 N N . TRP A 1 193 ? 11.883 -21.906 -6.176 1 97.94 193 TRP A N 1
ATOM 1562 C CA . TRP A 1 193 ? 10.938 -21.891 -7.289 1 97.94 193 TRP A CA 1
ATOM 1563 C C . TRP A 1 193 ? 11.375 -20.906 -8.367 1 97.94 193 TRP A C 1
ATOM 1565 O O . TRP A 1 193 ? 11.242 -21.188 -9.562 1 97.94 193 TRP A O 1
ATOM 1575 N N . LEU A 1 194 ? 11.82 -19.703 -7.934 1 98.06 194 LEU A N 1
ATOM 1576 C CA . LEU A 1 194 ? 12.281 -18.703 -8.875 1 98.06 194 LEU A CA 1
ATOM 1577 C C . LEU A 1 194 ? 13.492 -19.203 -9.656 1 98.06 194 LEU A C 1
ATOM 1579 O O . LEU A 1 194 ? 13.555 -19.047 -10.883 1 98.06 194 LEU A O 1
ATOM 1583 N N . ILE A 1 195 ? 14.406 -19.875 -8.977 1 97.31 195 ILE A N 1
ATOM 1584 C CA . ILE A 1 195 ? 15.625 -20.391 -9.594 1 97.31 195 ILE A CA 1
ATOM 1585 C C . ILE A 1 195 ? 15.266 -21.438 -10.641 1 97.31 195 ILE A C 1
ATOM 1587 O O . ILE A 1 195 ? 15.742 -21.391 -11.773 1 97.31 195 ILE A O 1
ATOM 1591 N N . GLU A 1 196 ? 14.414 -22.297 -10.242 1 98.12 196 GLU A N 1
ATOM 1592 C CA . GLU A 1 196 ? 14.031 -23.391 -11.133 1 98.12 196 GLU A CA 1
ATOM 1593 C C . GLU A 1 196 ? 13.242 -22.875 -12.328 1 98.12 196 GLU A C 1
ATOM 1595 O O . GLU A 1 196 ? 13.422 -23.359 -13.453 1 98.12 196 GLU A O 1
ATOM 1600 N N . ALA A 1 197 ? 12.344 -21.953 -12.109 1 98.44 197 ALA A N 1
ATOM 1601 C CA . ALA A 1 197 ? 11.586 -21.359 -13.203 1 98.44 197 ALA A CA 1
ATOM 1602 C C . ALA A 1 197 ? 12.508 -20.656 -14.203 1 98.44 197 ALA A C 1
ATOM 1604 O O . ALA A 1 197 ? 12.336 -20.781 -15.414 1 98.44 197 ALA A O 1
ATOM 1605 N N . ARG A 1 198 ? 13.438 -19.891 -13.664 1 98.19 198 ARG A N 1
ATOM 1606 C CA . ARG A 1 198 ? 14.414 -19.203 -14.516 1 98.19 198 ARG A CA 1
ATOM 1607 C C . ARG A 1 198 ? 15.195 -20.219 -15.359 1 98.19 198 ARG A C 1
ATOM 1609 O O . ARG A 1 198 ? 15.367 -20.016 -16.562 1 98.19 198 ARG A O 1
ATOM 1616 N N . ASP A 1 199 ? 15.664 -21.297 -14.75 1 97.69 199 ASP A N 1
ATOM 1617 C CA . ASP A 1 199 ? 16.422 -22.328 -15.453 1 97.69 199 ASP A CA 1
ATOM 1618 C C . ASP A 1 199 ? 15.609 -22.953 -16.578 1 97.69 199 ASP A C 1
ATOM 1620 O O . ASP A 1 199 ? 16.125 -23.203 -17.672 1 97.69 199 ASP A O 1
ATOM 1624 N N . GLU A 1 200 ? 14.383 -23.188 -16.281 1 97.81 200 GLU A N 1
ATOM 1625 C CA . GLU A 1 200 ? 13.492 -23.797 -17.266 1 97.81 200 GLU A CA 1
ATOM 1626 C C . GLU A 1 200 ? 13.305 -22.859 -18.469 1 97.81 200 GLU A C 1
ATOM 1628 O O . GLU A 1 200 ? 13.305 -23.312 -19.609 1 97.81 200 GLU A O 1
ATOM 1633 N N . LEU A 1 201 ? 13.148 -21.594 -18.234 1 97.12 201 LEU A N 1
ATOM 1634 C CA . LEU A 1 201 ? 12.914 -20.641 -19.312 1 97.12 201 LEU A CA 1
ATOM 1635 C C . LEU A 1 201 ? 14.18 -20.438 -20.141 1 97.12 201 LEU A C 1
ATOM 1637 O O . LEU A 1 201 ? 14.102 -20.172 -21.344 1 97.12 201 LEU A O 1
ATOM 1641 N N . LEU A 1 202 ? 15.32 -20.562 -19.516 1 95.94 202 LEU A N 1
ATOM 1642 C CA . LEU A 1 202 ? 16.594 -20.406 -20.203 1 95.94 202 LEU A CA 1
ATOM 1643 C C . LEU A 1 202 ? 16.859 -21.594 -21.125 1 95.94 202 LEU A C 1
ATOM 1645 O O . LEU A 1 202 ? 17.516 -21.453 -22.156 1 95.94 202 LEU A O 1
ATOM 1649 N N . LYS A 1 203 ? 16.359 -22.766 -20.812 1 92.06 203 LYS A N 1
ATOM 1650 C CA . LYS A 1 203 ? 16.547 -23.969 -21.625 1 92.06 203 LYS A CA 1
ATOM 1651 C C . LYS A 1 203 ? 15.672 -23.922 -22.875 1 92.06 203 LYS A C 1
ATOM 1653 O O . LYS A 1 203 ? 16.031 -24.484 -23.906 1 92.06 203 LYS A O 1
ATOM 1658 N N . VAL A 1 204 ? 14.523 -23.406 -22.766 1 79.31 204 VAL A N 1
ATOM 1659 C CA . VAL A 1 204 ? 13.609 -23.359 -23.891 1 79.31 204 VAL A CA 1
ATOM 1660 C C . VAL A 1 204 ? 14.031 -22.25 -24.859 1 79.31 204 VAL A C 1
ATOM 1662 O O . VAL A 1 204 ? 13.625 -22.25 -26.016 1 79.31 204 VAL A O 1
ATO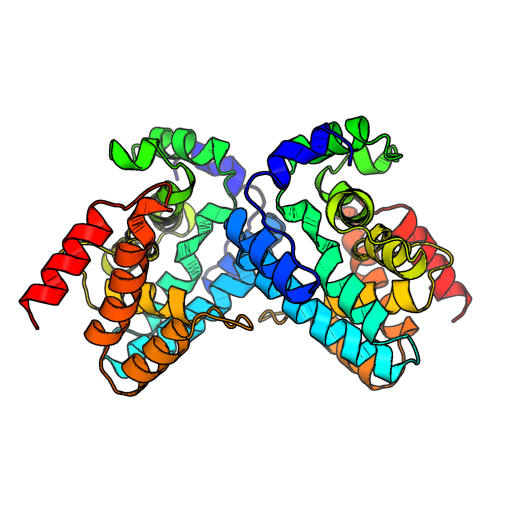M 1665 N N . LYS A 1 205 ? 14.961 -21.344 -24.438 1 69.44 205 LYS A N 1
ATOM 1666 C CA . LYS A 1 205 ? 15.453 -20.328 -25.359 1 69.44 205 LYS A CA 1
ATOM 1667 C C . LYS A 1 205 ? 16.531 -20.891 -26.281 1 69.44 205 LYS A C 1
ATOM 1669 O O . LYS A 1 205 ? 17.391 -21.656 -25.844 1 69.44 205 LYS A O 1
ATOM 1674 N N . MET B 1 1 ? 20.281 12.383 15.305 1 89.62 1 MET B N 1
ATOM 1675 C CA . MET B 1 1 ? 19.156 11.461 15.18 1 89.62 1 MET B CA 1
ATOM 1676 C C . MET B 1 1 ? 19.016 10.594 16.422 1 89.62 1 MET B C 1
ATOM 1678 O O . MET B 1 1 ? 20 10.07 16.938 1 89.62 1 MET B O 1
ATOM 1682 N N . ASN B 1 2 ? 17.828 10.539 16.984 1 93.5 2 ASN B N 1
ATOM 1683 C CA . ASN B 1 2 ? 17.562 9.648 18.125 1 93.5 2 ASN B CA 1
ATOM 1684 C C . ASN B 1 2 ? 17.906 8.203 17.797 1 93.5 2 ASN B C 1
ATOM 1686 O O . ASN B 1 2 ? 17.484 7.672 16.766 1 93.5 2 ASN B O 1
ATOM 1690 N N . PRO B 1 3 ? 18.641 7.52 18.609 1 95 3 PRO B N 1
ATOM 1691 C CA . PRO B 1 3 ? 19.125 6.16 18.359 1 95 3 PRO B CA 1
ATOM 1692 C C . PRO B 1 3 ? 17.984 5.164 18.156 1 95 3 PRO B C 1
ATOM 1694 O O . PRO B 1 3 ? 18.156 4.137 17.484 1 95 3 PRO B O 1
ATOM 1697 N N . ILE B 1 4 ? 16.844 5.465 18.703 1 96.62 4 ILE B N 1
ATOM 1698 C CA . ILE B 1 4 ? 15.719 4.539 18.625 1 96.62 4 ILE B CA 1
ATOM 1699 C C . ILE B 1 4 ? 15.289 4.367 17.172 1 96.62 4 ILE B C 1
ATOM 1701 O O . ILE B 1 4 ? 14.602 3.402 16.828 1 96.62 4 ILE B O 1
ATOM 1705 N N . LEU B 1 5 ? 15.695 5.316 16.266 1 96.5 5 LEU B N 1
ATOM 1706 C CA . LEU B 1 5 ? 15.305 5.297 14.852 1 96.5 5 LEU B CA 1
ATOM 1707 C C . LEU B 1 5 ? 16.344 4.562 14.016 1 96.5 5 LEU B C 1
ATOM 1709 O O . LEU B 1 5 ? 16.125 4.297 12.836 1 96.5 5 LEU B O 1
ATOM 1713 N N . LYS B 1 6 ? 17.5 4.152 14.547 1 94.56 6 LYS B N 1
ATOM 1714 C CA . LYS B 1 6 ? 18.625 3.568 13.828 1 94.56 6 LYS B CA 1
ATOM 1715 C C . LYS B 1 6 ? 18.188 2.326 13.055 1 94.56 6 LYS B C 1
ATOM 1717 O O . LYS B 1 6 ? 18.609 2.131 11.906 1 94.56 6 LYS B O 1
ATOM 1722 N N . PRO B 1 7 ? 17.328 1.486 13.633 1 92.44 7 PRO B N 1
ATOM 1723 C CA . PRO B 1 7 ? 16.938 0.268 12.922 1 92.44 7 PRO B CA 1
ATOM 1724 C C . PRO B 1 7 ? 16.203 0.56 11.617 1 92.44 7 PRO B C 1
ATOM 1726 O O . PRO B 1 7 ? 16.172 -0.279 10.719 1 92.44 7 PRO B O 1
ATOM 1729 N N . TYR B 1 8 ? 15.641 1.709 11.445 1 92.88 8 TYR B N 1
ATOM 1730 C CA . TYR B 1 8 ? 14.812 2.016 10.281 1 92.88 8 TYR B CA 1
ATOM 1731 C C . TYR B 1 8 ? 15.633 2.678 9.188 1 92.88 8 TYR B C 1
ATOM 1733 O O . TYR B 1 8 ? 15.164 2.842 8.062 1 92.88 8 TYR B O 1
ATOM 1741 N N . VAL B 1 9 ? 16.922 2.988 9.508 1 91.56 9 VAL B N 1
ATOM 1742 C CA . VAL B 1 9 ? 17.703 3.713 8.508 1 91.56 9 VAL B CA 1
ATOM 1743 C C . VAL B 1 9 ? 19 2.967 8.227 1 91.56 9 VAL B C 1
ATOM 1745 O O . VAL B 1 9 ? 19.781 3.363 7.355 1 91.56 9 VAL B O 1
ATOM 1748 N N . MET B 1 10 ? 19.297 1.941 8.844 1 82.81 10 MET B N 1
ATOM 1749 C CA . MET B 1 10 ? 20.578 1.246 8.797 1 82.81 10 MET B CA 1
ATOM 1750 C C . MET B 1 10 ? 20.922 0.845 7.363 1 82.81 10 MET B C 1
ATOM 1752 O O . MET B 1 10 ? 22.078 0.917 6.957 1 82.81 10 MET B O 1
ATOM 1756 N N . ASN B 1 11 ? 20.062 0.568 6.551 1 82.06 11 ASN B N 1
ATOM 1757 C CA . ASN B 1 11 ? 20.328 0.094 5.199 1 82.06 11 ASN B CA 1
ATOM 1758 C C . ASN B 1 11 ? 19.969 1.146 4.152 1 82.06 11 ASN B C 1
ATOM 1760 O O . ASN B 1 11 ? 19.688 0.811 2.998 1 82.06 11 ASN B O 1
ATOM 1764 N N . VAL B 1 12 ? 19.906 2.381 4.609 1 85.62 12 VAL B N 1
ATOM 1765 C CA . VAL B 1 12 ? 19.484 3.434 3.697 1 85.62 12 VAL B CA 1
ATOM 1766 C C . VAL B 1 12 ? 20.625 4.426 3.477 1 85.62 12 VAL B C 1
ATOM 1768 O O . VAL B 1 12 ? 21.219 4.914 4.438 1 85.62 12 VAL B O 1
ATOM 1771 N N . LYS B 1 13 ? 21.078 4.504 2.23 1 82.44 13 LYS B N 1
ATOM 1772 C CA . LYS B 1 13 ? 22.031 5.547 1.881 1 82.44 13 LYS B CA 1
ATOM 1773 C C . LYS B 1 13 ? 21.328 6.801 1.386 1 82.44 13 LYS B C 1
ATOM 1775 O O . LYS B 1 13 ? 20.719 6.797 0.315 1 82.44 13 LYS B O 1
ATOM 1780 N N . LEU B 1 14 ? 21.406 7.852 2.199 1 86 14 LEU B N 1
ATOM 1781 C CA . LEU B 1 14 ? 20.734 9.094 1.85 1 86 14 LEU B CA 1
ATOM 1782 C C . LEU B 1 14 ? 21.625 9.984 0.993 1 86 14 LEU B C 1
ATOM 1784 O O . LEU B 1 14 ? 22.844 10 1.173 1 86 14 LEU B O 1
ATOM 1788 N N . SER B 1 15 ? 21 10.539 0.038 1 87 15 SER B N 1
ATOM 1789 C CA . SER B 1 15 ? 21.672 11.492 -0.837 1 87 15 SER B CA 1
ATOM 1790 C C . SER B 1 15 ? 21.172 12.914 -0.583 1 87 15 SER B C 1
ATOM 1792 O O . SER B 1 15 ? 20.609 13.203 0.476 1 87 15 SER B O 1
ATOM 1794 N N . ASN B 1 16 ? 21.422 13.789 -1.505 1 86.88 16 ASN B N 1
ATOM 1795 C CA . ASN B 1 16 ? 20.953 15.172 -1.395 1 86.88 16 ASN B CA 1
ATOM 1796 C C . ASN B 1 16 ? 19.688 15.391 -2.209 1 86.88 16 ASN B C 1
ATOM 1798 O O . ASN B 1 16 ? 19.266 16.531 -2.42 1 86.88 16 ASN B O 1
ATOM 1802 N N . ASP B 1 17 ? 19.078 14.375 -2.615 1 92.94 17 ASP B N 1
ATOM 1803 C CA . ASP B 1 17 ? 17.828 14.414 -3.363 1 92.94 17 ASP B CA 1
ATOM 1804 C C . ASP B 1 17 ? 16.719 13.672 -2.619 1 92.94 17 ASP B C 1
ATOM 1806 O O . ASP B 1 17 ? 16.734 12.438 -2.525 1 92.94 17 ASP B O 1
ATOM 1810 N N . LEU B 1 18 ? 15.758 14.445 -2.146 1 95.69 18 LEU B N 1
ATOM 1811 C CA . LEU B 1 18 ? 14.727 13.891 -1.279 1 95.69 18 LEU B CA 1
ATOM 1812 C C . LEU B 1 18 ? 13.945 12.789 -1.993 1 95.69 18 LEU B C 1
ATOM 1814 O O . LEU B 1 18 ? 13.656 11.75 -1.401 1 95.69 18 LEU B O 1
ATOM 1818 N N . ARG B 1 19 ? 13.57 13.031 -3.252 1 92.69 19 ARG B N 1
ATOM 1819 C CA . ARG B 1 19 ? 12.812 12.031 -4.004 1 92.69 19 ARG B CA 1
ATOM 1820 C C . ARG B 1 19 ? 13.586 10.719 -4.086 1 92.69 19 ARG B C 1
ATOM 1822 O O . ARG B 1 19 ? 13.016 9.648 -3.877 1 92.69 19 ARG B O 1
ATOM 1829 N N . ASN B 1 20 ? 14.852 10.789 -4.367 1 91.69 20 ASN B N 1
ATOM 1830 C CA . ASN B 1 20 ? 15.703 9.602 -4.414 1 91.69 20 ASN B CA 1
ATOM 1831 C C . ASN B 1 20 ? 15.812 8.938 -3.045 1 91.69 20 ASN B C 1
ATOM 1833 O O . ASN B 1 20 ? 15.828 7.711 -2.943 1 91.69 20 ASN B O 1
ATOM 1837 N N . ASP B 1 21 ? 15.945 9.758 -2.055 1 94.94 21 ASP B N 1
ATOM 1838 C CA . ASP B 1 21 ? 16.078 9.25 -0.694 1 94.94 21 ASP B CA 1
ATOM 1839 C C . ASP B 1 21 ? 14.812 8.492 -0.269 1 94.94 21 ASP B C 1
ATOM 1841 O O . ASP B 1 21 ? 14.898 7.445 0.368 1 94.94 21 ASP B O 1
ATOM 1845 N N . ILE B 1 22 ? 13.664 9.031 -0.64 1 95 22 ILE B N 1
ATOM 1846 C CA . ILE B 1 22 ? 12.391 8.398 -0.301 1 95 22 ILE B CA 1
ATOM 1847 C C . ILE B 1 22 ? 12.266 7.066 -1.036 1 95 22 ILE B C 1
ATOM 1849 O O . ILE B 1 22 ? 11.828 6.07 -0.457 1 95 22 ILE B O 1
ATOM 1853 N N . HIS B 1 23 ? 12.672 7.086 -2.256 1 91.38 23 HIS B N 1
ATOM 1854 C CA . HIS B 1 23 ? 12.672 5.852 -3.037 1 91.38 23 HIS B CA 1
ATOM 1855 C C . HIS B 1 23 ? 13.539 4.781 -2.375 1 91.38 23 HIS B C 1
ATOM 1857 O O . HIS B 1 23 ? 13.07 3.666 -2.137 1 91.38 23 HIS B O 1
ATOM 1863 N N . SER B 1 24 ? 14.75 5.168 -2.051 1 90.81 24 SER B N 1
ATOM 1864 C CA . SER B 1 24 ? 15.695 4.246 -1.436 1 90.81 24 SER B CA 1
ATOM 1865 C C . SER B 1 24 ? 15.188 3.756 -0.083 1 90.81 24 SER B C 1
ATOM 1867 O O . SER B 1 24 ? 15.367 2.588 0.267 1 90.81 24 SER B O 1
ATOM 1869 N N . PHE B 1 25 ? 14.578 4.617 0.647 1 94.56 25 PHE B N 1
ATOM 1870 C CA . PHE B 1 25 ? 14.086 4.301 1.982 1 94.56 25 PHE B CA 1
ATOM 1871 C C . PHE B 1 25 ? 13.008 3.229 1.921 1 94.56 25 PHE B C 1
ATOM 1873 O O . PHE B 1 25 ? 13.117 2.193 2.582 1 94.56 25 PHE B O 1
ATOM 1880 N N . PHE B 1 26 ? 11.969 3.422 1.069 1 93.56 26 PHE B N 1
ATOM 1881 C CA . PHE B 1 26 ? 10.875 2.463 0.993 1 93.56 26 PHE B CA 1
ATOM 1882 C C . PHE B 1 26 ? 11.328 1.176 0.315 1 93.56 26 PHE B C 1
ATOM 1884 O O . PHE B 1 26 ? 10.859 0.089 0.657 1 93.56 26 PHE B O 1
ATOM 1891 N N . GLU B 1 27 ? 12.289 1.307 -0.63 1 87.31 27 GLU B N 1
ATOM 1892 C CA . GLU B 1 27 ? 12.836 0.108 -1.259 1 87.31 27 GLU B CA 1
ATOM 1893 C C . GLU B 1 27 ? 13.57 -0.764 -0.241 1 87.31 27 GLU B C 1
ATOM 1895 O O . GLU B 1 27 ? 13.422 -1.988 -0.245 1 87.31 27 GLU B O 1
ATOM 1900 N N . ALA B 1 28 ? 14.352 -0.093 0.623 1 88.88 28 ALA B N 1
ATOM 1901 C CA . ALA B 1 28 ? 15.102 -0.813 1.649 1 88.88 28 ALA B CA 1
ATOM 1902 C C . ALA B 1 28 ? 14.156 -1.535 2.609 1 88.88 28 ALA B C 1
ATOM 1904 O O . ALA B 1 28 ? 14.5 -2.59 3.148 1 88.88 28 ALA B O 1
ATOM 1905 N N . HIS B 1 29 ? 12.969 -1.021 2.742 1 91.38 29 HIS B N 1
ATOM 1906 C CA . HIS B 1 29 ? 11.992 -1.619 3.645 1 91.38 29 HIS B CA 1
ATOM 1907 C C . HIS B 1 29 ? 11.008 -2.512 2.887 1 91.38 29 HIS B C 1
ATOM 1909 O O . HIS B 1 29 ? 10.031 -2.992 3.459 1 91.38 29 HIS B O 1
ATOM 1915 N N . HIS B 1 30 ? 11.219 -2.668 1.552 1 85 30 HIS B N 1
ATOM 1916 C CA . HIS B 1 30 ? 10.375 -3.488 0.692 1 85 30 HIS B CA 1
ATOM 1917 C C . HIS B 1 30 ? 8.922 -3.043 0.762 1 85 30 HIS B C 1
ATOM 1919 O O . HIS B 1 30 ? 8.016 -3.875 0.847 1 85 30 HIS B O 1
ATOM 1925 N N . ASP B 1 31 ? 8.734 -1.73 0.886 1 90.19 31 ASP B N 1
ATOM 1926 C CA . ASP B 1 31 ? 7.391 -1.156 0.957 1 90.19 31 ASP B CA 1
ATOM 1927 C C . ASP B 1 31 ? 7.055 -0.389 -0.32 1 90.19 31 ASP B C 1
ATOM 1929 O O . ASP B 1 31 ? 6.871 0.83 -0.289 1 90.19 31 ASP B O 1
ATOM 1933 N N . GLN B 1 32 ? 6.848 -1.105 -1.398 1 88.62 32 GLN B N 1
ATOM 1934 C CA . GLN B 1 32 ? 6.574 -0.524 -2.709 1 88.62 32 GLN B CA 1
ATOM 1935 C C . GLN B 1 32 ? 5.191 0.118 -2.748 1 88.62 32 GLN B C 1
ATOM 1937 O O . GLN B 1 32 ? 4.988 1.125 -3.43 1 88.62 32 GLN B O 1
ATOM 1942 N N . GLU B 1 33 ? 4.258 -0.446 -1.995 1 89.81 33 GLU B N 1
ATOM 1943 C CA . GLU B 1 33 ? 2.896 0.086 -1.982 1 89.81 33 GLU B CA 1
ATOM 1944 C C . GLU B 1 33 ? 2.863 1.504 -1.419 1 89.81 33 GLU B C 1
ATOM 1946 O O . GLU B 1 33 ? 2.266 2.4 -2.018 1 89.81 33 GLU B O 1
ATOM 1951 N N . THR B 1 34 ? 3.523 1.714 -0.285 1 94.06 34 THR B N 1
ATOM 1952 C CA . THR B 1 34 ? 3.578 3.053 0.291 1 94.06 34 THR B CA 1
ATOM 1953 C C . THR B 1 34 ? 4.355 4 -0.618 1 94.06 34 THR B C 1
ATOM 1955 O O . THR B 1 34 ? 4.008 5.18 -0.734 1 94.06 34 THR B O 1
ATOM 1958 N N . LEU B 1 35 ? 5.441 3.479 -1.237 1 93.38 35 LEU B N 1
ATOM 1959 C CA . LEU B 1 35 ? 6.211 4.305 -2.16 1 93.38 35 LEU B CA 1
ATOM 1960 C C . LEU B 1 35 ? 5.328 4.824 -3.291 1 93.38 35 LEU B C 1
ATOM 1962 O O . LEU B 1 35 ? 5.328 6.02 -3.584 1 93.38 35 LEU B O 1
ATOM 1966 N N . GLN B 1 36 ? 4.602 3.951 -3.896 1 90.75 36 GLN B N 1
ATOM 1967 C CA . GLN B 1 36 ? 3.721 4.355 -4.988 1 90.75 36 GLN B CA 1
ATOM 1968 C C . GLN B 1 36 ? 2.688 5.371 -4.512 1 90.75 36 GLN B C 1
ATOM 1970 O O . GLN B 1 36 ? 2.432 6.371 -5.191 1 90.75 36 GLN B O 1
ATOM 1975 N N . HIS B 1 37 ? 2.098 5.094 -3.4 1 93.69 37 HIS B N 1
ATOM 1976 C CA . HIS B 1 37 ? 1.107 6.008 -2.844 1 93.69 37 HIS B CA 1
ATOM 1977 C C . HIS B 1 37 ? 1.716 7.379 -2.574 1 93.69 37 HIS B C 1
ATOM 1979 O O . HIS B 1 37 ? 1.131 8.406 -2.932 1 93.69 37 HIS B O 1
ATOM 1985 N N . THR B 1 38 ? 2.869 7.363 -1.94 1 95.94 38 THR B N 1
ATOM 1986 C CA . THR B 1 38 ? 3.549 8.602 -1.561 1 95.94 38 THR B CA 1
ATOM 1987 C C . THR B 1 38 ? 3.889 9.43 -2.795 1 95.94 38 THR B C 1
ATOM 1989 O O . THR B 1 38 ? 3.74 10.656 -2.785 1 95.94 38 THR B O 1
ATOM 1992 N N . LEU B 1 39 ? 4.32 8.805 -3.854 1 94.06 39 LEU B N 1
ATOM 1993 C CA . LEU B 1 39 ? 4.652 9.516 -5.086 1 94.06 39 LEU B CA 1
ATOM 1994 C C . LEU B 1 39 ? 3.404 10.117 -5.719 1 94.06 39 LEU B C 1
ATOM 1996 O O . LEU B 1 39 ? 3.439 11.242 -6.223 1 94.06 39 LEU B O 1
ATOM 2000 N N . THR B 1 40 ? 2.346 9.398 -5.711 1 93.38 40 THR B N 1
ATOM 2001 C CA . THR B 1 40 ? 1.08 9.898 -6.23 1 93.38 40 THR B CA 1
ATOM 2002 C C . THR B 1 40 ? 0.6 11.102 -5.418 1 93.38 40 THR B C 1
ATOM 2004 O O . THR B 1 40 ? 0.183 12.117 -5.984 1 93.38 40 THR B O 1
ATOM 2007 N N . VAL B 1 41 ? 0.688 10.992 -4.141 1 97.69 41 VAL B N 1
ATOM 2008 C CA . VAL B 1 41 ? 0.244 12.078 -3.271 1 97.69 41 VAL B CA 1
ATOM 2009 C C . VAL B 1 41 ? 1.129 13.305 -3.482 1 97.69 41 VAL B C 1
ATOM 2011 O O . VAL B 1 41 ? 0.64 14.438 -3.494 1 97.69 41 VAL B O 1
ATOM 2014 N N . ALA B 1 42 ? 2.441 13.078 -3.602 1 98 42 ALA B N 1
ATOM 2015 C CA . ALA B 1 42 ? 3.357 14.188 -3.844 1 98 42 ALA B CA 1
ATOM 2016 C C . ALA B 1 42 ? 2.98 14.938 -5.117 1 98 42 ALA B C 1
ATOM 2018 O O . ALA B 1 42 ? 2.945 16.172 -5.125 1 98 42 ALA B O 1
ATOM 2019 N N . THR B 1 43 ? 2.676 14.188 -6.141 1 96.62 43 THR B N 1
ATOM 2020 C CA . THR B 1 43 ? 2.273 14.781 -7.41 1 96.62 43 THR B CA 1
ATOM 2021 C C . THR B 1 43 ? 0.968 15.555 -7.258 1 96.62 43 THR B C 1
ATOM 2023 O O . THR B 1 43 ? 0.857 16.688 -7.715 1 96.62 43 THR B O 1
ATOM 2026 N N . GLU B 1 44 ? 0.012 14.961 -6.594 1 97.62 44 GLU B N 1
ATOM 2027 C CA . GLU B 1 44 ? -1.283 15.602 -6.387 1 97.62 44 GLU B CA 1
ATOM 2028 C C . GLU B 1 44 ? -1.153 16.844 -5.496 1 97.62 44 GLU B C 1
ATOM 2030 O O . GLU B 1 44 ? -1.799 17.859 -5.746 1 97.62 44 GLU B O 1
ATOM 2035 N N . ALA B 1 45 ? -0.334 16.734 -4.473 1 98.81 45 ALA B N 1
ATOM 2036 C CA . ALA B 1 45 ? -0.133 17.859 -3.566 1 98.81 45 ALA B CA 1
ATOM 2037 C C . ALA B 1 45 ? 0.483 19.047 -4.301 1 98.81 45 ALA B C 1
ATOM 2039 O O . ALA B 1 45 ? 0.089 20.203 -4.078 1 98.81 45 ALA B O 1
ATOM 2040 N N . LYS B 1 46 ? 1.449 18.75 -5.137 1 98.69 46 LYS B N 1
ATOM 2041 C CA . LYS B 1 46 ? 2.057 19.812 -5.945 1 98.69 46 LYS B CA 1
ATOM 2042 C C . LYS B 1 46 ? 1.024 20.469 -6.855 1 98.69 46 LYS B C 1
ATOM 2044 O O . LYS B 1 46 ? 0.971 21.703 -6.957 1 98.69 46 LYS B O 1
ATOM 2049 N N . ARG B 1 47 ? 0.236 19.641 -7.508 1 98.44 47 ARG B N 1
ATOM 2050 C CA . ARG B 1 47 ? -0.806 20.156 -8.391 1 98.44 47 ARG B CA 1
ATOM 2051 C C . ARG B 1 47 ? -1.8 21.016 -7.629 1 98.44 47 ARG B C 1
ATOM 2053 O O . ARG B 1 47 ? -2.094 22.141 -8.039 1 98.44 47 ARG B O 1
ATOM 2060 N N . VAL B 1 48 ? -2.295 20.562 -6.508 1 98.75 48 VAL B N 1
ATOM 2061 C CA . VAL B 1 48 ? -3.297 21.266 -5.715 1 98.75 48 VAL B CA 1
ATOM 2062 C C . VAL B 1 48 ? -2.697 22.562 -5.148 1 98.75 48 VAL B C 1
ATOM 2064 O O . VAL B 1 48 ? -3.365 23.594 -5.102 1 98.75 48 VAL B O 1
ATOM 2067 N N . ALA B 1 49 ? -1.442 22.453 -4.676 1 98.81 49 ALA B N 1
ATOM 2068 C CA . ALA B 1 49 ? -0.764 23.656 -4.203 1 98.81 49 ALA B CA 1
ATOM 2069 C C . ALA B 1 49 ? -0.774 24.75 -5.266 1 98.81 49 ALA B C 1
ATOM 2071 O O . ALA B 1 49 ? -1.007 25.922 -4.961 1 98.81 49 ALA B O 1
A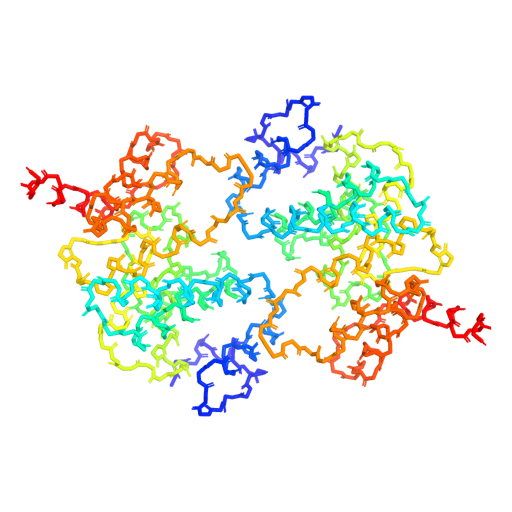TOM 2072 N N . GLY B 1 50 ? -0.546 24.391 -6.492 1 98.06 50 GLY B N 1
ATOM 2073 C CA . GLY B 1 50 ? -0.564 25.328 -7.594 1 98.06 50 GLY B CA 1
ATOM 2074 C C . GLY B 1 50 ? -1.917 25.984 -7.797 1 98.06 50 GLY B C 1
ATOM 2075 O O . GLY B 1 50 ? -1.996 27.156 -8.18 1 98.06 50 GLY B O 1
ATOM 2076 N N . LEU B 1 51 ? -2.934 25.344 -7.527 1 98.06 51 LEU B N 1
ATOM 2077 C CA . LEU B 1 51 ? -4.289 25.859 -7.711 1 98.06 51 LEU B CA 1
ATOM 2078 C C . LEU B 1 51 ? -4.625 26.891 -6.645 1 98.06 51 LEU B C 1
ATOM 2080 O O . LEU B 1 51 ? -5.414 27.812 -6.891 1 98.06 51 LEU B O 1
ATOM 2084 N N . PHE B 1 52 ? -3.99 26.781 -5.434 1 98.31 52 PHE B N 1
ATOM 2085 C CA . PHE B 1 52 ? -4.488 27.578 -4.309 1 98.31 52 PHE B CA 1
ATOM 2086 C C . PHE B 1 52 ? -3.416 28.531 -3.799 1 98.31 52 PHE B C 1
ATOM 2088 O O . PHE B 1 52 ? -3.643 29.266 -2.84 1 98.31 52 PHE B O 1
ATOM 2095 N N . GLY B 1 53 ? -2.275 28.484 -4.391 1 97.62 53 GLY B N 1
ATOM 2096 C CA . GLY B 1 53 ? -1.245 29.453 -4.055 1 97.62 53 GLY B CA 1
ATOM 2097 C C . GLY B 1 53 ? -0.336 29 -2.932 1 97.62 53 GLY B C 1
ATOM 2098 O O . GLY B 1 53 ? 0.346 29.812 -2.307 1 97.62 53 GLY B O 1
ATOM 2099 N N . ALA B 1 54 ? -0.382 27.734 -2.574 1 98 54 ALA B N 1
ATOM 2100 C CA . ALA B 1 54 ? 0.61 27.172 -1.663 1 98 54 ALA B CA 1
ATOM 2101 C C . ALA B 1 54 ? 1.935 26.922 -2.379 1 98 54 ALA B C 1
ATOM 2103 O O . ALA B 1 54 ? 1.991 26.922 -3.611 1 98 54 ALA B O 1
ATOM 2104 N N . HIS B 1 55 ? 2.979 26.828 -1.6 1 98.31 55 HIS B N 1
ATOM 2105 C CA . HIS B 1 55 ? 4.289 26.562 -2.18 1 98.31 55 HIS B CA 1
ATOM 2106 C C . HIS B 1 55 ? 4.367 25.141 -2.732 1 98.31 55 HIS B C 1
ATOM 2108 O O . HIS B 1 55 ? 4.398 24.172 -1.969 1 98.31 55 HIS B O 1
ATOM 2114 N N . PRO B 1 56 ? 4.461 25.016 -4.055 1 98.5 56 PRO B N 1
ATOM 2115 C CA . PRO B 1 56 ? 4.379 23.688 -4.668 1 98.5 56 PRO B CA 1
ATOM 2116 C C . PRO B 1 56 ? 5.488 22.75 -4.207 1 98.5 56 PRO B C 1
ATOM 2118 O O . PRO B 1 56 ? 5.246 21.562 -3.988 1 98.5 56 PRO B O 1
ATOM 2121 N N . GLN B 1 57 ? 6.68 23.25 -4.023 1 98.31 57 GLN B N 1
ATOM 2122 C CA . GLN B 1 57 ? 7.797 22.406 -3.623 1 98.31 57 GLN B CA 1
ATOM 2123 C C . GLN B 1 57 ? 7.625 21.906 -2.189 1 98.31 57 GLN B C 1
ATOM 2125 O O . GLN B 1 57 ? 7.969 20.766 -1.875 1 98.31 57 GLN B O 1
ATOM 2130 N N . LYS B 1 58 ? 7.121 22.797 -1.315 1 98.75 58 LYS B N 1
ATOM 2131 C CA . LYS B 1 58 ? 6.84 22.375 0.054 1 98.75 58 LYS B CA 1
ATOM 2132 C C . LYS B 1 58 ? 5.754 21.297 0.089 1 98.75 58 LYS B C 1
ATOM 2134 O O . LYS B 1 58 ? 5.852 20.328 0.845 1 98.75 58 LYS B O 1
ATOM 2139 N N . ALA B 1 59 ? 4.738 21.516 -0.807 1 98.88 59 ALA B N 1
ATOM 2140 C CA . ALA B 1 59 ? 3.652 20.531 -0.886 1 98.88 59 ALA B CA 1
ATOM 2141 C C . ALA B 1 59 ? 4.168 19.188 -1.364 1 98.88 59 ALA B C 1
ATOM 2143 O O . ALA B 1 59 ? 3.785 18.141 -0.824 1 98.88 59 ALA B O 1
ATOM 2144 N N . GLU B 1 60 ? 5.039 19.234 -2.314 1 98.69 60 GLU B N 1
ATOM 2145 C CA . GLU B 1 60 ? 5.633 18 -2.83 1 98.69 60 GLU B CA 1
ATOM 2146 C C . GLU B 1 60 ? 6.449 17.297 -1.758 1 98.69 60 GLU B C 1
ATOM 2148 O O . GLU B 1 60 ? 6.344 16.078 -1.597 1 98.69 60 GLU B O 1
ATOM 2153 N N . GLN B 1 61 ? 7.246 18.016 -1.037 1 98.69 61 GLN B N 1
ATOM 2154 C CA . GLN B 1 61 ? 8.07 17.438 0.019 1 98.69 61 GLN B CA 1
ATOM 2155 C C . GLN B 1 61 ? 7.203 16.828 1.115 1 98.69 61 GLN B C 1
ATOM 2157 O O . GLN B 1 61 ? 7.477 15.719 1.583 1 98.69 61 GLN B O 1
ATOM 2162 N N . ALA B 1 62 ? 6.133 17.547 1.502 1 98.94 62 ALA B N 1
ATOM 2163 C CA . ALA B 1 62 ? 5.211 17.016 2.504 1 98.94 62 ALA B CA 1
ATOM 2164 C C . ALA B 1 62 ? 4.562 15.719 2.021 1 98.94 62 ALA B C 1
ATOM 2166 O O . ALA B 1 62 ? 4.422 14.766 2.789 1 98.94 62 ALA B O 1
ATOM 2167 N N . GLY B 1 63 ? 4.203 15.711 0.738 1 98.81 63 GLY B N 1
ATOM 2168 C CA . GLY B 1 63 ? 3.625 14.516 0.143 1 98.81 63 GLY B CA 1
ATOM 2169 C C . GLY B 1 63 ? 4.578 13.336 0.13 1 98.81 63 GLY B C 1
ATOM 2170 O O . GLY B 1 63 ? 4.176 12.211 0.406 1 98.81 63 GLY B O 1
ATOM 2171 N N . LEU B 1 64 ? 5.867 13.609 -0.123 1 98.25 64 LEU B N 1
ATOM 2172 C CA . LEU B 1 64 ? 6.883 12.562 -0.181 1 98.25 64 LEU B CA 1
ATOM 2173 C C . LEU B 1 64 ? 7.129 11.969 1.2 1 98.25 64 LEU B C 1
ATOM 2175 O O . LEU B 1 64 ? 7.477 10.789 1.319 1 98.25 64 LEU B O 1
ATOM 2179 N N . LEU B 1 65 ? 6.805 12.719 2.295 1 98.75 65 LEU B N 1
ATOM 2180 C CA . LEU B 1 65 ? 7.266 12.336 3.625 1 98.75 65 LEU B CA 1
ATOM 2181 C C . LEU B 1 65 ? 6.09 11.961 4.52 1 98.75 65 LEU B C 1
ATOM 2183 O O . LEU B 1 65 ? 6.281 11.383 5.594 1 98.75 65 LEU B O 1
ATOM 2187 N N . HIS B 1 66 ? 4.84 12.148 4.121 1 98.88 66 HIS B N 1
ATOM 2188 C CA . HIS B 1 66 ? 3.701 12.156 5.031 1 98.88 66 HIS B CA 1
ATOM 2189 C C . HIS B 1 66 ? 3.48 10.773 5.641 1 98.88 66 HIS B C 1
ATOM 2191 O O . HIS B 1 66 ? 3 10.656 6.77 1 98.88 66 HIS B O 1
ATOM 2197 N N . ASP B 1 67 ? 3.908 9.797 4.969 1 98.31 67 ASP B N 1
ATOM 2198 C CA . ASP B 1 67 ? 3.625 8.438 5.398 1 98.31 67 ASP B CA 1
ATOM 2199 C C . ASP B 1 67 ? 4.918 7.656 5.641 1 98.31 67 ASP B C 1
ATOM 2201 O O . ASP B 1 67 ? 4.914 6.426 5.645 1 98.31 67 ASP B O 1
ATOM 2205 N N . ILE B 1 68 ? 6.039 8.258 5.91 1 98.12 68 ILE B N 1
ATOM 2206 C CA . ILE B 1 68 ? 7.324 7.574 6.004 1 98.12 68 ILE B CA 1
ATOM 2207 C C . ILE B 1 68 ? 7.32 6.621 7.199 1 98.12 68 ILE B C 1
ATOM 2209 O O . ILE B 1 68 ? 8.023 5.613 7.199 1 98.12 68 ILE B O 1
ATOM 2213 N N . SER B 1 69 ? 6.449 6.809 8.156 1 98.19 69 SER B N 1
ATOM 2214 C CA . SER B 1 69 ? 6.41 5.973 9.352 1 98.19 69 SER B CA 1
ATOM 2215 C C . SER B 1 69 ? 5.676 4.664 9.086 1 98.19 69 SER B C 1
ATOM 2217 O O . SER B 1 69 ? 5.645 3.779 9.945 1 98.19 69 SER B O 1
ATOM 2219 N N . ASN B 1 70 ? 5.098 4.516 7.859 1 95.75 70 ASN B N 1
ATOM 2220 C CA . ASN B 1 70 ? 4.395 3.279 7.539 1 95.75 70 ASN B CA 1
ATOM 2221 C C . ASN B 1 70 ? 5.328 2.074 7.578 1 95.75 70 ASN B C 1
ATOM 2223 O O . ASN B 1 70 ? 4.871 0.93 7.609 1 95.75 70 ASN B O 1
ATOM 2227 N N . VAL B 1 71 ? 6.645 2.26 7.613 1 94.56 71 VAL B N 1
ATOM 2228 C CA . VAL B 1 71 ? 7.598 1.159 7.691 1 94.56 71 VAL B CA 1
ATOM 2229 C C . VAL B 1 71 ? 7.637 0.609 9.117 1 94.56 71 VAL B C 1
ATOM 2231 O O . VAL B 1 71 ? 8.18 -0.471 9.359 1 94.56 71 VAL B O 1
ATOM 2234 N N . VAL B 1 72 ? 7.074 1.367 10.094 1 94.81 72 VAL B N 1
ATOM 2235 C CA . VAL B 1 72 ? 6.996 0.938 11.484 1 94.81 72 VAL B CA 1
ATOM 2236 C C . VAL B 1 72 ? 5.754 0.074 11.695 1 94.81 72 VAL B C 1
ATOM 2238 O O . VAL B 1 72 ? 4.633 0.511 11.414 1 94.81 72 VAL B O 1
ATOM 2241 N N . PRO B 1 73 ? 5.977 -1.136 12.164 1 90.5 73 PRO B N 1
ATOM 2242 C CA . PRO B 1 73 ? 4.793 -1.939 12.477 1 90.5 73 PRO B CA 1
ATOM 2243 C C . PRO B 1 73 ? 3.848 -1.237 13.453 1 90.5 73 PRO B C 1
ATOM 2245 O O . PRO B 1 73 ? 4.297 -0.579 14.391 1 90.5 73 PRO B O 1
ATOM 2248 N N . VAL B 1 74 ? 2.52 -1.419 13.195 1 91.31 74 VAL B N 1
ATOM 2249 C CA . VAL B 1 74 ? 1.502 -0.698 13.953 1 91.31 74 VAL B CA 1
ATOM 2250 C C . VAL B 1 74 ? 1.658 -0.997 15.445 1 91.31 74 VAL B C 1
ATOM 2252 O O . VAL B 1 74 ? 1.562 -0.094 16.281 1 91.31 74 VAL B O 1
ATOM 2255 N N . ASN B 1 75 ? 1.955 -2.234 15.758 1 89.94 75 ASN B N 1
ATOM 2256 C CA . ASN B 1 75 ? 2.057 -2.623 17.156 1 89.94 75 ASN B CA 1
ATOM 2257 C C . ASN B 1 75 ? 3.314 -2.055 17.812 1 89.94 75 ASN B C 1
ATOM 2259 O O . ASN B 1 75 ? 3.496 -2.166 19.016 1 89.94 75 ASN B O 1
ATOM 2263 N N . GLU B 1 76 ? 4.172 -1.359 17.047 1 94.5 76 GLU B N 1
ATOM 2264 C CA . GLU B 1 76 ? 5.391 -0.757 17.578 1 94.5 76 GLU B CA 1
ATOM 2265 C C . GLU B 1 76 ? 5.301 0.766 17.578 1 94.5 76 GLU B C 1
ATOM 2267 O O . GLU B 1 76 ? 6.152 1.444 18.156 1 94.5 76 GLU B O 1
ATOM 2272 N N . MET B 1 77 ? 4.281 1.328 16.984 1 96.62 77 MET B N 1
ATOM 2273 C CA . MET B 1 77 ? 4.184 2.768 16.766 1 96.62 77 MET B CA 1
ATOM 2274 C C . MET B 1 77 ? 4.117 3.516 18.094 1 96.62 77 MET B C 1
ATOM 2276 O O . MET B 1 77 ? 4.801 4.523 18.281 1 96.62 77 MET B O 1
ATOM 2280 N N . LEU B 1 78 ? 3.314 2.992 19.016 1 96.62 78 LEU B N 1
ATOM 2281 C CA . LEU B 1 78 ? 3.17 3.666 20.312 1 96.62 78 LEU B CA 1
ATOM 2282 C C . LEU B 1 78 ? 4.496 3.686 21.062 1 96.62 78 LEU B C 1
ATOM 2284 O O . LEU B 1 78 ? 4.887 4.719 21.609 1 96.62 78 LEU B O 1
ATOM 2288 N N . ASN B 1 79 ? 5.129 2.537 21.094 1 96.25 79 ASN B N 1
ATOM 2289 C CA . ASN B 1 79 ? 6.418 2.451 21.781 1 96.25 79 ASN B CA 1
ATOM 2290 C C . ASN B 1 79 ? 7.445 3.395 21.156 1 96.25 79 ASN B C 1
ATOM 2292 O O . ASN B 1 79 ? 8.188 4.07 21.859 1 96.25 79 ASN B O 1
ATOM 2296 N N . LEU B 1 80 ? 7.48 3.453 19.906 1 97.56 80 LEU B N 1
ATOM 2297 C CA . LEU B 1 80 ? 8.414 4.324 19.203 1 97.56 80 LEU B CA 1
ATOM 2298 C C . LEU B 1 80 ? 8.086 5.793 19.453 1 97.56 80 LEU B C 1
ATOM 2300 O O . LEU B 1 80 ? 8.992 6.609 19.672 1 97.56 80 LEU B O 1
ATOM 2304 N N . ALA B 1 81 ? 6.84 6.113 19.453 1 98.06 81 ALA B N 1
ATOM 2305 C CA . ALA B 1 81 ? 6.406 7.48 19.719 1 98.06 81 ALA B CA 1
ATOM 2306 C C . ALA B 1 81 ? 6.824 7.926 21.109 1 98.06 81 ALA B C 1
ATOM 2308 O O . ALA B 1 81 ? 7.309 9.047 21.297 1 98.06 81 ALA B O 1
ATOM 2309 N N . ASN B 1 82 ? 6.629 7.035 22.047 1 97.25 82 ASN B N 1
ATOM 2310 C CA . ASN B 1 82 ? 7.043 7.328 23.406 1 97.25 82 ASN B CA 1
ATOM 2311 C C . ASN B 1 82 ? 8.555 7.527 23.516 1 97.25 82 ASN B C 1
ATOM 2313 O O . ASN B 1 82 ? 9.023 8.445 24.188 1 97.25 82 ASN B O 1
ATOM 2317 N N . GLY B 1 83 ? 9.258 6.68 22.828 1 97.44 83 GLY B N 1
ATOM 2318 C CA . GLY B 1 83 ? 10.711 6.793 22.812 1 97.44 83 GLY B CA 1
ATOM 2319 C C . GLY B 1 83 ? 11.195 8.094 22.203 1 97.44 83 GLY B C 1
ATOM 2320 O O . GLY B 1 83 ? 12.281 8.578 22.531 1 97.44 83 GLY B O 1
ATOM 2321 N N . LEU B 1 84 ? 10.398 8.719 21.391 1 98.19 84 LEU B N 1
ATOM 2322 C CA . LEU B 1 84 ? 10.742 9.977 20.734 1 98.19 84 LEU B CA 1
ATOM 2323 C C . LEU B 1 84 ? 10.117 11.156 21.469 1 98.19 84 LEU B C 1
ATOM 2325 O O . LEU B 1 84 ? 10.188 12.289 20.984 1 98.19 84 LEU B O 1
ATOM 2329 N N . SER B 1 85 ? 9.414 10.891 22.516 1 97.62 85 SER B N 1
ATOM 2330 C CA . SER B 1 85 ? 8.766 11.891 23.375 1 97.62 85 SER B CA 1
ATOM 2331 C C . SER B 1 85 ? 7.691 12.648 22.609 1 97.62 85 SER B C 1
ATOM 2333 O O . SER B 1 85 ? 7.551 13.867 22.75 1 97.62 85 SER B O 1
ATOM 2335 N N . ILE B 1 86 ? 7.031 11.922 21.734 1 98 86 ILE B N 1
ATOM 2336 C CA . ILE B 1 86 ? 5.895 12.5 21.031 1 98 86 ILE B CA 1
ATOM 2337 C C . ILE B 1 86 ? 4.68 12.555 21.953 1 98 86 ILE B C 1
ATOM 2339 O O . ILE B 1 86 ? 4.371 11.57 22.625 1 98 86 ILE B O 1
ATOM 2343 N N . GLU B 1 87 ? 4.031 13.695 21.984 1 96.94 87 GLU B N 1
ATOM 2344 C CA . GLU B 1 87 ? 2.807 13.812 22.781 1 96.94 87 GLU B CA 1
ATOM 2345 C C . GLU B 1 87 ? 1.68 12.984 22.172 1 96.94 87 GLU B C 1
ATOM 2347 O O . GLU B 1 87 ? 1.358 13.133 20.984 1 96.94 87 GLU B O 1
ATOM 2352 N N . ILE B 1 88 ? 1.134 12.086 22.969 1 96.94 88 ILE B N 1
ATOM 2353 C CA . ILE B 1 88 ? 0.048 11.219 22.531 1 96.94 88 ILE B CA 1
ATOM 2354 C C . ILE B 1 88 ? -1.225 11.547 23.312 1 96.94 88 ILE B C 1
ATOM 2356 O O . ILE B 1 88 ? -1.229 11.523 24.547 1 96.94 88 ILE B O 1
ATOM 2360 N N . LEU B 1 89 ? -2.244 11.883 22.594 1 95.5 89 LEU B N 1
ATOM 2361 C CA . LEU B 1 89 ? -3.533 12.133 23.234 1 95.5 89 LEU B CA 1
ATOM 2362 C C . LEU B 1 89 ? -4.145 10.836 23.75 1 95.5 89 LEU B C 1
ATOM 2364 O O . LEU B 1 89 ? -3.861 9.758 23.234 1 95.5 89 LEU B O 1
ATOM 2368 N N . ASP B 1 90 ? -5.004 10.945 24.75 1 94.5 90 ASP B N 1
ATOM 2369 C CA . ASP B 1 90 ? -5.691 9.781 25.297 1 94.5 90 ASP B CA 1
ATOM 2370 C C . ASP B 1 90 ? -6.457 9.031 24.203 1 94.5 90 ASP B C 1
ATOM 2372 O O . ASP B 1 90 ? -6.453 7.797 24.172 1 94.5 90 ASP B O 1
ATOM 2376 N N . GLU B 1 91 ? -7.074 9.797 23.297 1 93.5 91 GLU B N 1
ATOM 2377 C CA . GLU B 1 91 ? -7.863 9.211 22.219 1 93.5 91 GLU B CA 1
ATOM 2378 C C . GLU B 1 91 ? -6.984 8.406 21.266 1 93.5 91 GLU B C 1
ATOM 2380 O O . GLU B 1 91 ? -7.414 7.379 20.734 1 93.5 91 GLU B O 1
ATOM 2385 N N . GLU B 1 92 ? -5.742 8.82 21.094 1 94.94 92 GLU B N 1
ATOM 2386 C CA . GLU B 1 92 ? -4.824 8.18 20.156 1 94.94 92 GLU B CA 1
ATOM 2387 C C . GLU B 1 92 ? -4.363 6.824 20.672 1 94.94 92 GLU B C 1
ATOM 2389 O O . GLU B 1 92 ? -3.994 5.949 19.891 1 94.94 92 GLU B O 1
ATOM 2394 N N . ASN B 1 93 ? -4.422 6.625 21.969 1 92.38 93 ASN B N 1
ATOM 2395 C CA . ASN B 1 93 ? -4.047 5.352 22.578 1 92.38 93 ASN B CA 1
ATOM 2396 C C . ASN B 1 93 ? -5.004 4.234 22.156 1 92.38 93 ASN B C 1
ATOM 2398 O O . ASN B 1 93 ? -4.66 3.055 22.25 1 92.38 93 ASN B O 1
ATOM 2402 N N . LYS B 1 94 ? -6.156 4.684 21.688 1 88.88 94 LYS B N 1
ATOM 2403 C CA . LYS B 1 94 ? -7.195 3.715 21.359 1 88.88 94 LYS B CA 1
ATOM 2404 C C . LYS B 1 94 ? -6.988 3.143 19.953 1 88.88 94 LYS B C 1
ATOM 2406 O O . LYS B 1 94 ? -7.574 2.117 19.609 1 88.88 94 LYS B O 1
ATOM 2411 N N . TYR B 1 95 ? -6.18 3.746 19.203 1 92.38 95 TYR B N 1
ATOM 2412 C CA . TYR B 1 95 ? -5.961 3.35 17.812 1 92.38 95 TYR B CA 1
ATOM 2413 C C . TYR B 1 95 ? -4.535 3.666 17.375 1 92.38 95 TYR B C 1
ATOM 2415 O O . TYR B 1 95 ? -4.285 4.711 16.766 1 92.38 95 TYR B O 1
ATOM 2423 N N . ASP B 1 96 ? -3.652 2.732 17.422 1 93.25 96 ASP B N 1
ATOM 2424 C CA . ASP B 1 96 ? -2.217 2.932 17.266 1 93.25 96 ASP B CA 1
ATOM 2425 C C . ASP B 1 96 ? -1.892 3.463 15.867 1 93.25 96 ASP B C 1
ATOM 2427 O O . ASP B 1 96 ? -0.955 4.246 15.695 1 93.25 96 ASP B O 1
ATOM 2431 N N . ARG B 1 97 ? -2.695 3.086 14.898 1 93.56 97 ARG B N 1
ATOM 2432 C CA . ARG B 1 97 ? -2.42 3.459 13.516 1 93.56 97 ARG B CA 1
ATOM 2433 C C . ARG B 1 97 ? -2.463 4.973 13.336 1 93.56 97 ARG B C 1
ATOM 2435 O O . ARG B 1 97 ? -1.744 5.527 12.5 1 93.56 97 ARG B O 1
ATOM 2442 N N . ILE B 1 98 ? -3.246 5.699 14.188 1 96.69 98 ILE B N 1
ATOM 2443 C CA . ILE B 1 98 ? -3.436 7.137 14.039 1 96.69 98 ILE B CA 1
ATOM 2444 C C . ILE B 1 98 ? -2.139 7.867 14.383 1 96.69 98 ILE B C 1
ATOM 2446 O O . ILE B 1 98 ? -1.937 9.016 13.977 1 96.69 98 ILE B O 1
ATOM 2450 N N . ILE B 1 99 ? -1.204 7.207 15.07 1 97.25 99 ILE B N 1
ATOM 2451 C CA . ILE B 1 99 ? 0.047 7.785 15.547 1 97.25 99 ILE B CA 1
ATOM 2452 C C . ILE B 1 99 ? 1.001 7.988 14.375 1 97.25 99 ILE B C 1
ATOM 2454 O O . ILE B 1 99 ? 1.952 8.766 14.469 1 97.25 99 ILE B O 1
ATOM 2458 N N . HIS B 1 100 ? 0.682 7.336 13.203 1 98 100 HIS B N 1
ATOM 2459 C CA . HIS B 1 100 ? 1.621 7.363 12.086 1 98 100 HIS B CA 1
ATOM 2460 C C . HIS B 1 100 ? 1.867 8.789 11.609 1 98 100 HIS B C 1
ATOM 2462 O O . HIS B 1 100 ? 2.959 9.117 11.133 1 98 100 HIS B O 1
ATOM 2468 N N . GLN B 1 101 ? 0.849 9.672 11.695 1 98.56 101 GLN B N 1
ATOM 2469 C CA . GLN B 1 101 ? 1.042 11.023 11.172 1 98.56 101 GLN B CA 1
ATOM 2470 C C . GLN B 1 101 ? 2.023 11.812 12.031 1 98.56 101 GLN B C 1
ATOM 2472 O O . GLN B 1 101 ? 2.871 12.539 11.508 1 98.56 101 GLN B O 1
ATOM 2477 N N . LYS B 1 102 ? 2.016 11.648 13.367 1 98.75 102 LYS B N 1
ATOM 2478 C CA . LYS B 1 102 ? 2.973 12.32 14.242 1 98.75 102 LYS B CA 1
ATOM 2479 C C . LYS B 1 102 ? 4.352 11.664 14.148 1 98.75 102 LYS B C 1
ATOM 2481 O O . LYS B 1 102 ? 5.371 12.352 14.211 1 98.75 102 LYS B O 1
ATOM 2486 N N . LEU B 1 103 ? 4.344 10.383 14.062 1 98.62 103 LEU B N 1
ATOM 2487 C CA . LEU B 1 103 ? 5.602 9.664 13.891 1 98.62 103 LEU B CA 1
ATOM 2488 C C . LEU B 1 103 ? 6.297 10.078 12.602 1 98.62 103 LEU B C 1
ATOM 2490 O O . LEU B 1 103 ? 7.52 10.234 12.57 1 98.62 103 LEU B O 1
ATOM 2494 N N . SER B 1 104 ? 5.523 10.242 11.531 1 98.88 104 SER B N 1
ATOM 2495 C CA . SER B 1 104 ? 6.09 10.68 10.258 1 98.88 104 SER B CA 1
ATOM 2496 C C . SER B 1 104 ? 6.715 12.07 10.375 1 98.88 104 SER B C 1
ATOM 2498 O O . SER B 1 104 ? 7.766 12.336 9.789 1 98.88 104 SER B O 1
ATOM 2500 N N . ARG B 1 105 ? 6.062 12.945 11.141 1 98.81 105 ARG B N 1
ATOM 2501 C CA . ARG B 1 105 ? 6.664 14.25 11.398 1 98.81 105 ARG B CA 1
ATOM 2502 C C . ARG B 1 105 ? 8.031 14.102 12.055 1 98.81 105 ARG B C 1
ATOM 2504 O O . ARG B 1 105 ? 9.008 14.703 11.602 1 98.81 105 ARG B O 1
ATOM 2511 N N . ALA B 1 106 ? 8.109 13.336 13.086 1 98.75 106 ALA B N 1
ATOM 2512 C CA . ALA B 1 106 ? 9.359 13.148 13.82 1 98.75 106 ALA B CA 1
ATOM 2513 C C . ALA B 1 106 ? 10.438 12.531 12.938 1 98.75 106 ALA B C 1
ATOM 2515 O O . ALA B 1 106 ? 11.586 12.969 12.945 1 98.75 106 ALA B O 1
ATOM 2516 N N . MET B 1 107 ? 10.078 11.562 12.164 1 98.19 107 MET B N 1
ATOM 2517 C CA . MET B 1 107 ? 11.023 10.875 11.297 1 98.19 107 MET B CA 1
ATOM 2518 C C . MET B 1 107 ? 11.508 11.797 10.18 1 98.19 107 MET B C 1
ATOM 2520 O O . MET B 1 107 ? 12.672 11.75 9.789 1 98.19 107 MET B O 1
ATOM 2524 N N . ALA B 1 108 ? 10.57 12.641 9.648 1 98.5 108 ALA B N 1
ATOM 2525 C CA . ALA B 1 108 ? 10.961 13.609 8.625 1 98.5 108 ALA B CA 1
ATOM 2526 C C . ALA B 1 108 ? 12.047 14.547 9.141 1 98.5 108 ALA B C 1
ATOM 2528 O O . ALA B 1 108 ? 13.023 14.82 8.438 1 98.5 108 ALA B O 1
ATOM 2529 N N . LYS B 1 109 ? 11.891 14.961 10.367 1 98.19 109 LYS B N 1
ATOM 2530 C CA . LYS B 1 109 ? 12.859 15.859 10.992 1 98.19 109 LYS B CA 1
ATOM 2531 C C . LYS B 1 109 ? 14.156 15.133 11.312 1 98.19 109 LYS B C 1
ATOM 2533 O O . LYS B 1 109 ? 15.242 15.586 10.93 1 98.19 109 LYS B O 1
ATOM 2538 N N . GLU B 1 110 ? 14.117 13.992 11.898 1 97.25 110 GLU B N 1
ATOM 2539 C CA . GLU B 1 110 ? 15.266 13.297 12.469 1 97.25 110 GLU B CA 1
ATOM 2540 C C . GLU B 1 110 ? 16.078 12.594 11.383 1 97.25 110 GLU B C 1
ATOM 2542 O O . GLU B 1 110 ? 17.312 12.57 11.438 1 97.25 110 GLU B O 1
ATOM 2547 N N . ILE B 1 111 ? 15.398 12.039 10.422 1 96.38 111 ILE B N 1
ATOM 2548 C CA . ILE B 1 111 ? 16.062 11.18 9.461 1 96.38 111 ILE B CA 1
ATOM 2549 C C . ILE B 1 111 ? 16.375 11.961 8.188 1 96.38 111 ILE B C 1
ATOM 2551 O O . ILE B 1 111 ? 17.469 11.836 7.621 1 96.38 111 ILE B O 1
ATOM 2555 N N . PHE B 1 112 ? 15.461 12.828 7.805 1 96.69 112 PHE B N 1
ATOM 2556 C CA . PHE B 1 112 ? 15.602 13.469 6.5 1 96.69 112 PHE B CA 1
ATOM 2557 C C . PHE B 1 112 ? 15.938 14.945 6.652 1 96.69 112 PHE B C 1
ATOM 2559 O O . PHE B 1 112 ? 15.977 15.688 5.668 1 96.69 112 PHE B O 1
ATOM 2566 N N . ASN B 1 113 ? 16.047 15.391 7.859 1 95.81 113 ASN B N 1
ATOM 2567 C CA . ASN B 1 113 ? 16.547 16.719 8.195 1 95.81 113 ASN B CA 1
ATOM 2568 C C . ASN B 1 113 ? 15.602 17.812 7.691 1 95.81 113 ASN B C 1
ATOM 2570 O O . ASN B 1 113 ? 16.062 18.844 7.199 1 95.81 113 ASN B O 1
ATOM 2574 N N . ILE B 1 114 ? 14.352 17.531 7.723 1 98 114 ILE B N 1
ATOM 2575 C CA . ILE B 1 114 ? 13.375 18.562 7.402 1 98 114 ILE B CA 1
ATOM 2576 C C . ILE B 1 114 ? 13.203 19.5 8.602 1 98 114 ILE B C 1
ATOM 2578 O O . ILE B 1 114 ? 12.852 19.047 9.695 1 98 114 ILE B O 1
ATOM 2582 N N . ASN B 1 115 ? 13.398 20.781 8.398 1 98 115 ASN B N 1
ATOM 2583 C CA . ASN B 1 115 ? 13.297 21.734 9.484 1 98 115 ASN B CA 1
ATOM 2584 C C . ASN B 1 115 ? 12.211 22.781 9.211 1 98 115 ASN B C 1
ATOM 2586 O O . ASN B 1 115 ? 11.867 23.562 10.094 1 98 115 ASN B O 1
ATOM 2590 N N . ASP B 1 116 ? 11.688 22.812 7.992 1 98.62 116 ASP B N 1
ATOM 2591 C CA . ASP B 1 116 ? 10.594 23.719 7.66 1 98.62 116 ASP B CA 1
ATOM 2592 C C . ASP B 1 116 ? 9.328 23.359 8.445 1 98.62 116 ASP B C 1
ATOM 2594 O O . ASP B 1 116 ? 8.734 22.312 8.219 1 98.62 116 ASP B O 1
ATOM 2598 N N . GLN B 1 117 ? 8.883 24.266 9.305 1 98.62 117 GLN B N 1
ATOM 2599 C CA . GLN B 1 117 ? 7.77 24 10.211 1 98.62 117 GLN B CA 1
ATOM 2600 C C . GLN B 1 117 ? 6.465 23.828 9.445 1 98.62 117 GLN B C 1
ATOM 2602 O O . GLN B 1 117 ? 5.598 23.047 9.852 1 98.62 117 GLN B O 1
ATOM 2607 N N . GLU B 1 118 ? 6.309 24.516 8.328 1 98.69 118 GLU B N 1
ATOM 2608 C CA . GLU B 1 118 ? 5.102 24.359 7.527 1 98.69 118 GLU B CA 1
ATOM 2609 C C . GLU B 1 118 ? 4.969 22.922 7.008 1 98.69 118 GLU B C 1
ATOM 2611 O O . GLU B 1 118 ? 3.881 22.344 7.043 1 98.69 118 GLU B O 1
ATOM 2616 N N . ILE B 1 119 ? 6.086 22.375 6.543 1 98.94 119 ILE B N 1
ATOM 2617 C CA . ILE B 1 119 ? 6.109 21 6.031 1 98.94 119 ILE B CA 1
ATOM 2618 C C . ILE B 1 119 ? 5.832 20.031 7.168 1 98.94 119 ILE B C 1
ATOM 2620 O O . ILE B 1 119 ? 4.977 19.141 7.043 1 98.94 119 ILE B O 1
ATOM 2624 N N . LEU B 1 120 ? 6.496 20.25 8.289 1 98.94 120 LEU B N 1
ATOM 2625 C CA . LEU B 1 120 ? 6.367 19.344 9.43 1 98.94 120 LEU B CA 1
ATOM 2626 C C . LEU B 1 120 ? 4.945 19.375 9.984 1 98.94 120 LEU B C 1
ATOM 2628 O O . LEU B 1 120 ? 4.395 18.328 10.344 1 98.94 120 LEU B O 1
ATOM 2632 N N . ASN B 1 121 ? 4.379 20.547 10.023 1 98.81 121 ASN B N 1
ATOM 2633 C CA . ASN B 1 121 ? 3.006 20.672 10.5 1 98.81 121 ASN B CA 1
ATOM 2634 C C . ASN B 1 121 ? 2.021 19.953 9.594 1 98.81 121 ASN B C 1
ATOM 2636 O O . ASN B 1 121 ? 1.104 19.281 10.07 1 98.81 121 ASN B O 1
ATOM 2640 N N . ALA B 1 122 ? 2.176 20.094 8.273 1 98.94 122 ALA B N 1
ATOM 2641 C CA . ALA B 1 122 ? 1.291 19.438 7.32 1 98.94 122 ALA B CA 1
ATOM 2642 C C . ALA B 1 122 ? 1.354 17.922 7.473 1 98.94 122 ALA B C 1
ATOM 2644 O O . ALA B 1 122 ? 0.322 17.234 7.461 1 98.94 122 ALA B O 1
ATOM 2645 N N . ILE B 1 123 ? 2.566 17.391 7.672 1 98.94 123 ILE B N 1
ATOM 2646 C CA . ILE B 1 123 ? 2.752 15.953 7.84 1 98.94 123 ILE B CA 1
ATOM 2647 C C . ILE B 1 123 ? 2.061 15.492 9.125 1 98.94 123 ILE B C 1
ATOM 2649 O O . ILE B 1 123 ? 1.38 14.461 9.133 1 98.94 123 ILE B O 1
ATOM 2653 N N . GLU B 1 124 ? 2.088 16.25 10.148 1 98.81 124 GLU B N 1
ATOM 2654 C CA . GLU B 1 124 ? 1.622 15.898 11.484 1 98.81 124 GLU B CA 1
ATOM 2655 C C . GLU B 1 124 ? 0.105 15.742 11.516 1 98.81 124 GLU B C 1
ATOM 2657 O O . GLU B 1 124 ? -0.434 15.039 12.375 1 98.81 124 GLU B O 1
ATOM 2662 N N . CYS B 1 125 ? -0.555 16.344 10.578 1 98.75 125 CYS B N 1
ATOM 2663 C CA . CYS B 1 125 ? -2.012 16.312 10.641 1 98.75 125 CYS B CA 1
ATOM 2664 C C . CYS B 1 125 ? -2.607 15.844 9.32 1 98.75 125 CYS B C 1
ATOM 2666 O O . CYS B 1 125 ? -3.764 16.141 9.016 1 98.75 125 CYS B O 1
ATOM 2668 N N . HIS B 1 126 ? -1.889 15.062 8.516 1 98.81 126 HIS B N 1
ATOM 2669 C CA . HIS B 1 126 ? -2.33 14.758 7.164 1 98.81 126 HIS B CA 1
ATOM 2670 C C . HIS B 1 126 ? -3.51 13.789 7.176 1 98.81 126 HIS B C 1
ATOM 2672 O O . HIS B 1 126 ? -4.238 13.672 6.188 1 98.81 126 HIS B O 1
ATOM 2678 N N . THR B 1 127 ? -3.68 13.062 8.281 1 97.56 127 THR B N 1
ATOM 2679 C CA . THR B 1 127 ? -4.77 12.102 8.375 1 97.56 127 THR B CA 1
ATOM 2680 C C . THR B 1 127 ? -6.004 12.742 9 1 97.56 127 THR B C 1
ATOM 2682 O O . THR B 1 127 ? -7.129 12.5 8.555 1 97.56 127 THR B O 1
ATOM 2685 N N . THR B 1 128 ? -5.82 13.625 9.961 1 97.88 128 THR B N 1
ATOM 2686 C CA . THR B 1 128 ? -6.918 14.117 10.789 1 97.88 128 THR B CA 1
ATOM 2687 C C . THR B 1 128 ? -7.23 15.578 10.461 1 97.88 128 THR B C 1
ATOM 2689 O O . THR B 1 128 ? -8.305 16.078 10.789 1 97.88 128 THR B O 1
ATOM 2692 N N . LEU B 1 129 ? -6.332 16.188 9.727 1 98.56 129 LEU B N 1
ATOM 2693 C CA . LEU B 1 129 ? -6.328 17.641 9.758 1 98.56 129 LEU B CA 1
ATOM 2694 C C . LEU B 1 129 ? -6.27 18.156 11.188 1 98.56 129 LEU B C 1
ATOM 2696 O O . LEU B 1 129 ? -5.77 17.469 12.086 1 98.56 129 LEU B O 1
ATOM 2700 N N . LYS B 1 130 ? -6.379 19.453 11.406 1 98.5 130 LYS B N 1
ATOM 2701 C CA . LYS B 1 130 ? -6.34 20.031 12.742 1 98.5 130 LYS B CA 1
ATOM 2702 C C . LYS B 1 130 ? -6.988 21.422 12.758 1 98.5 130 LYS B C 1
ATOM 2704 O O . LYS B 1 130 ? -7.223 22 11.695 1 98.5 130 LYS B O 1
ATOM 2709 N N . PRO B 1 131 ? -7.363 21.875 13.984 1 98 131 PRO B N 1
ATOM 2710 C CA . PRO B 1 131 ? -7.863 23.25 14.047 1 98 131 PRO B CA 1
ATOM 2711 C C . PRO B 1 131 ? -6.816 24.281 13.617 1 98 131 PRO B C 1
ATOM 2713 O O . PRO B 1 131 ? -5.617 24.062 13.805 1 98 131 PRO B O 1
ATOM 2716 N N . GLN B 1 132 ? -7.27 25.359 13.008 1 97.94 132 GLN B N 1
ATOM 2717 C CA . GLN B 1 132 ? -6.402 26.422 12.539 1 97.94 132 GLN B CA 1
ATOM 2718 C C . GLN B 1 132 ? -5.375 25.906 11.539 1 97.94 132 GLN B C 1
ATOM 2720 O O . GLN B 1 132 ? -4.203 26.281 11.586 1 97.94 132 GLN B O 1
ATOM 2725 N N . SER B 1 133 ? -5.863 25.031 10.703 1 98.62 133 SER B N 1
ATOM 2726 C CA . SER B 1 133 ? -4.98 24.453 9.695 1 98.62 133 SER B CA 1
ATOM 2727 C C . SER B 1 133 ? -4.48 25.5 8.711 1 98.62 133 SER B C 1
ATOM 2729 O O . SER B 1 133 ? -5.238 26.375 8.289 1 98.62 133 SER B O 1
ATOM 2731 N N . SER B 1 134 ? -3.174 25.438 8.391 1 98.69 134 SER B N 1
ATOM 2732 C CA . SER B 1 134 ? -2.602 26.281 7.352 1 98.69 134 SER B CA 1
ATOM 2733 C C . SER B 1 134 ? -3.021 25.812 5.961 1 98.69 134 SER B C 1
ATOM 2735 O O . SER B 1 134 ? -3.641 24.766 5.816 1 98.69 134 SER B O 1
ATOM 2737 N N . LEU B 1 135 ? -2.705 26.656 5.035 1 98.81 135 LEU B N 1
ATOM 2738 C CA . LEU B 1 135 ? -3.016 26.281 3.662 1 98.81 135 LEU B CA 1
ATOM 2739 C C . LEU B 1 135 ? -2.303 24.984 3.275 1 98.81 135 LEU B C 1
ATOM 2741 O O . LEU B 1 135 ? -2.895 24.109 2.635 1 98.81 135 LEU B O 1
ATOM 2745 N N . LEU B 1 136 ? -1.055 24.828 3.664 1 98.94 136 LEU B N 1
ATOM 2746 C CA . LEU B 1 136 ? -0.305 23.625 3.318 1 98.94 136 LEU B CA 1
ATOM 2747 C C . LEU B 1 136 ? -0.876 22.406 4.031 1 98.94 136 LEU B C 1
ATOM 2749 O O . LEU B 1 136 ? -0.891 21.297 3.477 1 98.94 136 LEU B O 1
ATOM 2753 N N . ASP B 1 137 ? -1.389 22.594 5.312 1 98.94 137 ASP B N 1
ATOM 2754 C CA . ASP B 1 137 ? -2.094 21.516 5.992 1 98.94 137 ASP B CA 1
ATOM 2755 C C . ASP B 1 137 ? -3.244 20.984 5.141 1 98.94 137 ASP B C 1
ATOM 2757 O O . ASP B 1 137 ? -3.359 19.766 4.926 1 98.94 137 ASP B O 1
ATOM 2761 N N . LYS B 1 138 ? -4.012 21.922 4.648 1 98.94 138 LYS B N 1
ATOM 2762 C CA . LYS B 1 138 ? -5.215 21.609 3.885 1 98.94 138 LYS B CA 1
ATOM 2763 C C . LYS B 1 138 ? -4.859 20.953 2.553 1 98.94 138 LYS B C 1
ATOM 2765 O O . LYS B 1 138 ? -5.496 19.984 2.143 1 98.94 138 LYS B O 1
ATOM 2770 N N . VAL B 1 139 ? -3.859 21.469 1.907 1 98.94 139 VAL B N 1
ATOM 2771 C CA . VAL B 1 139 ? -3.432 20.953 0.606 1 98.94 139 VAL B CA 1
ATOM 2772 C C . VAL B 1 139 ? -2.982 19.5 0.738 1 98.94 139 VAL B C 1
ATOM 2774 O O . VAL B 1 139 ? -3.406 18.641 -0.038 1 98.94 139 VAL B O 1
ATOM 2777 N N . LEU B 1 140 ? -2.133 19.188 1.73 1 98.94 140 LEU B N 1
ATOM 2778 C CA . LEU B 1 140 ? -1.651 17.812 1.894 1 98.94 140 LEU B CA 1
ATOM 2779 C C . LEU B 1 140 ? -2.787 16.891 2.299 1 98.94 140 LEU B C 1
ATOM 2781 O O . LEU B 1 140 ? -2.912 15.781 1.767 1 98.94 140 LEU B O 1
ATOM 2785 N N . PHE B 1 141 ? -3.617 17.391 3.201 1 98.88 141 PHE B N 1
ATOM 2786 C CA . PHE B 1 141 ? -4.738 16.594 3.691 1 98.88 141 PHE B CA 1
ATOM 2787 C C . PHE B 1 141 ? -5.633 16.141 2.539 1 98.88 141 PHE B C 1
ATOM 2789 O O . PHE B 1 141 ? -5.91 14.961 2.387 1 98.88 141 PHE B O 1
ATOM 2796 N N . ILE B 1 142 ? -6.027 17.078 1.694 1 98.69 142 ILE B N 1
ATOM 2797 C CA . ILE B 1 142 ? -7.008 16.781 0.659 1 98.69 142 ILE B CA 1
ATOM 2798 C C . ILE B 1 142 ? -6.34 15.992 -0.468 1 98.69 142 ILE B C 1
ATOM 2800 O O . ILE B 1 142 ? -6.961 15.109 -1.072 1 98.69 142 ILE B O 1
ATOM 2804 N N . SER B 1 143 ? -5.066 16.297 -0.785 1 98.56 143 SER B N 1
ATOM 2805 C CA . SER B 1 143 ? -4.34 15.578 -1.825 1 98.56 143 SER B CA 1
ATOM 2806 C C . SER B 1 143 ? -4.215 14.094 -1.486 1 98.56 143 SER B C 1
ATOM 2808 O O . SER B 1 143 ? -4.32 13.242 -2.369 1 98.56 143 SER B O 1
ATOM 2810 N N . ASP B 1 144 ? -3.984 13.852 -0.22 1 97.88 144 ASP B N 1
ATOM 2811 C CA . ASP B 1 144 ? -3.895 12.469 0.249 1 97.88 144 ASP B CA 1
ATOM 2812 C C . ASP B 1 144 ? -5.203 11.727 0.006 1 97.88 144 ASP B C 1
ATOM 2814 O O . ASP B 1 144 ? -5.191 10.555 -0.396 1 97.88 144 ASP B O 1
ATOM 2818 N N . LYS B 1 145 ? -6.324 12.406 0.155 1 95.69 145 LYS B N 1
ATOM 2819 C CA . LYS B 1 145 ? -7.633 11.781 0.012 1 95.69 145 LYS B CA 1
ATOM 2820 C C . LYS B 1 145 ? -7.977 11.555 -1.457 1 95.69 145 LYS B C 1
ATOM 2822 O O . LYS B 1 145 ? -8.469 10.484 -1.825 1 95.69 145 LYS B O 1
ATOM 2827 N N . ILE B 1 146 ? -7.68 12.414 -2.305 1 94.62 146 ILE B N 1
ATOM 2828 C CA . ILE B 1 146 ? -8.18 12.344 -3.674 1 94.62 146 ILE B CA 1
ATOM 2829 C C . ILE B 1 146 ? -7.191 11.57 -4.543 1 94.62 146 ILE B C 1
ATOM 2831 O O . ILE B 1 146 ? -7.453 11.328 -5.723 1 94.62 146 ILE B O 1
ATOM 2835 N N . SER B 1 147 ? -6.027 11.203 -3.961 1 91.88 147 SER B N 1
ATOM 2836 C CA . SER B 1 147 ? -5.039 10.422 -4.691 1 91.88 147 SER B CA 1
ATOM 2837 C C . SER B 1 147 ? -5.492 8.977 -4.859 1 91.88 147 SER B C 1
ATOM 2839 O O . SER B 1 147 ? -4.934 8.234 -5.668 1 91.88 147 SER B O 1
ATOM 2841 N N . TRP B 1 148 ? -6.422 8.594 -4.07 1 84.56 148 TRP B N 1
ATOM 2842 C CA . TRP B 1 148 ? -6.957 7.238 -4.191 1 84.56 148 TRP B CA 1
ATOM 2843 C C . TRP B 1 148 ? -7.918 7.137 -5.371 1 84.56 148 TRP B C 1
ATOM 2845 O O . TRP B 1 148 ? -8.805 7.98 -5.531 1 84.56 148 TRP B O 1
ATOM 2855 N N . ASP B 1 149 ? -7.625 6.32 -6.305 1 77 149 ASP B N 1
ATOM 2856 C CA . ASP B 1 149 ? -8.508 6.066 -7.438 1 77 149 ASP B CA 1
ATOM 2857 C C . ASP B 1 149 ? -9.031 4.633 -7.41 1 77 149 ASP B C 1
ATOM 2859 O O . ASP B 1 149 ? -8.508 3.76 -8.109 1 77 149 ASP B O 1
ATOM 2863 N N . LEU B 1 150 ? -10.016 4.359 -6.551 1 70.12 150 LEU B N 1
ATOM 2864 C CA . LEU B 1 150 ? -10.547 3.014 -6.363 1 70.12 150 LEU B CA 1
ATOM 2865 C C . LEU B 1 150 ? -11.938 2.891 -6.977 1 70.12 150 LEU B C 1
ATOM 2867 O O . LEU B 1 150 ? -12.727 3.836 -6.93 1 70.12 150 LEU B O 1
ATOM 2871 N N . PRO B 1 151 ? -12.031 1.842 -7.789 1 60.22 151 PRO B N 1
ATOM 2872 C CA . PRO B 1 151 ? -13.383 1.604 -8.289 1 60.22 151 PRO B CA 1
ATOM 2873 C C . PRO B 1 151 ? -14.414 1.514 -7.164 1 60.22 151 PRO B C 1
ATOM 2875 O O . PRO B 1 151 ? -14.125 0.964 -6.098 1 60.22 151 PRO B O 1
ATOM 2878 N N . GLY B 1 152 ? -15.547 2.08 -7.398 1 58.41 152 GLY B N 1
ATOM 2879 C CA . GLY B 1 152 ? -16.594 2.104 -6.379 1 58.41 152 GLY B CA 1
ATOM 2880 C C . GLY B 1 152 ? -16.344 3.156 -5.312 1 58.41 152 GLY B C 1
ATOM 2881 O O . GLY B 1 152 ? -16.984 3.133 -4.258 1 58.41 152 GLY B O 1
ATOM 2882 N N . GLU B 1 153 ? -15.18 3.732 -5.629 1 62.09 153 GLU B N 1
ATOM 2883 C CA . GLU B 1 153 ? -14.914 4.879 -4.766 1 62.09 153 GLU B CA 1
ATOM 2884 C C . GLU B 1 153 ? -16.203 5.629 -4.43 1 62.09 153 GLU B C 1
ATOM 2886 O O . GLU B 1 153 ? -17.141 5.648 -5.227 1 62.09 153 GLU B O 1
ATOM 2891 N N . HIS B 1 154 ? -16.125 5.953 -3.266 1 64.06 154 HIS B N 1
ATOM 2892 C CA . HIS B 1 154 ? -17.297 6.68 -2.77 1 64.06 154 HIS B CA 1
ATOM 2893 C C . HIS B 1 154 ? -17.547 7.934 -3.594 1 64.06 154 HIS B C 1
ATOM 2895 O O . HIS B 1 154 ? -16.625 8.68 -3.912 1 64.06 154 HIS B O 1
ATOM 2901 N N . ASN B 1 155 ? -18.594 8.016 -4.059 1 78.69 155 ASN B N 1
ATOM 2902 C CA . ASN B 1 155 ? -19.062 9.156 -4.832 1 78.69 155 ASN B CA 1
ATOM 2903 C C . ASN B 1 155 ? -18.578 10.477 -4.246 1 78.69 155 ASN B C 1
ATOM 2905 O O . ASN B 1 155 ? -18.344 11.438 -4.98 1 78.69 155 ASN B O 1
ATOM 2909 N N . TYR B 1 156 ? -18.219 10.328 -2.99 1 88.19 156 TYR B N 1
ATOM 2910 C CA . TYR B 1 156 ? -17.859 11.594 -2.361 1 88.19 156 TYR B CA 1
ATOM 2911 C C . TYR B 1 156 ? -16.453 12.016 -2.75 1 88.19 156 TYR B C 1
ATOM 2913 O O . TYR B 1 156 ? -16.125 13.203 -2.773 1 88.19 156 TYR B O 1
ATOM 2921 N N . LEU B 1 157 ? -15.555 11.117 -3.174 1 90.69 157 LEU B N 1
ATOM 2922 C CA . LEU B 1 157 ? -14.203 11.477 -3.586 1 90.69 157 LEU B CA 1
ATOM 2923 C C . LEU B 1 157 ? -14.227 12.227 -4.918 1 90.69 157 LEU B C 1
ATOM 2925 O O . LEU B 1 157 ? -13.43 13.141 -5.133 1 90.69 157 LEU B O 1
ATOM 2929 N N . GLU B 1 158 ? -15.062 11.789 -5.77 1 91.69 158 GLU B N 1
ATOM 2930 C CA . GLU B 1 158 ? -15.242 12.539 -7.012 1 91.69 158 GLU B CA 1
ATOM 2931 C C . GLU B 1 158 ? -15.75 13.945 -6.742 1 91.69 158 GLU B C 1
ATOM 2933 O O . GLU B 1 158 ? -15.32 14.906 -7.383 1 91.69 158 GLU B O 1
ATOM 2938 N N . GLU B 1 159 ? -16.688 13.953 -5.844 1 94.44 159 GLU B N 1
ATOM 2939 C CA . GLU B 1 159 ? -17.203 15.258 -5.449 1 94.44 159 GLU B CA 1
ATOM 2940 C C . GLU B 1 159 ? -16.094 16.141 -4.895 1 94.44 159 GLU B C 1
ATOM 2942 O O . GLU B 1 159 ? -16.047 17.344 -5.168 1 94.44 159 GLU B O 1
ATOM 2947 N N . ILE B 1 160 ? -15.211 15.594 -4.141 1 97 160 ILE B N 1
ATOM 2948 C CA . ILE B 1 160 ? -14.094 16.344 -3.572 1 97 160 ILE B CA 1
ATOM 2949 C C . ILE B 1 160 ? -13.18 16.828 -4.691 1 97 160 ILE B C 1
ATOM 2951 O O . ILE B 1 160 ? -12.773 17.984 -4.707 1 97 160 ILE B O 1
ATOM 2955 N N . ARG B 1 161 ? -12.883 15.953 -5.645 1 96.19 161 ARG B N 1
ATOM 2956 C CA . ARG B 1 161 ? -12.039 16.344 -6.77 1 96.19 161 ARG B CA 1
ATOM 2957 C C . ARG B 1 161 ? -12.656 17.5 -7.543 1 96.19 161 ARG B C 1
ATOM 2959 O O . ARG B 1 161 ? -11.953 18.438 -7.945 1 96.19 161 ARG B O 1
ATOM 2966 N N . ASP B 1 162 ? -13.945 17.391 -7.699 1 96.56 162 ASP B N 1
ATOM 2967 C CA . ASP B 1 162 ? -14.656 18.469 -8.398 1 96.56 162 ASP B CA 1
ATOM 2968 C C . ASP B 1 162 ? -14.516 19.797 -7.66 1 96.56 162 ASP B C 1
ATOM 2970 O O . ASP B 1 162 ? -14.227 20.828 -8.266 1 96.56 162 ASP B O 1
ATOM 2974 N N . LYS B 1 163 ? -14.719 19.766 -6.371 1 98.19 163 LYS B N 1
ATOM 2975 C CA . LYS B 1 163 ? -14.617 20.984 -5.574 1 98.19 163 LYS B CA 1
ATOM 2976 C C . LYS B 1 163 ? -13.211 21.562 -5.637 1 98.19 163 LYS B C 1
ATOM 2978 O O . LYS B 1 163 ? -13.039 22.781 -5.758 1 98.19 163 LYS B O 1
ATOM 2983 N N . VAL B 1 164 ? -12.211 20.75 -5.594 1 98.06 164 VAL B N 1
ATOM 2984 C CA . VAL B 1 164 ? -10.828 21.188 -5.664 1 98.06 164 VAL B CA 1
ATOM 2985 C C . VAL B 1 164 ? -10.562 21.828 -7.027 1 98.06 164 VAL B C 1
ATOM 2987 O O . VAL B 1 164 ? -9.969 22.922 -7.105 1 98.06 164 VAL B O 1
ATOM 2990 N N . ASN B 1 165 ? -11.062 21.25 -8.031 1 97.38 165 ASN B N 1
ATOM 2991 C CA . ASN B 1 165 ? -10.859 21.75 -9.383 1 97.38 165 ASN B CA 1
ATOM 2992 C C . ASN B 1 165 ? -11.625 23.062 -9.609 1 97.38 165 ASN B C 1
ATOM 2994 O O . ASN B 1 165 ? -11.25 23.859 -10.469 1 97.38 165 ASN B O 1
ATOM 2998 N N . GLU B 1 166 ? -12.633 23.266 -8.852 1 98 166 GLU B N 1
ATOM 2999 C CA . GLU B 1 166 ? -13.438 24.484 -8.922 1 98 166 GLU B CA 1
ATOM 3000 C C . GLU B 1 166 ? -12.906 25.547 -7.965 1 98 166 GLU B C 1
ATOM 3002 O O . GLU B 1 166 ? -13.594 26.531 -7.684 1 98 166 GLU B O 1
ATOM 3007 N N . TYR B 1 167 ? -11.734 25.312 -7.387 1 98 167 TYR B N 1
ATOM 3008 C CA . TYR B 1 167 ? -11.062 26.25 -6.508 1 98 167 TYR B CA 1
ATOM 3009 C C . TYR B 1 167 ? -11.828 26.438 -5.203 1 98 167 TYR B C 1
ATOM 3011 O O . TYR B 1 167 ? -11.914 27.547 -4.672 1 98 167 TYR B O 1
ATOM 3019 N N . GLN B 1 168 ? -12.477 25.359 -4.773 1 98.12 168 GLN B N 1
ATOM 3020 C CA . GLN B 1 168 ? -13.203 25.359 -3.506 1 98.12 168 GLN B CA 1
ATOM 3021 C C . GLN B 1 168 ? -12.586 24.359 -2.529 1 98.12 168 GLN B C 1
ATOM 3023 O O . GLN B 1 168 ? -13.227 23.375 -2.141 1 98.12 168 GLN B O 1
ATOM 3028 N N . LEU B 1 169 ? -11.438 24.703 -2.018 1 98.38 169 LEU B N 1
ATOM 3029 C CA . LEU B 1 169 ? -10.641 23.797 -1.194 1 98.38 169 LEU B CA 1
ATOM 3030 C C . LEU B 1 169 ? -11.375 23.438 0.091 1 98.38 169 LEU B C 1
ATOM 3032 O O . LEU B 1 169 ? -11.531 22.266 0.413 1 98.38 169 LEU B O 1
ATOM 3036 N N . ASN B 1 170 ? -11.891 24.469 0.798 1 98.31 170 ASN B N 1
ATOM 3037 C CA . ASN B 1 170 ? -12.555 24.234 2.078 1 98.31 170 ASN B CA 1
ATOM 3038 C C . ASN B 1 170 ? -13.82 23.406 1.91 1 98.31 170 ASN B C 1
ATOM 3040 O O . ASN B 1 170 ? -14.148 22.578 2.77 1 98.31 170 ASN B O 1
ATOM 3044 N N . GLU B 1 171 ? -14.5 23.578 0.808 1 98.12 171 GLU B N 1
ATOM 3045 C CA . GLU B 1 171 ? -15.695 22.781 0.551 1 98.12 171 GLU B CA 1
ATOM 3046 C C . GLU B 1 171 ? -15.336 21.312 0.335 1 98.12 171 GLU B C 1
ATOM 3048 O O . GLU B 1 171 ? -16.047 20.422 0.802 1 98.12 171 GLU B O 1
ATOM 3053 N N . GLY B 1 172 ? -14.258 21.078 -0.467 1 98.19 172 GLY B N 1
ATOM 3054 C CA . GLY B 1 172 ? -13.797 19.719 -0.648 1 98.19 172 GLY B CA 1
ATOM 3055 C C . GLY B 1 172 ? -13.422 19.047 0.655 1 98.19 172 GLY B C 1
ATOM 3056 O O . GLY B 1 172 ? -13.805 17.891 0.898 1 98.19 172 GLY B O 1
ATOM 3057 N N . ILE B 1 173 ? -12.742 19.766 1.509 1 98.56 173 ILE B N 1
ATOM 3058 C CA . ILE B 1 173 ? -12.32 19.234 2.805 1 98.56 173 ILE B CA 1
ATOM 3059 C C . ILE B 1 173 ? -13.555 18.922 3.656 1 98.56 173 ILE B C 1
ATOM 3061 O O . ILE B 1 173 ? -13.625 17.875 4.297 1 98.56 173 ILE B O 1
ATOM 3065 N N . LEU B 1 174 ? -14.516 19.812 3.592 1 98.19 174 LEU B N 1
ATOM 3066 C CA . LEU B 1 174 ? -15.719 19.625 4.391 1 98.19 174 LEU B CA 1
ATOM 3067 C C . LEU B 1 174 ? -16.484 18.391 3.943 1 98.19 174 LEU B C 1
ATOM 3069 O O . LEU B 1 174 ? -17.109 17.703 4.766 1 98.19 174 LEU B O 1
ATOM 3073 N N . ILE B 1 175 ? -16.547 18.125 2.637 1 97.25 175 ILE B N 1
ATOM 3074 C CA . ILE B 1 175 ? -17.188 16.922 2.145 1 97.25 175 ILE B CA 1
ATOM 3075 C C . ILE B 1 175 ? -16.578 15.695 2.811 1 97.25 175 ILE B C 1
ATOM 3077 O O . ILE B 1 175 ? -17.281 14.812 3.299 1 97.25 175 ILE B O 1
ATOM 3081 N N . TYR B 1 176 ? -15.273 15.633 2.883 1 97 176 TYR B N 1
ATOM 3082 C CA . TYR B 1 176 ? -14.602 14.5 3.49 1 97 176 TYR B CA 1
ATOM 3083 C C . TYR B 1 176 ? -14.883 14.43 4.984 1 97 176 TYR B C 1
ATOM 3085 O O . TYR B 1 176 ? -15.219 13.359 5.512 1 97 176 TYR B O 1
ATOM 3093 N N . LEU B 1 177 ? -14.703 15.555 5.672 1 97.62 177 LEU B N 1
ATOM 3094 C CA . LEU B 1 177 ? -14.906 15.586 7.117 1 97.62 177 LEU B CA 1
ATOM 3095 C C . LEU B 1 177 ? -16.344 15.203 7.469 1 97.62 177 LEU B C 1
ATOM 3097 O O . LEU B 1 177 ? -16.578 14.539 8.477 1 97.62 177 LEU B O 1
ATOM 3101 N N . ASN B 1 178 ? -17.312 15.594 6.633 1 96.44 178 ASN B N 1
ATOM 3102 C CA . ASN B 1 178 ? -18.719 15.227 6.848 1 96.44 178 ASN B CA 1
ATOM 3103 C C . ASN B 1 178 ? -18.938 13.727 6.656 1 96.44 178 ASN B C 1
ATOM 3105 O O . ASN B 1 178 ? -19.734 13.117 7.359 1 96.44 178 ASN B O 1
ATOM 3109 N N . GLN B 1 179 ? -18.281 13.188 5.664 1 93.38 179 GLN B N 1
ATOM 3110 C CA . GLN B 1 179 ? -18.391 11.75 5.457 1 93.38 179 GLN B CA 1
ATOM 3111 C C . GLN B 1 179 ? -17.891 10.984 6.676 1 93.38 179 GLN B C 1
ATOM 3113 O O . GLN B 1 179 ? -18.5 10 7.098 1 93.38 179 GLN B O 1
ATOM 3118 N N . VAL B 1 180 ? -16.766 11.406 7.262 1 93.75 180 VAL B N 1
ATOM 3119 C CA . VAL B 1 180 ? -16.203 10.781 8.461 1 93.75 180 VAL B CA 1
ATOM 3120 C C . VAL B 1 180 ? -17.172 10.945 9.625 1 93.75 180 VAL B C 1
ATOM 3122 O O . VAL B 1 180 ? -17.453 9.992 10.359 1 93.75 180 VAL B O 1
ATOM 3125 N N . TRP B 1 181 ? -17.641 12.125 9.719 1 93.94 181 TRP B N 1
ATOM 3126 C CA . TRP B 1 181 ? -18.562 12.43 10.805 1 93.94 181 TRP B CA 1
ATOM 3127 C C . TRP B 1 181 ? -19.828 11.562 10.711 1 93.94 181 TRP B C 1
ATOM 3129 O O . TRP B 1 181 ? -20.328 11.078 11.719 1 93.94 181 TRP B O 1
ATOM 3139 N N . GLU B 1 182 ? -20.375 11.391 9.547 1 93.12 182 GLU B N 1
ATOM 3140 C CA . GLU B 1 182 ? -21.578 10.609 9.336 1 93.12 182 GLU B CA 1
ATOM 3141 C C . GLU B 1 182 ? -21.375 9.141 9.688 1 93.12 182 GLU B C 1
ATOM 3143 O O . GLU B 1 182 ? -22.297 8.461 10.117 1 93.12 182 GLU B O 1
ATOM 3148 N N . GLN B 1 183 ? -20.188 8.719 9.523 1 90.94 183 GLN B N 1
ATOM 3149 C CA . GLN B 1 183 ? -19.891 7.316 9.773 1 90.94 183 GLN B CA 1
ATOM 3150 C C . GLN B 1 183 ? -19.188 7.129 11.109 1 90.94 183 GLN B C 1
ATOM 3152 O O . GLN B 1 183 ? -18.578 6.082 11.359 1 90.94 183 GLN B O 1
ATOM 3157 N N . ARG B 1 184 ? -19.172 8.078 11.969 1 91.88 184 ARG B N 1
ATOM 3158 C CA . ARG B 1 184 ? -18.344 8.125 13.164 1 91.88 184 ARG B CA 1
ATOM 3159 C C . ARG B 1 184 ? -18.641 6.938 14.086 1 91.88 184 ARG B C 1
ATOM 3161 O O . ARG B 1 184 ? -17.75 6.457 14.789 1 91.88 184 ARG B O 1
ATOM 3168 N N . ASN B 1 185 ? -19.828 6.379 14.062 1 90.31 185 ASN B N 1
ATOM 3169 C CA . ASN B 1 185 ? -20.219 5.285 14.945 1 90.31 185 ASN B CA 1
ATOM 3170 C C . ASN B 1 185 ? -19.609 3.961 14.508 1 90.31 185 ASN B C 1
ATOM 3172 O O . ASN B 1 185 ? -19.562 3.006 15.289 1 90.31 185 ASN B O 1
ATOM 3176 N N . LYS B 1 186 ? -19.078 3.969 13.367 1 84.12 186 LYS B N 1
ATOM 3177 C CA . LYS B 1 186 ? -18.469 2.756 12.828 1 84.12 186 LYS B CA 1
ATOM 3178 C C . LYS B 1 186 ? -16.938 2.82 12.93 1 84.12 186 LYS B C 1
ATOM 3180 O O . LYS B 1 186 ? -16.25 1.848 12.609 1 84.12 186 LYS B O 1
ATOM 3185 N N . LEU B 1 187 ? -16.453 3.957 13.359 1 86.62 187 LEU B N 1
ATOM 3186 C CA . LEU B 1 187 ? -15.008 4.164 13.359 1 86.62 187 LEU B CA 1
ATOM 3187 C C . LEU B 1 187 ? -14.422 3.885 14.734 1 86.62 187 LEU B C 1
ATOM 3189 O O . LEU B 1 187 ? -15.062 4.141 15.758 1 86.62 187 LEU B O 1
ATOM 3193 N N . LYS B 1 188 ? -13.195 3.33 14.703 1 82.31 188 LYS B N 1
ATOM 3194 C CA . LYS B 1 188 ? -12.484 3.062 15.953 1 82.31 188 LYS B CA 1
ATOM 3195 C C . LYS B 1 188 ? -12.18 4.359 16.703 1 82.31 188 LYS B C 1
ATOM 3197 O O . LYS B 1 188 ? -12.117 4.371 17.922 1 82.31 188 LYS B O 1
ATOM 3202 N N . LEU B 1 189 ? -11.969 5.418 15.906 1 88.38 189 LEU B N 1
ATOM 3203 C CA . LEU B 1 189 ? -11.578 6.707 16.469 1 88.38 189 LEU B CA 1
ATOM 3204 C C . LEU B 1 189 ? -12.062 7.855 15.594 1 88.38 189 LEU B C 1
ATOM 3206 O O . LEU B 1 189 ? -11.891 7.816 14.367 1 88.38 189 LEU B O 1
ATOM 3210 N N . VAL B 1 190 ? -12.742 8.75 16.219 1 93.62 190 VAL B N 1
ATOM 3211 C CA . VAL B 1 190 ? -12.898 10.07 15.617 1 93.62 190 VAL B CA 1
ATOM 3212 C C . VAL B 1 190 ? -11.992 11.07 16.328 1 93.62 190 VAL B C 1
ATOM 3214 O O . VAL B 1 190 ? -12.273 11.492 17.453 1 93.62 190 VAL B O 1
ATOM 3217 N N . HIS B 1 191 ? -10.961 11.438 15.75 1 96.69 191 HIS B N 1
ATOM 3218 C CA . HIS B 1 191 ? -9.891 12.219 16.359 1 96.69 191 HIS B CA 1
ATOM 3219 C C . HIS B 1 191 ? -10.367 13.625 16.703 1 96.69 191 HIS B C 1
ATOM 3221 O O . HIS B 1 191 ? -11.062 14.266 15.906 1 96.69 191 HIS B O 1
ATOM 3227 N N . PRO B 1 192 ? -9.992 14.133 17.875 1 97.31 192 PRO B N 1
ATOM 3228 C CA . PRO B 1 192 ? -10.422 15.469 18.281 1 97.31 192 PRO B CA 1
ATOM 3229 C C . PRO B 1 192 ? -10.016 16.547 17.266 1 97.31 192 PRO B C 1
ATOM 3231 O O . PRO B 1 192 ? -10.766 17.5 17.062 1 97.31 192 PRO B O 1
ATOM 3234 N N . TRP B 1 193 ? -8.859 16.391 16.672 1 98 193 TRP B N 1
ATOM 3235 C CA . TRP B 1 193 ? -8.406 17.375 15.68 1 98 193 TRP B CA 1
ATOM 3236 C C . TRP B 1 193 ? -9.375 17.453 14.508 1 98 193 TRP B C 1
ATOM 3238 O O . TRP B 1 193 ? -9.648 18.531 13.984 1 98 193 TRP B O 1
ATOM 3248 N N . LEU B 1 194 ? -9.828 16.266 14.031 1 98.12 194 LEU B N 1
ATOM 3249 C CA . LEU B 1 194 ? -10.773 16.219 12.922 1 98.12 194 LEU B CA 1
ATOM 3250 C C . LEU B 1 194 ? -12.086 16.906 13.297 1 98.12 194 LEU B C 1
ATOM 3252 O O . LEU B 1 194 ? -12.617 17.703 12.516 1 98.12 194 LEU B O 1
ATOM 3256 N N . ILE B 1 195 ? -12.555 16.688 14.5 1 97.38 195 ILE B N 1
ATOM 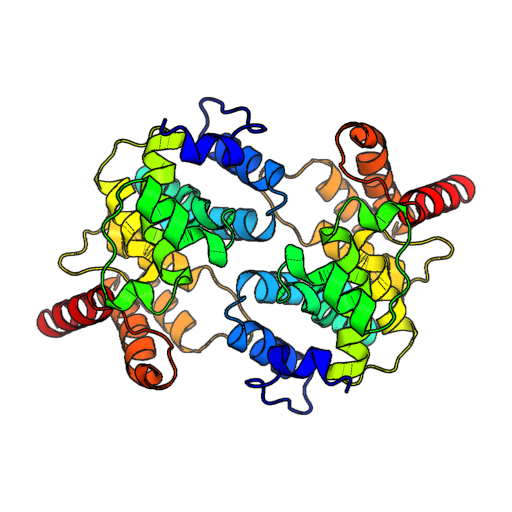3257 C CA . ILE B 1 195 ? -13.805 17.266 14.984 1 97.38 195 ILE B CA 1
ATOM 3258 C C . ILE B 1 195 ? -13.68 18.781 15.031 1 97.38 195 ILE B C 1
ATOM 3260 O O . ILE B 1 195 ? -14.555 19.5 14.523 1 97.38 195 ILE B O 1
ATOM 3264 N N . GLU B 1 196 ? -12.617 19.203 15.586 1 98.19 196 GLU B N 1
ATOM 3265 C CA . GLU B 1 196 ? -12.414 20.641 15.75 1 98.19 196 GLU B CA 1
ATOM 3266 C C . GLU B 1 196 ? -12.219 21.328 14.398 1 98.19 196 GLU B C 1
ATOM 3268 O O . GLU B 1 196 ? -12.719 22.438 14.18 1 98.19 196 GLU B O 1
ATOM 3273 N N . ALA B 1 197 ? -11.477 20.719 13.5 1 98.44 197 ALA B N 1
ATOM 3274 C CA . ALA B 1 197 ? -11.289 21.266 12.164 1 98.44 197 ALA B CA 1
ATOM 3275 C C . ALA B 1 197 ? -12.625 21.375 11.43 1 98.44 197 ALA B C 1
ATOM 3277 O O . ALA B 1 197 ? -12.891 22.375 10.766 1 98.44 197 ALA B O 1
ATOM 3278 N N . ARG B 1 198 ? -13.398 20.312 11.508 1 98.19 198 ARG B N 1
ATOM 3279 C CA . ARG B 1 198 ? -14.719 20.328 10.883 1 98.19 198 ARG B CA 1
ATOM 3280 C C . ARG B 1 198 ? -15.578 21.469 11.43 1 98.19 198 ARG B C 1
ATOM 3282 O O . ARG B 1 198 ? -16.219 22.188 10.664 1 98.19 198 ARG B O 1
ATOM 3289 N N . ASP B 1 199 ? -15.617 21.656 12.734 1 97.75 199 ASP B N 1
ATOM 3290 C CA . ASP B 1 199 ? -16.391 22.703 13.383 1 97.75 199 ASP B CA 1
ATOM 3291 C C . ASP B 1 199 ? -15.953 24.078 12.898 1 97.75 199 ASP B C 1
ATOM 3293 O O . ASP B 1 199 ? -16.797 24.953 12.656 1 97.75 199 ASP B O 1
ATOM 3297 N N . GLU B 1 200 ? -14.672 24.234 12.797 1 97.81 200 GLU B N 1
ATOM 3298 C CA . GLU B 1 200 ? -14.125 25.516 12.344 1 97.81 200 GLU B CA 1
ATOM 3299 C C . GLU B 1 200 ? -14.562 25.828 10.914 1 97.81 200 GLU B C 1
ATOM 3301 O O . GLU B 1 200 ? -14.906 26.969 10.602 1 97.81 200 GLU B O 1
ATOM 3306 N N . LEU B 1 201 ? -14.547 24.844 10.047 1 97.12 201 LEU B N 1
ATOM 3307 C CA . LEU B 1 201 ? -14.898 25.047 8.648 1 97.12 201 LEU B CA 1
ATOM 3308 C C . LEU B 1 201 ? -16.391 25.297 8.492 1 97.12 201 LEU B C 1
ATOM 3310 O O . LEU B 1 201 ? -16.812 26.031 7.59 1 97.12 201 LEU B O 1
ATOM 3314 N N . LEU B 1 202 ? -17.188 24.734 9.359 1 95.94 202 LEU B N 1
ATOM 3315 C CA . LEU B 1 202 ? -18.641 24.906 9.328 1 95.94 202 LEU B CA 1
ATOM 3316 C C . LEU B 1 202 ? -19.016 26.312 9.773 1 95.94 202 LEU B C 1
ATOM 3318 O O . LEU B 1 202 ? -20.016 26.875 9.32 1 95.94 202 LEU B O 1
ATOM 3322 N N . LYS B 1 203 ? -18.234 26.938 10.633 1 91.94 203 LYS B N 1
ATOM 3323 C CA . LYS B 1 203 ? -18.516 28.297 11.133 1 91.94 203 LYS B CA 1
ATOM 3324 C C . LYS B 1 203 ? -18.188 29.344 10.07 1 91.94 203 LYS B C 1
ATOM 3326 O O . LYS B 1 203 ? -18.797 30.406 10.039 1 91.94 203 LYS B O 1
ATOM 3331 N N . VAL B 1 204 ? -17.188 29.125 9.32 1 79.06 204 VAL B N 1
ATOM 3332 C CA . VAL B 1 204 ? -16.781 30.094 8.305 1 79.06 204 VAL B CA 1
ATOM 3333 C C . VAL B 1 204 ? -17.719 30.016 7.102 1 79.06 204 VAL B C 1
ATOM 3335 O O . VAL B 1 204 ? -17.766 30.922 6.285 1 79.06 204 VAL B O 1
ATOM 3338 N N . LYS B 1 205 ? -18.578 28.953 7.043 1 69.56 205 LYS B N 1
ATOM 3339 C CA . LYS B 1 205 ? -19.547 28.891 5.957 1 69.56 205 LYS B CA 1
ATOM 3340 C C . LYS B 1 205 ? -20.781 29.75 6.266 1 69.56 205 LYS B C 1
ATOM 3342 O O . LYS B 1 205 ? -21.25 29.766 7.402 1 69.56 205 LYS B O 1
#

Secondary structure (DSSP, 8-state):
--GGGHHHHTT----S-HHHHHHHHHHHTT-HHHHHHHHHHHHHHHHHHHHHT--HHHHHHHHHHTTGGGGS-HHHHHHHHHHTT----TGGGG-GGGGHHHHHHHHHHHHH----HHHHHHHHTTTT--TT--HHHHHHHHHHHHT---TT--HHHHHHHHHHHTT-HHHHHHHHHHHHHHTGGG-S---HHHHHHHHHHHHH-/--GGGHHHHTT----S-HHHHHHHHHHHTT-HHHHHHHHHHHHHHHHHHHHHT--HHHHHHHHHHTTGGGGS-HHHHHHHHHHTT----TGGGG-GGGGHHHHHHHHHHHHH----HHHHHHHHTTTT--TT--HHHHHHHHHHHHT---TT--HHHHHHHHHHHTT-HHHHHHHHHHHHHHTGGG-S---HHHHHHHHHHHHH-

Solvent-accessible surface area (backbone atoms only — not comparable to full-atom values): 21976 Å² total; per-residue (Å²): 106,68,71,88,53,44,85,82,42,72,80,44,79,75,68,94,42,68,70,58,29,49,51,43,46,28,56,66,66,69,32,60,58,58,45,46,51,25,53,47,18,13,54,40,8,24,53,50,13,62,74,72,73,40,61,34,66,53,30,25,52,28,25,56,35,32,60,63,33,71,80,49,55,55,93,44,39,58,62,52,32,55,75,67,68,51,90,72,54,79,74,46,72,74,39,45,67,67,48,35,21,48,44,9,25,52,45,37,34,50,74,68,64,51,75,56,60,66,39,40,52,17,15,40,23,37,84,48,44,35,60,89,58,50,70,55,26,50,35,43,24,48,20,56,60,58,55,61,82,49,89,84,48,56,69,61,49,58,51,26,50,50,28,45,76,69,70,31,57,70,60,21,47,47,53,52,49,48,54,51,58,74,45,40,90,78,44,93,68,77,53,67,37,32,53,44,26,46,53,53,57,56,65,76,96,108,67,72,89,53,45,85,82,42,73,80,44,79,76,68,95,42,67,71,60,29,48,51,44,45,29,56,65,66,70,34,61,59,58,45,47,51,25,53,48,18,12,53,40,8,24,54,50,13,61,74,71,72,40,62,33,67,54,31,25,51,28,25,57,36,30,60,61,33,71,81,49,55,54,94,45,39,58,60,51,33,54,75,68,69,51,91,74,54,79,72,47,73,73,40,44,68,70,48,35,21,48,43,8,25,53,44,37,33,52,74,68,63,51,76,57,62,66,38,40,52,18,15,41,23,37,83,48,42,36,58,88,58,49,70,53,27,50,34,41,26,48,19,55,60,58,55,61,84,50,89,84,49,56,68,60,49,57,52,27,50,51,27,44,74,68,71,30,56,67,59,21,48,46,54,52,48,47,54,50,58,75,44,41,90,77,45,93,69,77,53,66,37,34,54,45,26,46,53,54,57,58,65,77,98

Organism: NCBI:txid248903

pLDDT: mean 94.27, std 6.88, range [58.41, 98.94]

Foldseek 3Di:
DQVLCCVQPVQFDDDPDLLVRLVRSCVVLVNVVVQVLLQLLLVQLLVLCVLAVHDSVLSSSLSSQLQSLVSPPLVCQVVSCVSLVHDDDPQCVLGSVLSRLLVSLSCCCPPVVDDPVLSSVLSNCLDQQAPPGDPSVLSSNLSSQLSDDDVVPDPLSVVLVVCSVVVNSLVSLLSVLVVCVVCVVVDSGNDPRNVNNNVVSVVVD/DQVLCCVQPVQFDDDPDLLVRLVRSCVVLVNVVVQVLLQLLLVQLLVLCVLAVHDSVLSSSLSSQLQSLVSPDLVCQVVSCVSLVHDDDPQCVLGSVLSRLLVSLSCCCPPVVDDPVLSSVLSNCLDQQAPPGDPSVLSSNLSSQLSDDDVVPDPLSVVLVVCSVVVNSLVSLLSVLVVCVVCVVVDSGNDPRNVNNNVVSVVVD

=== Feature glossary ===
The record interleaves many kinds of information about one protein. Here is each kind framed as the question it answers.

Q: What known structures does this most resemble?
A: Structural nearest neighbors (via Foldseek easy-search vs the PDB). Reported per hit: target PDB id, E-value, and alignment TM-score. A TM-score above ~0.5 is the conventional threshold for 'same fold'.

Q: Where is each backbone atom in 3D?
A: The mmCIF table is the protein's shape written out atom by atom. For each backbone N, Cα, C, and carbonyl O, it records an (x, y, z) coordinate triple in Å plus the residue type, chain letter, and residue number.

Q: What are the backbone torsion angles?
A: The φ/ψ torsion pair specifies the backbone conformation at each residue. φ rotates about the N–Cα bond, ψ about the Cα–C bond. Steric clashes forbid most of the (φ, ψ) plane — the allowed regions (α-helix basin, β-sheet basin, left-handed helix) are the Ramachandran-allowed regions.

Q: Which residues are buried vs exposed?
A: Solvent-accessible surface area (SASA) is the area in Å² traced out by the centre of a 1.4 Å probe sphere (a water molecule) rolled over the protein's van der Waals surface (Shrake–Rupley / Lee–Richards construction). Buried residues have near-zero SASA; fully exposed residues can exceed 200 Å². The total SASA scales roughly with the number of surface residues.

Q: How confident is the AlphaFold model at each residue?
A: pLDDT is the predicted lDDT-Cα score: AlphaFold's confidence that the local environment of each residue (all inter-atomic distances within 15 Å) is correctly placed. It is a per-residue number between 0 and 100, with higher meaning more reliable.

Q: What does the local fold look like, residue by residue?
A: 3Di is Foldseek's structural alphabet. Each residue is assigned one of twenty discrete states based on how its Cα sits relative to its spatial (not sequential) neighbors. Aligning 3Di strings finds structural homologs roughly as well as full 3D superposition, but orders of magnitude faster.

Q: How big and how compact is the whole molecule?
A: Radius of gyration (Rg) is the root-mean-square distance of Cα atoms from their centroid — a single number for overall size and compactness. A globular domain of N residues has Rg ≈ 2.2·N^0.38 Å; an extended or disordered chain has a much larger Rg. The Cα contact count is the number of residue pairs whose Cα atoms are within 8 Å and are more than four positions apart in sequence — a standard proxy for tertiary packing density. The bounding box is the smallest axis-aligned box enclosing all Cα atoms.

Q: Which residues are in helices, strands, or loops?
A: DSSP 8-state secondary structure assigns each residue one of H (α-helix), G (3₁₀-helix), I (π-helix), E (extended β-strand), B (isolated β-bridge), T (hydrogen-bonded turn), S (bend), or '-' (coil). The assignment is computed from backbone hydrogen-bond geometry via the Kabsch–Sander algorithm.

Q: How mobile is each atom in the crystal?
A: Crystallographic B-factors measure how much each atom's electron density is smeared out, in Å². They rise in mobile loops and surface residues and fall in the buried interior. In AlphaFold models this column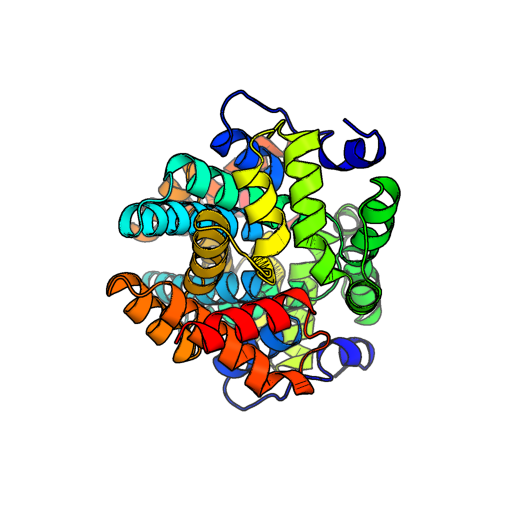 is repurposed to hold pLDDT instead.

Q: What if only a Cα trace is available?
A: P-SEA three-state annotation labels each residue as helix, strand, or coil based purely on the geometry of the Cα trace. It serves as a fallback when the full backbone (and thus DSSP) is unavailable.

Q: What family and function is it annotated with?
A: Database cross-references. InterPro integrates a dozen domain/family signature databases into unified entries with residue-range hits. GO terms attach function/process/location labels with evidence codes. CATH codes position the fold in a four-level structural taxonomy. Organism is the NCBI-taxonomy species name.

Q: Are the domains correctly placed relative to each other?
A: Predicted Aligned Error (PAE) is an AlphaFold confidence matrix: entry (i, j) is the expected error in the position of residue j, in ångströms, when the prediction is superimposed on the true structure at residue i. Low PAE within a block of residues means that block is internally rigid and well-predicted; high PAE between two blocks means their relative placement is uncertain even if each block individually is confident.

Q: What do the diagnostic plots show?
A: Three diagnostic plots accompany the record. The Cα contact map visualizes the tertiary structure as a 2D adjacency matrix (8 Å cutoff, sequence-local contacts suppressed). The Ramachandran plot shows the distribution of backbone (φ, ψ) torsions, with points in the α and β basins reflecting secondary structure content. The PAE plot shows AlphaFold's inter-residue confidence as a color matrix.

Q: What is the amino-acid chain?
A: Primary structure: the covalent order of the twenty standard amino acids along the backbone. Two proteins with the same sequence will (almost always) fold to the same structure; two with 30% identity often share a fold but not the details.

Q: What do the rendered images show?
A: The six renders are orthographic views along the three Cartesian axes in both directions. Representation (cartoon, sticks, or surface) and color scheme (sequence-rainbow or by-chain) vary across proteins so the training set covers all the common visualization conventions.